Protein AF-A0A1H5YWU6-F1 (afdb_monomer)

Solvent-accessible surface area (backbone atoms only — not comparable to full-atom values): 25089 Å² total; per-residue (Å²): 139,81,82,81,73,78,71,76,69,64,62,72,72,48,76,49,66,53,71,49,59,35,68,68,54,47,50,51,52,52,50,52,42,48,52,49,33,52,51,13,48,46,37,37,48,43,24,56,52,40,28,71,73,67,70,41,72,70,26,55,60,40,45,66,41,27,59,61,11,52,49,41,38,52,49,37,53,54,51,51,50,50,52,54,46,57,55,68,58,55,37,36,41,37,37,38,84,58,31,39,37,41,37,42,65,57,98,87,45,78,51,73,52,72,45,47,49,87,41,28,61,37,35,35,39,30,48,36,82,38,68,56,47,57,44,48,44,98,73,61,100,84,58,89,70,60,58,64,39,83,30,48,27,38,38,38,34,29,54,56,94,92,38,80,49,73,49,78,46,81,35,94,47,70,71,61,50,49,54,52,53,50,54,48,49,72,69,70,58,41,52,45,30,35,32,61,57,74,48,80,90,48,53,73,67,56,39,53,55,58,71,68,43,70,86,60,43,44,81,56,80,76,84,57,88,56,56,65,66,50,51,54,50,52,36,51,51,44,50,51,55,48,55,52,49,54,50,53,52,51,49,55,62,68,70,62,84,76,89,78,95,70,82,90,71,89,73,86,74,80,74,84,85,76,83,91,82,83,83,89,84,88,87,80,90,86,83,89,79,92,71,100,66,98,70,88,73,76,72,79,80,62,64,59,63,52,49,51,51,50,52,52,50,55,45,55,52,49,51,49,35,34,72,70,64,77,38,70,51,82,49,39,64,60,49,42,50,52,50,45,53,51,49,32,54,52,55,71,71,38,95,72,88,49,75,65,55,56,56,50,49,52,53,50,50,50,51,50,51,54,52,48,60,71,68,47,68,90,81,49,86,49,66,64,47,52,30,50,53,34,42,52,54,35,54,71,44,38,89,70,56,54,54,56,38,50,52,51,52,52,50,51,36,60,74,69,60,74,69,74,89,70,83,73,85,129

Nearest PDB structures (foldseek):
  8c5z-assembly1_A  TM=3.283E-01  e=9.544E+00  Pyrococcus abyssi

Mean predicted aligned error: 13.82 Å

pLDDT: mean 82.2, std 18.33, range [30.17, 97.81]

Radius of gyration: 31.25 Å; Cα contacts (8 Å, |Δi|>4): 426; chains: 1; bounding box: 91×66×80 Å

Secondary structure (DSSP, 8-state):
-------------EEEEPPPPPHHHHHHHHHHHHHHHHHHHHHHHHHHHHHHHH-SHHHHHHGGGHHHHHHHHHHHHHHHHHHHHHHHS--EEEE-SSEEEEEEEETTEEEE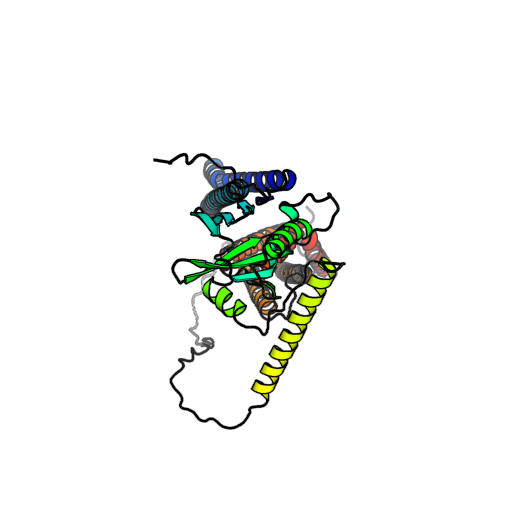EEEETTSEEEEEEEEEEEETGGGGS---TT----SEEEEEEEEEEEEETTEEEEEEEE-S-HHHHHHHHHHHHHTS--EEEEE----TTS-HHHHHHHHH-GGGEEE--SSSS-HHHHHHHHHHHHHHHHHHHHHHHHHHHHS--S--------------PPP--------------------------THHHHHHHHHHHHHHHHHHHHHTTSS-TT-HHHHHHHHHHHHHHHHHH-SS--HHHHHHHHHHHHHHHHHHHHHS-TT-TTHHHHHHHHHHHHHHTHHHHTHHHHHHHHHHHHHTTTTTT-----

Sequence (426 aa):
MRTEEHLTNPSLIHERSGRRMEPFYWILTFEALTLLLLLALALATGPVYLAVTFRHFWAYLSLLLIAPGLWLIRFSILTLKAYVWKNRHLDRYSLYKDEIRYLHYEYGEKEEGSVRLDEADRVYIAYYVAQYHYAYKKTRWFESQSVFHLLPMLYVRYRRDARERILKVPFYELPDMKKWLKHLKQRGAVEIWVTDLLLERKTEAEQLSALREPLDTAPFDIERKGFKKRLDNLLYELGRKRGERERAGQEAAAVSPGGSEAPRSASTRLQPQRPFYRGGAAVRENGSGQGPGRESSRKPRMSTVVIFALLFAALYVLTGFVVDGRVSQDNMWICIGCFLAAAASYFVMADRLTFWHAGRFMITAFIGWVLIGAVMPLTDTGAGGEFYSTAIGATILLPLTIWLPFGMVWWLRRQFGLNEEEEAPL

Foldseek 3Di:
DDPPPDDPPQPFQDKDKAFAFDPVVVVVLVVVLVVLLVVLVCLQCVLVVQCVPVVDPVSVVSNVSNVVSVVSNVVSVVVVVVSVCDNVQMKMWIDGLFKIWIWDDDPNDTDTDIAGLLQFAAKEKEWAWDAPCVRRDDDDPPDDDDRIDTWIKIWTWGADPNDIFTDIGTDRDPVSVLSVVVSSVVVVNYFYKYFHDNCPPDDRVVSVVVVVDCLRMDGDDSPDPDNPVVNVVVSVVSVVSVVVVVVVVVVVVVPPPDDDPDDDDDDPPPDDDDDDDDDDDDDDDDDDDDDPDDDPPPDPPPLLVVLLVLLVVLVVVVLVCQVVVVDPLLCLVSLLVSLLVSLLVSQLPDLDQDPVSLVVSLVSNLVSLVVCVVVPPPPDPPSNVSSSVSNVVSSVCSVPSSVVSSVVSVVVCVVVVSHVPDPPDD

Structure (mmCIF, N/CA/C/O backbone):
data_AF-A0A1H5YWU6-F1
#
_entry.id   AF-A0A1H5YWU6-F1
#
loop_
_atom_site.group_PDB
_atom_site.id
_atom_site.type_symbol
_atom_site.label_atom_id
_atom_site.label_alt_id
_atom_site.label_comp_id
_atom_site.label_asym_id
_atom_site.label_entity_id
_atom_site.label_seq_id
_atom_site.pdbx_PDB_ins_code
_atom_site.Cartn_x
_atom_site.Cartn_y
_atom_site.Cartn_z
_atom_site.occupancy
_atom_site.B_iso_or_equiv
_atom_site.auth_seq_id
_atom_site.auth_comp_id
_atom_site.auth_asym_id
_atom_site.auth_atom_id
_atom_site.pdbx_PDB_model_num
ATOM 1 N N . MET A 1 1 ? -33.044 13.674 -12.224 1.00 37.44 1 MET A N 1
ATOM 2 C CA . MET A 1 1 ? -33.982 14.077 -11.159 1.00 37.44 1 MET A CA 1
ATOM 3 C C . MET A 1 1 ? -33.302 13.836 -9.821 1.00 37.44 1 MET A C 1
ATOM 5 O O . MET A 1 1 ? -33.240 12.701 -9.376 1.00 37.44 1 MET A O 1
ATOM 9 N N . ARG A 1 2 ? -32.671 14.874 -9.259 1.00 39.12 2 ARG A N 1
ATOM 10 C CA . ARG A 1 2 ? -32.180 14.887 -7.876 1.00 39.12 2 ARG A CA 1
ATOM 11 C C . ARG A 1 2 ? -33.245 15.615 -7.077 1.00 39.12 2 ARG A C 1
ATOM 13 O O . ARG A 1 2 ? -33.426 16.809 -7.282 1.00 39.12 2 ARG A O 1
ATOM 20 N N . THR A 1 3 ? -33.979 14.888 -6.254 1.00 47.41 3 THR A N 1
ATOM 21 C CA . THR A 1 3 ? -34.850 15.485 -5.252 1.00 47.41 3 THR A CA 1
ATOM 22 C C . THR A 1 3 ? -33.928 16.138 -4.231 1.00 47.41 3 THR A C 1
ATOM 24 O O . THR A 1 3 ? -33.225 15.457 -3.487 1.00 47.41 3 THR A O 1
ATOM 27 N N . GLU A 1 4 ? -33.853 17.465 -4.278 1.00 46.38 4 GLU A N 1
ATOM 28 C CA . GLU A 1 4 ? -33.336 18.286 -3.192 1.00 46.38 4 GLU A CA 1
ATOM 29 C C . GLU A 1 4 ? -34.297 18.142 -2.007 1.00 46.38 4 GLU A C 1
ATOM 31 O O . GLU A 1 4 ? -35.149 18.990 -1.757 1.00 46.38 4 GLU A O 1
ATOM 36 N N . GLU A 1 5 ? -34.205 17.024 -1.286 1.00 44.69 5 GLU A N 1
ATOM 37 C CA . GLU A 1 5 ? -34.742 16.972 0.065 1.00 44.69 5 GLU A CA 1
ATOM 38 C C . GLU A 1 5 ? -33.868 17.873 0.927 1.00 44.69 5 GLU A C 1
ATOM 40 O O . GLU A 1 5 ? -32.729 17.559 1.289 1.00 44.69 5 GLU A O 1
ATOM 45 N N . HIS A 1 6 ? -34.425 19.050 1.190 1.00 44.22 6 HIS A N 1
ATOM 46 C CA . HIS A 1 6 ? -33.999 19.974 2.213 1.00 44.22 6 HIS A CA 1
ATOM 47 C C . HIS A 1 6 ? -33.637 19.228 3.499 1.00 44.22 6 HIS A C 1
ATOM 49 O O . HIS A 1 6 ? -34.480 18.797 4.278 1.00 44.22 6 HIS A O 1
ATOM 55 N N . LEU A 1 7 ? -32.326 19.145 3.693 1.00 45.66 7 LEU A N 1
ATOM 56 C CA . LEU A 1 7 ? -31.590 19.070 4.941 1.00 45.66 7 LEU A CA 1
ATOM 57 C C . LEU A 1 7 ? -32.337 19.758 6.102 1.00 45.66 7 LEU A C 1
ATOM 59 O O . LEU A 1 7 ? -32.019 20.888 6.476 1.00 45.66 7 LEU A O 1
ATOM 63 N N . THR A 1 8 ? -33.206 19.035 6.809 1.00 49.16 8 THR A N 1
ATOM 64 C CA . THR A 1 8 ? -33.097 19.056 8.270 1.00 49.16 8 THR A CA 1
ATOM 65 C C . THR A 1 8 ? -31.703 18.540 8.549 1.00 49.16 8 THR A C 1
ATOM 67 O O . THR A 1 8 ? -31.502 17.333 8.533 1.00 49.16 8 THR A O 1
ATOM 70 N N . ASN A 1 9 ? -30.735 19.456 8.647 1.00 54.84 9 ASN A N 1
ATOM 71 C CA . ASN A 1 9 ? -29.330 19.168 8.897 1.00 54.84 9 ASN A CA 1
ATOM 72 C C . ASN A 1 9 ? -29.293 18.243 10.124 1.00 54.84 9 ASN A C 1
ATOM 74 O O . ASN A 1 9 ? -29.447 18.739 11.248 1.00 54.84 9 ASN A O 1
ATOM 78 N N . PRO A 1 10 ? -29.171 16.908 9.954 1.00 66.19 10 PRO A N 1
ATOM 79 C CA . PRO A 1 10 ? -29.017 16.049 11.108 1.00 66.19 10 PRO A CA 1
ATOM 80 C C . PRO A 1 10 ? -27.715 16.553 11.712 1.00 66.19 10 PRO A C 1
ATOM 82 O O . PRO A 1 10 ? -26.749 16.761 10.980 1.00 66.19 10 PRO A O 1
ATOM 85 N N . SER A 1 11 ? -27.708 16.921 12.990 1.00 87.88 11 SER A N 1
ATOM 86 C CA . SER A 1 11 ? -26.567 17.652 13.546 1.00 87.88 11 SER A CA 1
ATOM 87 C C . SER A 1 11 ? -25.302 16.808 13.375 1.00 87.88 11 SER A C 1
ATOM 89 O O . SER A 1 11 ? -25.144 15.803 14.071 1.00 87.88 11 SER A O 1
ATOM 91 N N . LEU A 1 12 ? -24.464 17.183 12.406 1.00 93.19 12 LEU A N 1
ATOM 92 C CA . LEU A 1 12 ? -23.224 16.504 12.063 1.00 93.19 12 LEU A CA 1
ATOM 93 C C . LEU A 1 12 ? -22.318 16.553 13.287 1.00 93.19 12 LEU A C 1
ATOM 95 O O . LEU A 1 12 ? -22.030 17.628 13.810 1.00 93.19 12 LEU A O 1
ATOM 99 N N . ILE A 1 13 ? -21.891 15.387 13.754 1.00 93.56 13 ILE A N 1
ATOM 100 C CA . ILE A 1 13 ? -21.114 15.271 14.990 1.00 93.56 13 ILE A CA 1
ATOM 101 C C . ILE A 1 13 ? -19.636 15.280 14.658 1.00 93.56 13 ILE A C 1
ATOM 103 O O . ILE A 1 13 ? -18.846 15.999 15.271 1.00 93.56 13 ILE A O 1
ATOM 107 N N . HIS A 1 14 ? -19.257 14.460 13.684 1.00 95.50 14 HIS A N 1
ATOM 108 C CA . HIS A 1 14 ? -17.891 14.392 13.216 1.00 95.50 14 HIS A CA 1
ATOM 109 C C . HIS A 1 14 ? -17.845 13.959 11.764 1.00 95.50 14 HIS A C 1
ATOM 111 O O . HIS A 1 14 ? -18.600 13.094 11.330 1.00 95.50 14 HIS A O 1
ATOM 117 N N . GLU A 1 15 ? -16.892 14.515 11.040 1.00 95.38 15 GLU A N 1
ATOM 118 C CA . GLU A 1 15 ? -16.615 14.147 9.669 1.00 95.38 15 GLU A CA 1
ATOM 119 C C . GLU A 1 15 ? -15.160 13.713 9.554 1.00 95.38 15 GLU A C 1
ATOM 121 O O . GLU A 1 15 ? -14.250 14.407 10.005 1.00 95.38 15 GLU A O 1
ATOM 126 N N . ARG A 1 16 ? -14.953 12.560 8.927 1.00 95.00 16 ARG A N 1
ATOM 127 C CA . ARG A 1 16 ? -13.648 12.039 8.556 1.00 95.00 16 ARG A CA 1
ATOM 128 C C . ARG A 1 16 ? -13.557 12.018 7.038 1.00 95.00 16 ARG A C 1
ATOM 130 O O . ARG A 1 16 ? -14.290 11.289 6.380 1.00 95.00 16 ARG A O 1
ATOM 137 N N . SER A 1 17 ? -12.611 12.767 6.491 1.00 95.19 17 SER A N 1
ATOM 138 C CA . SER A 1 17 ? -12.227 12.687 5.080 1.00 95.19 17 SER A CA 1
ATOM 139 C C . SER A 1 17 ? -10.874 11.992 4.949 1.00 95.19 17 SER A C 1
ATOM 141 O O . SER A 1 17 ? -10.004 12.125 5.817 1.00 95.19 17 SER A O 1
ATOM 143 N N . GLY A 1 18 ? -10.674 11.276 3.845 1.00 94.12 18 GLY A N 1
ATOM 144 C CA . GLY A 1 18 ? -9.359 10.866 3.377 1.00 94.12 18 GLY A CA 1
ATOM 145 C C . GLY A 1 18 ? -8.437 12.081 3.261 1.00 94.12 18 GLY A C 1
ATOM 146 O O . GLY A 1 18 ? -8.892 13.202 3.005 1.00 94.12 18 GLY A O 1
ATOM 147 N N . ARG A 1 19 ? -7.141 11.873 3.493 1.00 94.56 19 ARG A N 1
ATOM 148 C CA . ARG A 1 19 ? -6.134 12.932 3.366 1.00 94.56 19 ARG A CA 1
ATOM 149 C C . ARG A 1 19 ? -5.639 13.007 1.930 1.00 94.56 19 ARG A C 1
ATOM 151 O O . ARG A 1 19 ? -5.425 11.981 1.290 1.00 94.56 19 ARG A O 1
ATOM 158 N N . ARG A 1 20 ? -5.418 14.229 1.449 1.00 95.62 20 ARG A N 1
ATOM 159 C CA . ARG A 1 20 ? -4.641 14.447 0.227 1.00 95.62 20 ARG A CA 1
ATOM 160 C C . ARG A 1 20 ? -3.181 14.133 0.499 1.00 95.62 20 ARG A C 1
ATOM 162 O O . ARG A 1 20 ? -2.719 14.250 1.634 1.00 95.62 20 ARG A O 1
ATOM 169 N N . MET A 1 21 ? -2.474 13.747 -0.552 1.00 95.06 21 MET A N 1
ATOM 170 C CA . MET A 1 21 ? -1.023 13.672 -0.500 1.00 95.06 21 MET A CA 1
ATOM 171 C C . MET A 1 21 ? -0.473 15.060 -0.150 1.00 95.06 21 MET A C 1
ATOM 173 O O . MET A 1 21 ? -0.962 16.071 -0.663 1.00 95.06 21 MET A O 1
ATOM 177 N N . GLU A 1 22 ? 0.517 15.112 0.735 1.00 95.12 22 GLU A N 1
ATOM 178 C CA . GLU A 1 22 ? 1.177 16.365 1.089 1.00 95.12 22 GLU A CA 1
ATOM 179 C C . GLU A 1 22 ? 1.790 17.004 -0.170 1.00 95.12 22 GLU A C 1
ATOM 181 O O . GLU A 1 22 ? 2.323 16.283 -1.024 1.00 95.12 22 GLU A O 1
ATOM 186 N N . PRO A 1 23 ? 1.761 18.345 -0.298 1.00 95.06 23 PRO A N 1
ATOM 187 C CA . PRO A 1 23 ? 2.214 19.032 -1.506 1.00 95.06 23 PRO A CA 1
ATOM 188 C C . PRO A 1 23 ? 3.628 18.643 -1.939 1.00 95.06 23 PRO A C 1
ATOM 190 O O . PRO A 1 23 ? 3.873 18.479 -3.127 1.00 95.06 23 PRO A O 1
ATOM 193 N N . PHE A 1 24 ? 4.538 18.434 -0.983 1.00 92.44 24 PHE A N 1
ATOM 194 C CA . PHE A 1 24 ? 5.909 18.013 -1.264 1.00 92.44 24 PHE A CA 1
ATOM 195 C C . PHE A 1 24 ? 5.969 16.669 -2.003 1.00 92.44 24 PHE A C 1
ATOM 197 O O . PHE A 1 24 ? 6.541 16.590 -3.087 1.00 92.44 24 PHE A O 1
ATOM 204 N N . TYR A 1 25 ? 5.336 15.624 -1.460 1.00 91.44 25 TYR A N 1
ATOM 205 C CA . TYR A 1 25 ? 5.327 14.303 -2.096 1.00 91.44 25 TYR A CA 1
ATOM 206 C C . TYR A 1 25 ? 4.538 14.306 -3.404 1.00 91.44 25 TYR A C 1
ATOM 208 O O . TYR A 1 25 ? 4.897 13.585 -4.334 1.00 91.44 25 TYR A O 1
ATOM 216 N N . TRP A 1 26 ? 3.497 15.135 -3.502 1.00 94.81 26 TRP A N 1
ATOM 217 C CA . TRP A 1 26 ? 2.745 15.308 -4.739 1.00 94.81 26 TRP A CA 1
ATOM 218 C C . TRP A 1 26 ? 3.606 15.917 -5.852 1.00 94.81 26 TRP A C 1
ATOM 220 O O . TRP A 1 26 ? 3.639 15.378 -6.958 1.00 94.81 26 TRP A O 1
ATOM 230 N N . ILE A 1 27 ? 4.344 16.993 -5.550 1.00 92.75 27 ILE A 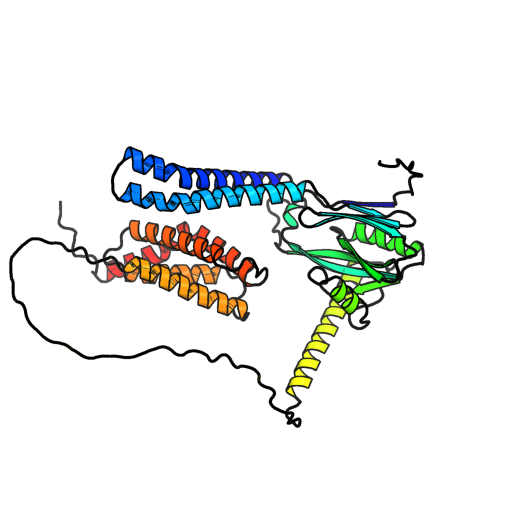N 1
ATOM 231 C CA . ILE A 1 27 ? 5.284 17.631 -6.481 1.00 92.75 27 ILE A CA 1
ATOM 232 C C . ILE A 1 27 ? 6.384 16.645 -6.872 1.00 92.75 27 ILE A C 1
ATOM 234 O O . ILE A 1 27 ? 6.611 16.451 -8.060 1.00 92.75 27 ILE A O 1
ATOM 238 N N . LEU A 1 28 ? 6.994 15.960 -5.901 1.00 89.00 28 LEU A N 1
ATOM 239 C CA . LEU A 1 28 ? 8.051 14.979 -6.156 1.00 89.00 28 LEU A CA 1
ATOM 240 C C . LEU A 1 28 ? 7.568 13.826 -7.049 1.00 89.00 28 LEU A C 1
ATOM 242 O O . LEU A 1 28 ? 8.260 13.430 -7.982 1.00 89.00 28 LEU A O 1
ATOM 246 N N . THR A 1 29 ? 6.365 13.300 -6.796 1.00 89.38 29 THR A N 1
ATOM 247 C CA . THR A 1 29 ? 5.761 12.243 -7.625 1.00 89.38 29 THR A CA 1
ATOM 248 C C . THR A 1 29 ? 5.530 12.740 -9.052 1.00 89.38 29 THR A C 1
ATOM 250 O O . THR A 1 29 ? 5.825 12.031 -10.014 1.00 89.38 29 THR A O 1
ATOM 253 N N . PHE A 1 30 ? 5.024 13.966 -9.202 1.00 93.38 30 PHE A N 1
ATOM 254 C CA . PHE A 1 30 ? 4.785 14.577 -10.507 1.00 93.38 30 PHE A CA 1
ATOM 255 C C . PHE A 1 30 ? 6.091 14.830 -11.272 1.00 93.38 30 PHE A C 1
ATOM 257 O O . PHE A 1 30 ? 6.177 14.528 -12.462 1.00 93.38 30 PHE A O 1
ATOM 264 N N . GLU A 1 31 ? 7.119 15.336 -10.593 1.00 90.88 31 GLU A N 1
ATOM 265 C CA . GLU A 1 31 ? 8.450 15.571 -11.151 1.00 90.88 31 GLU A CA 1
ATOM 266 C C . GLU A 1 31 ? 9.102 14.259 -11.599 1.00 90.88 31 GLU A C 1
ATOM 268 O O . GLU A 1 31 ? 9.515 14.143 -12.752 1.00 90.88 31 GLU A O 1
ATOM 273 N N . ALA A 1 32 ? 9.096 13.229 -10.746 1.00 90.75 32 ALA A N 1
ATOM 274 C CA . ALA A 1 32 ? 9.635 11.913 -11.078 1.00 90.75 32 ALA A CA 1
ATOM 275 C C . ALA A 1 32 ? 8.934 11.285 -12.296 1.00 90.75 32 ALA A C 1
ATOM 277 O O . ALA A 1 32 ? 9.600 10.780 -13.201 1.00 90.75 32 ALA A O 1
ATOM 278 N N . LEU A 1 33 ? 7.598 11.357 -12.367 1.00 89.56 33 LEU A N 1
ATOM 279 C CA . LEU A 1 33 ? 6.838 10.860 -13.521 1.00 89.56 33 LEU A CA 1
ATOM 280 C C . LEU A 1 33 ? 7.074 11.697 -14.784 1.00 89.56 33 LEU A C 1
ATOM 282 O O . LEU A 1 33 ? 7.080 11.145 -15.882 1.00 89.56 33 LEU A O 1
ATOM 286 N N . THR A 1 34 ? 7.309 13.004 -14.648 1.00 90.88 34 THR A N 1
ATOM 287 C CA . THR A 1 34 ? 7.653 13.884 -15.776 1.00 90.88 34 THR A CA 1
ATOM 288 C C . THR A 1 34 ? 9.034 13.541 -16.330 1.00 90.88 34 THR A C 1
ATOM 290 O O . THR A 1 34 ? 9.178 13.368 -17.538 1.00 90.88 34 THR A O 1
ATOM 293 N N . LEU A 1 35 ? 10.037 13.363 -15.467 1.00 88.38 35 LEU A N 1
ATOM 294 C CA . LEU A 1 35 ? 11.375 12.924 -15.871 1.00 88.38 35 LEU A CA 1
ATOM 295 C C . LEU A 1 35 ? 11.337 11.538 -16.528 1.00 88.38 35 LEU A C 1
ATOM 297 O O . LEU A 1 35 ? 11.955 11.337 -17.574 1.00 88.38 35 LEU A O 1
ATOM 301 N N . LEU A 1 36 ? 10.562 10.603 -15.967 1.00 90.75 36 LEU A N 1
ATOM 302 C CA . LEU A 1 36 ? 10.358 9.281 -16.559 1.00 90.75 36 LEU A CA 1
ATOM 303 C C . LEU A 1 36 ? 9.699 9.374 -17.941 1.00 90.75 36 LEU A C 1
ATOM 305 O O . LEU A 1 36 ? 10.105 8.669 -18.862 1.00 90.75 36 LEU A O 1
ATOM 309 N N . LEU A 1 37 ? 8.713 10.257 -18.110 1.00 94.12 37 LEU A N 1
ATOM 310 C CA . LEU A 1 37 ? 8.052 10.490 -19.392 1.00 94.12 37 LEU A CA 1
ATOM 311 C C . LEU A 1 37 ? 9.006 11.101 -20.429 1.00 94.12 37 LEU A C 1
ATOM 313 O O . LEU A 1 37 ? 8.994 10.670 -21.580 1.00 94.12 37 LEU A O 1
ATOM 317 N N . LEU A 1 38 ? 9.856 12.055 -20.035 1.00 93.00 38 LEU A N 1
ATOM 318 C CA . LEU A 1 38 ? 10.886 12.629 -20.910 1.00 93.00 38 LEU A CA 1
ATOM 319 C C . LEU A 1 38 ? 11.908 11.572 -21.342 1.00 93.00 38 LEU A C 1
ATOM 321 O O . LEU A 1 38 ? 12.229 11.479 -22.527 1.00 93.00 38 LEU A O 1
ATOM 325 N N . LEU A 1 39 ? 12.369 10.735 -20.408 1.00 90.88 39 LEU A N 1
ATOM 326 C CA . LEU A 1 39 ? 13.250 9.607 -20.706 1.00 90.88 39 LEU A CA 1
ATOM 327 C C . LEU A 1 39 ? 12.585 8.624 -21.677 1.00 90.88 39 LEU A C 1
ATOM 329 O O . LEU A 1 39 ? 13.203 8.198 -22.650 1.00 90.88 39 LEU A O 1
ATOM 333 N N . ALA A 1 40 ? 11.315 8.293 -21.445 1.00 93.88 40 ALA A N 1
ATOM 334 C CA . ALA A 1 40 ? 10.542 7.408 -22.305 1.00 93.88 40 ALA A CA 1
ATOM 335 C C . ALA A 1 40 ? 10.379 7.981 -23.722 1.00 93.88 40 ALA A C 1
ATOM 337 O O . ALA A 1 40 ? 10.527 7.259 -24.710 1.00 93.88 40 ALA A O 1
ATOM 338 N N . LEU A 1 41 ? 10.142 9.292 -23.832 1.00 97.31 41 LEU A N 1
ATOM 339 C CA . LEU A 1 41 ? 10.039 9.994 -25.108 1.00 97.31 41 LEU A CA 1
ATOM 340 C C . LEU A 1 41 ? 11.378 10.031 -25.850 1.00 97.31 41 LEU A C 1
ATOM 342 O O . LEU A 1 41 ? 11.410 9.807 -27.060 1.00 97.31 41 LEU A O 1
ATOM 346 N N . ALA A 1 42 ? 12.484 10.252 -25.139 1.00 94.56 42 ALA A N 1
ATOM 347 C CA . ALA A 1 42 ? 13.826 10.173 -25.707 1.00 94.56 42 ALA A CA 1
ATOM 348 C C . ALA A 1 42 ? 14.154 8.748 -26.183 1.00 94.56 42 ALA A C 1
ATOM 350 O O . ALA A 1 42 ? 14.728 8.577 -27.254 1.00 94.56 42 ALA A O 1
ATOM 351 N N . LEU A 1 43 ? 13.731 7.720 -25.443 1.00 91.38 43 LEU A N 1
ATOM 352 C CA . LEU A 1 43 ? 13.916 6.319 -25.823 1.00 91.38 43 LEU A CA 1
ATOM 353 C C . LEU A 1 43 ? 13.065 5.927 -27.044 1.00 91.38 43 LEU A C 1
ATOM 355 O O . LEU A 1 43 ? 13.487 5.101 -27.847 1.00 91.38 43 LEU A O 1
ATOM 359 N N . ALA A 1 44 ? 11.892 6.542 -27.208 1.00 96.31 44 ALA A N 1
ATOM 360 C CA . ALA A 1 44 ? 11.012 6.311 -28.351 1.00 96.31 44 ALA A CA 1
ATOM 361 C C . ALA A 1 44 ? 11.443 7.082 -29.612 1.00 96.31 44 ALA A C 1
ATOM 363 O O . ALA A 1 44 ? 11.378 6.549 -30.715 1.00 96.31 44 ALA A O 1
ATOM 364 N N . THR A 1 45 ? 11.880 8.335 -29.471 1.00 97.62 45 THR A N 1
ATOM 365 C CA . THR A 1 45 ? 12.189 9.215 -30.616 1.00 97.62 45 THR A CA 1
ATOM 366 C C . THR A 1 45 ? 13.677 9.241 -30.974 1.00 97.62 45 THR A C 1
ATOM 368 O O . THR A 1 45 ? 14.029 9.342 -32.150 1.00 97.62 45 THR A O 1
ATOM 371 N N . GLY A 1 46 ? 14.563 9.075 -29.990 1.00 94.62 46 GLY A N 1
ATOM 372 C CA . GLY A 1 46 ? 16.017 9.084 -30.154 1.00 94.62 46 GLY A CA 1
ATOM 373 C C . GLY A 1 46 ? 16.531 8.060 -31.169 1.00 94.62 46 GLY A C 1
ATOM 374 O O . GLY A 1 46 ? 17.273 8.450 -32.069 1.00 94.62 46 GLY A O 1
ATOM 375 N N . PRO A 1 47 ? 16.112 6.781 -31.117 1.00 96.12 47 PRO A N 1
ATOM 376 C CA . PRO A 1 47 ? 16.510 5.790 -32.114 1.00 96.12 47 PRO A CA 1
ATOM 377 C C . PRO A 1 47 ? 16.158 6.165 -33.555 1.00 96.12 47 PRO A C 1
ATOM 379 O O . PRO A 1 47 ? 16.950 5.928 -34.465 1.00 96.12 47 PRO A O 1
ATOM 382 N N . VAL A 1 48 ? 14.993 6.786 -33.767 1.00 97.81 48 VAL A N 1
ATOM 383 C CA . VAL A 1 48 ? 14.559 7.249 -35.094 1.00 97.81 48 VAL A CA 1
ATOM 384 C C . VAL A 1 48 ? 15.489 8.354 -35.587 1.00 97.81 48 VAL A C 1
ATOM 386 O O . VAL A 1 48 ? 15.988 8.285 -36.710 1.00 97.81 48 VAL A O 1
ATOM 389 N N . TYR A 1 49 ? 15.787 9.331 -34.727 1.00 97.31 49 TYR A N 1
ATOM 390 C CA . TYR A 1 49 ? 16.739 10.397 -35.034 1.00 97.31 49 TYR A CA 1
ATOM 391 C C . TYR A 1 49 ? 18.138 9.847 -35.365 1.00 97.31 49 TYR A C 1
ATOM 393 O O . TYR A 1 49 ? 18.738 10.240 -36.370 1.00 97.31 49 TYR A O 1
ATOM 401 N N . LEU A 1 50 ? 18.641 8.894 -34.569 1.00 93.75 50 LEU A N 1
ATOM 402 C CA . LEU A 1 50 ? 19.943 8.258 -34.793 1.00 93.75 50 LEU A CA 1
ATOM 403 C C . LEU A 1 50 ? 19.983 7.494 -36.122 1.00 93.75 50 LEU A C 1
ATOM 405 O O . LEU A 1 50 ? 20.960 7.612 -36.863 1.00 93.75 50 LEU A O 1
ATOM 409 N N . ALA A 1 51 ? 18.932 6.733 -36.441 1.00 96.19 51 ALA A N 1
ATOM 410 C CA . ALA A 1 51 ? 18.842 5.957 -37.677 1.00 96.19 51 ALA A CA 1
ATOM 411 C C . ALA A 1 51 ? 18.844 6.856 -38.923 1.00 96.19 51 ALA A C 1
ATOM 413 O O . ALA A 1 51 ? 19.543 6.557 -39.893 1.00 96.19 51 ALA A O 1
ATOM 414 N N . VAL A 1 52 ? 18.120 7.979 -38.880 1.00 97.50 52 VAL A N 1
ATOM 415 C CA . VAL A 1 52 ? 18.068 8.953 -39.983 1.00 97.50 52 VAL A CA 1
ATOM 416 C C . VAL A 1 52 ? 19.407 9.672 -40.168 1.00 97.50 52 VAL A C 1
ATOM 418 O O . VAL A 1 52 ? 19.847 9.847 -41.308 1.00 97.50 52 VAL A O 1
ATOM 421 N N . THR A 1 53 ? 20.059 10.055 -39.065 1.00 94.88 53 THR A N 1
ATOM 422 C CA . THR A 1 53 ? 21.276 10.884 -39.077 1.00 94.88 53 THR A CA 1
ATOM 423 C C . THR A 1 53 ? 22.525 10.083 -39.441 1.00 94.88 53 THR A C 1
ATOM 425 O O . THR A 1 53 ? 23.279 10.486 -40.321 1.00 94.88 53 THR A O 1
ATOM 428 N N . PHE A 1 54 ? 22.754 8.941 -38.786 1.00 90.56 54 PHE A N 1
ATOM 429 C CA . PHE A 1 54 ? 24.034 8.231 -38.883 1.00 90.56 54 PHE A CA 1
ATOM 430 C C . PHE A 1 54 ? 24.029 7.050 -39.862 1.00 90.56 54 PHE A C 1
ATOM 432 O O . PHE A 1 54 ? 25.098 6.617 -40.285 1.00 90.56 54 PHE A O 1
ATOM 439 N N . ARG A 1 55 ? 22.850 6.519 -40.232 1.00 91.88 55 ARG A N 1
ATOM 440 C CA . ARG A 1 55 ? 22.641 5.468 -41.257 1.00 91.88 55 ARG A CA 1
ATOM 441 C C . ARG A 1 55 ? 23.540 4.219 -41.163 1.00 91.88 55 ARG A C 1
ATOM 443 O O . ARG A 1 55 ? 23.686 3.490 -42.139 1.00 91.88 55 ARG A O 1
ATOM 450 N N . HIS A 1 56 ? 24.129 3.928 -40.005 1.00 87.50 56 HIS A N 1
ATOM 451 C CA . HIS A 1 56 ? 24.931 2.722 -39.785 1.00 87.50 56 HIS A CA 1
ATOM 452 C C . HIS A 1 56 ? 24.150 1.659 -39.002 1.00 87.50 56 HIS A C 1
ATOM 454 O O . HIS A 1 56 ? 23.214 1.969 -38.264 1.00 87.50 56 HIS A O 1
ATOM 460 N N . PHE A 1 57 ? 24.586 0.399 -39.088 1.00 86.19 57 PHE A N 1
ATOM 461 C CA . PHE A 1 57 ? 23.910 -0.763 -38.488 1.00 86.19 57 PHE A CA 1
ATOM 462 C C . PHE A 1 57 ? 23.490 -0.563 -37.019 1.00 86.19 57 PHE A C 1
ATOM 464 O O . PHE A 1 57 ? 22.349 -0.841 -36.659 1.00 86.19 57 PHE A O 1
ATOM 471 N N . TRP A 1 58 ? 24.366 0.001 -36.177 1.00 82.00 58 TRP A N 1
ATOM 472 C CA . TRP A 1 58 ? 24.058 0.247 -34.759 1.00 82.00 58 TRP A CA 1
ATOM 473 C C . TRP A 1 58 ? 22.898 1.221 -34.526 1.00 82.00 58 TRP A C 1
ATOM 475 O O . TRP A 1 58 ? 22.177 1.087 -33.541 1.00 82.00 58 TRP A O 1
ATOM 485 N N . ALA A 1 59 ? 22.693 2.178 -35.433 1.00 87.19 59 ALA A N 1
ATOM 486 C CA . ALA A 1 59 ? 21.600 3.131 -35.330 1.00 87.19 59 ALA A CA 1
ATOM 487 C C . ALA A 1 59 ? 20.264 2.436 -35.631 1.00 87.19 59 ALA A C 1
ATOM 489 O O . ALA A 1 59 ? 19.299 2.618 -34.895 1.00 87.19 59 ALA A O 1
ATOM 490 N N . TYR A 1 60 ? 20.232 1.540 -36.623 1.00 89.75 60 TYR A N 1
ATOM 491 C CA . TYR A 1 60 ? 19.062 0.695 -36.884 1.00 89.75 60 TYR A CA 1
ATOM 492 C C . TYR A 1 60 ? 18.792 -0.299 -35.752 1.00 89.75 60 TYR A C 1
ATOM 494 O O . TYR A 1 60 ? 17.639 -0.495 -35.384 1.00 89.75 60 TYR A O 1
ATOM 502 N N . LEU A 1 61 ? 19.832 -0.875 -35.139 1.00 81.88 61 LEU A N 1
ATOM 503 C CA . LEU A 1 61 ? 19.661 -1.762 -33.984 1.00 81.88 61 LEU A CA 1
ATOM 504 C C . LEU A 1 61 ? 19.016 -1.036 -32.792 1.00 81.88 61 LEU A C 1
ATOM 506 O O . LEU A 1 61 ? 18.217 -1.627 -32.067 1.00 81.88 61 LEU A O 1
ATOM 510 N N . SER A 1 62 ? 19.309 0.257 -32.614 1.00 86.69 62 SER A N 1
ATOM 511 C CA . SER A 1 62 ? 18.690 1.063 -31.558 1.00 86.69 62 SER A CA 1
ATOM 512 C C . SER A 1 62 ? 17.172 1.217 -31.719 1.00 86.69 62 SER A C 1
ATOM 514 O O . SER A 1 62 ? 16.497 1.461 -30.722 1.00 86.69 62 SER A O 1
ATOM 516 N N . LEU A 1 63 ? 16.604 1.005 -32.919 1.00 93.19 63 LEU A N 1
ATOM 517 C CA . LEU A 1 63 ? 15.151 1.069 -33.156 1.00 93.19 63 LEU A CA 1
ATOM 518 C C . LEU A 1 63 ? 14.370 0.053 -32.307 1.00 93.19 63 LEU A C 1
ATOM 520 O O . LEU A 1 63 ? 13.196 0.273 -32.020 1.00 93.19 63 LEU A O 1
ATOM 524 N N . LEU A 1 64 ? 15.017 -1.017 -31.831 1.00 84.44 64 LEU A N 1
ATOM 525 C CA . LEU A 1 64 ? 14.413 -1.954 -30.877 1.00 84.44 64 LEU A CA 1
ATOM 526 C C . LEU A 1 64 ? 14.026 -1.285 -29.546 1.00 84.44 64 LEU A C 1
ATOM 528 O O . LEU A 1 64 ? 13.128 -1.769 -28.861 1.00 84.44 64 LEU A O 1
ATOM 532 N N . LEU A 1 65 ? 14.653 -0.156 -29.193 1.00 86.19 65 LEU A N 1
ATOM 533 C CA . LEU A 1 65 ? 14.340 0.617 -27.988 1.00 86.19 65 LEU A CA 1
ATOM 534 C C . LEU A 1 65 ? 13.038 1.427 -28.105 1.00 86.19 65 LEU A C 1
ATOM 536 O O . LEU A 1 65 ? 12.512 1.887 -27.092 1.00 86.19 65 LEU A O 1
ATOM 540 N N . ILE A 1 66 ? 12.458 1.542 -29.303 1.00 94.44 66 ILE A N 1
ATOM 541 C CA . ILE A 1 66 ? 11.181 2.240 -29.491 1.00 94.44 66 ILE A CA 1
ATOM 542 C C . ILE A 1 66 ? 10.065 1.543 -28.708 1.00 94.44 66 ILE A C 1
ATOM 544 O O . ILE A 1 66 ? 9.284 2.207 -28.031 1.00 94.44 66 ILE A O 1
ATOM 548 N N . ALA A 1 67 ? 10.009 0.208 -28.748 1.00 88.88 67 ALA A N 1
ATOM 549 C CA . ALA A 1 67 ? 8.992 -0.568 -28.040 1.00 88.88 67 ALA A CA 1
ATOM 550 C C . ALA A 1 67 ? 8.991 -0.319 -26.512 1.00 88.88 67 ALA A C 1
ATOM 552 O O . ALA A 1 67 ? 7.939 0.059 -25.987 1.00 88.88 67 ALA A O 1
ATOM 553 N N . PRO A 1 68 ? 10.122 -0.447 -25.782 1.00 83.75 68 PRO A N 1
ATOM 554 C CA . PRO A 1 68 ? 10.162 -0.103 -24.362 1.00 83.75 68 PRO A CA 1
ATOM 555 C C . PRO A 1 68 ? 9.932 1.393 -24.105 1.00 83.75 68 PRO A C 1
ATOM 557 O O . PRO A 1 68 ? 9.315 1.730 -23.097 1.00 83.75 68 PRO A O 1
ATOM 560 N N . GLY A 1 69 ? 10.340 2.290 -25.013 1.00 93.69 69 GLY A N 1
ATOM 561 C CA . GLY A 1 69 ? 10.030 3.722 -24.917 1.00 93.69 69 GLY A CA 1
ATOM 562 C C . GLY A 1 69 ? 8.525 4.002 -24.939 1.00 93.69 69 GLY A C 1
ATOM 563 O O . GLY A 1 69 ? 7.996 4.647 -24.036 1.00 93.69 69 GLY A O 1
ATOM 564 N N . LEU A 1 70 ? 7.802 3.447 -25.916 1.00 95.12 70 LEU A N 1
ATOM 565 C CA . LEU A 1 70 ? 6.342 3.574 -26.015 1.00 95.12 70 LEU A CA 1
ATOM 566 C C . LEU A 1 70 ? 5.620 2.932 -24.823 1.00 95.12 70 LEU A C 1
ATOM 568 O O . LEU A 1 70 ? 4.643 3.489 -24.314 1.00 95.12 70 LEU A O 1
ATOM 572 N N . TRP A 1 71 ? 6.108 1.783 -24.350 1.00 94.94 71 TRP A N 1
ATOM 573 C CA . TRP A 1 71 ? 5.577 1.138 -23.151 1.00 94.94 71 TRP A CA 1
ATOM 574 C C . TRP A 1 71 ? 5.744 2.023 -21.908 1.00 94.94 71 TRP A C 1
ATOM 576 O O . TRP A 1 71 ? 4.770 2.231 -21.182 1.00 94.94 71 TRP A O 1
ATOM 586 N N . LEU A 1 72 ? 6.926 2.618 -21.706 1.00 89.62 72 LEU A N 1
ATOM 587 C CA . LEU A 1 72 ? 7.185 3.540 -20.597 1.00 89.62 72 LEU A CA 1
ATOM 588 C C . LEU A 1 72 ? 6.312 4.800 -20.669 1.00 89.62 72 LEU A C 1
ATOM 590 O O . LEU A 1 72 ? 5.823 5.251 -19.635 1.00 89.62 72 LEU A O 1
ATOM 594 N N . ILE A 1 73 ? 6.056 5.350 -21.864 1.00 96.88 73 ILE A N 1
ATOM 595 C CA . ILE A 1 73 ? 5.124 6.479 -22.037 1.00 96.88 73 ILE A CA 1
ATOM 596 C C . ILE A 1 73 ? 3.732 6.089 -21.529 1.00 96.88 73 ILE A C 1
ATOM 598 O O . ILE A 1 73 ? 3.146 6.789 -20.699 1.00 96.88 73 ILE A O 1
ATOM 602 N N . ARG A 1 74 ? 3.209 4.947 -21.995 1.00 95.69 74 ARG A N 1
ATOM 603 C CA . ARG A 1 74 ? 1.895 4.442 -21.573 1.00 95.69 74 ARG A CA 1
ATOM 604 C C . ARG A 1 74 ? 1.849 4.210 -20.063 1.00 95.69 74 ARG A C 1
ATOM 606 O O . ARG A 1 74 ? 0.886 4.628 -19.423 1.00 95.69 74 ARG A O 1
ATOM 613 N N . PHE A 1 75 ? 2.873 3.570 -19.504 1.00 92.56 75 PHE A N 1
ATOM 614 C CA . PHE A 1 75 ? 2.991 3.316 -18.070 1.00 92.56 75 PHE A CA 1
ATOM 615 C C . PHE A 1 75 ? 2.950 4.621 -17.265 1.00 92.56 75 PHE A C 1
ATOM 617 O O . PHE A 1 75 ? 2.111 4.759 -16.377 1.00 92.56 75 PHE A O 1
ATOM 624 N N . SER A 1 76 ? 3.777 5.607 -17.617 1.00 92.06 76 SER A N 1
ATOM 625 C CA . SER A 1 76 ? 3.838 6.899 -16.924 1.00 92.06 76 SER A CA 1
ATOM 626 C C . SER A 1 76 ? 2.494 7.628 -16.934 1.00 92.06 76 SER A C 1
ATOM 628 O O . SER A 1 76 ? 2.063 8.135 -15.900 1.00 92.06 76 SER A O 1
ATOM 630 N N . ILE A 1 77 ? 1.787 7.632 -18.071 1.00 95.06 77 ILE A N 1
ATOM 631 C CA . ILE A 1 77 ? 0.473 8.282 -18.198 1.00 95.06 77 ILE A CA 1
ATOM 632 C C . ILE A 1 77 ? -0.586 7.578 -17.340 1.00 95.06 77 ILE A C 1
ATOM 634 O O . ILE A 1 77 ? -1.342 8.243 -16.628 1.00 95.06 77 ILE A O 1
ATOM 638 N N . LEU A 1 78 ? -0.657 6.243 -17.392 1.00 92.81 78 LEU A N 1
ATOM 639 C CA . LEU A 1 78 ? -1.632 5.474 -16.611 1.00 92.81 78 LEU A CA 1
ATOM 640 C C . LEU A 1 78 ? -1.387 5.627 -15.107 1.00 92.81 78 LEU A C 1
ATOM 642 O O . LEU A 1 78 ? -2.328 5.876 -14.352 1.00 92.81 78 LEU A O 1
ATOM 646 N N . THR A 1 79 ? -0.124 5.563 -14.695 1.00 91.19 79 THR A N 1
ATOM 647 C CA . THR A 1 79 ? 0.300 5.757 -13.308 1.00 91.19 79 THR A CA 1
ATOM 648 C C . THR A 1 79 ? -0.030 7.170 -12.823 1.00 91.19 79 THR A C 1
ATOM 650 O O . THR A 1 79 ? -0.654 7.330 -11.774 1.00 91.19 79 THR A O 1
ATOM 653 N N . LEU A 1 80 ? 0.280 8.205 -13.612 1.00 93.06 80 LEU A N 1
ATOM 654 C CA . LEU A 1 80 ? -0.071 9.588 -13.280 1.00 93.06 80 LEU A CA 1
ATOM 655 C C . LEU A 1 80 ? -1.589 9.769 -13.139 1.00 93.06 80 LEU A C 1
ATOM 657 O O . LEU A 1 80 ? -2.049 10.382 -12.175 1.00 93.06 80 LEU A O 1
ATOM 661 N N . LYS A 1 81 ? -2.381 9.200 -14.057 1.00 93.75 81 LYS A N 1
ATOM 662 C CA . LYS A 1 81 ? -3.849 9.243 -13.989 1.00 93.75 81 LYS A CA 1
ATOM 663 C C . LYS A 1 81 ? -4.368 8.590 -12.706 1.00 93.75 81 LYS A C 1
ATOM 665 O O . LYS A 1 81 ? -5.249 9.162 -12.065 1.00 93.75 81 LYS A O 1
ATOM 670 N N . ALA A 1 82 ? -3.814 7.443 -12.313 1.00 91.12 82 ALA A N 1
ATOM 671 C CA . ALA A 1 82 ? -4.180 6.759 -11.075 1.00 91.12 82 ALA A CA 1
ATOM 672 C C . ALA A 1 82 ? -3.859 7.608 -9.831 1.00 91.12 82 ALA A C 1
ATOM 674 O O . ALA A 1 82 ? -4.721 7.782 -8.968 1.00 91.12 82 ALA A O 1
ATOM 675 N N . TYR A 1 83 ? -2.669 8.216 -9.766 1.00 92.56 83 TYR A N 1
ATOM 676 C CA . TYR A 1 83 ? -2.291 9.111 -8.666 1.00 92.56 83 TYR A CA 1
ATOM 677 C C . TYR A 1 83 ? -3.175 10.363 -8.592 1.00 92.56 83 TYR A C 1
ATOM 679 O O . TYR A 1 83 ? -3.630 10.732 -7.507 1.00 92.56 83 TYR A O 1
ATOM 687 N N . VAL A 1 84 ? -3.479 10.994 -9.733 1.00 94.81 84 VAL A N 1
ATOM 688 C CA . VAL A 1 84 ? -4.404 12.140 -9.801 1.00 94.81 84 VAL A CA 1
ATOM 689 C C . VAL A 1 84 ? -5.798 11.737 -9.334 1.00 94.81 84 VAL A C 1
ATOM 691 O O . VAL A 1 84 ? -6.422 12.475 -8.570 1.00 94.81 84 VAL A O 1
ATOM 694 N N . TRP A 1 85 ? -6.289 10.576 -9.770 1.00 94.06 85 TRP A N 1
ATOM 695 C CA . TRP A 1 85 ? -7.596 10.075 -9.365 1.00 94.06 85 TRP A CA 1
ATOM 696 C C . TRP A 1 85 ? -7.653 9.845 -7.851 1.00 94.06 85 TRP A C 1
ATOM 698 O O . TRP A 1 85 ? -8.536 10.414 -7.209 1.00 94.06 85 TRP A O 1
ATOM 708 N N . LYS A 1 86 ? -6.670 9.136 -7.278 1.00 91.31 86 LYS A N 1
ATOM 709 C CA . LYS A 1 86 ? -6.576 8.843 -5.836 1.00 91.31 86 LYS A CA 1
ATOM 710 C C . LYS A 1 86 ? -6.477 10.109 -4.980 1.00 91.31 86 LYS A C 1
ATOM 712 O O . LYS A 1 86 ? -7.035 10.164 -3.893 1.00 91.31 86 LYS A O 1
ATOM 717 N N . ASN A 1 87 ? -5.793 11.146 -5.466 1.00 94.62 87 ASN A N 1
ATOM 718 C CA . ASN A 1 87 ? -5.653 12.407 -4.731 1.00 94.62 87 ASN A CA 1
ATOM 719 C C . ASN A 1 87 ? -6.906 13.308 -4.818 1.00 94.62 87 ASN A C 1
ATOM 721 O O . ASN A 1 87 ? -7.100 14.191 -3.980 1.00 94.62 87 ASN A O 1
ATOM 725 N N . ARG A 1 88 ? -7.754 13.116 -5.840 1.00 94.62 88 ARG A N 1
ATOM 726 C CA . ARG A 1 88 ? -9.005 13.873 -6.035 1.00 94.62 88 ARG A CA 1
ATOM 727 C C . ARG A 1 88 ? -10.220 13.203 -5.396 1.00 94.62 88 ARG A C 1
ATOM 729 O O . ARG A 1 88 ? -11.064 13.911 -4.852 1.00 94.62 88 ARG A O 1
ATOM 736 N N . HIS A 1 89 ? -10.307 11.879 -5.464 1.00 95.44 89 HIS A N 1
ATOM 737 C CA . HIS A 1 89 ? -11.445 11.097 -4.985 1.00 95.44 89 HIS A CA 1
ATOM 738 C C . HIS A 1 89 ? -11.116 10.525 -3.611 1.00 95.44 89 HIS A C 1
ATOM 740 O O . HIS A 1 89 ? -10.573 9.433 -3.481 1.00 95.44 89 HIS A O 1
ATOM 746 N N . LEU A 1 90 ? -11.382 11.330 -2.586 1.00 95.38 90 LEU A N 1
ATOM 747 C CA . LEU A 1 90 ? -11.114 10.973 -1.200 1.00 95.38 90 LEU A CA 1
ATOM 748 C C . LEU A 1 90 ? -12.371 10.380 -0.581 1.00 95.38 90 LEU A C 1
ATOM 750 O O . LEU A 1 90 ? -13.455 10.952 -0.719 1.00 95.38 90 LEU A O 1
ATOM 754 N N . ASP A 1 91 ? -12.203 9.284 0.149 1.00 96.50 91 ASP A N 1
ATOM 755 C CA . ASP A 1 91 ? -13.299 8.726 0.928 1.00 96.50 91 ASP A CA 1
ATOM 756 C C . ASP A 1 91 ? -13.774 9.719 1.989 1.00 96.50 91 ASP A C 1
ATOM 758 O O . ASP A 1 91 ? -12.971 10.426 2.606 1.00 96.50 91 ASP A O 1
ATOM 762 N N . ARG A 1 92 ? -15.073 9.731 2.263 1.00 97.56 92 ARG A N 1
ATOM 763 C CA . ARG A 1 92 ? -15.685 10.598 3.267 1.00 97.56 92 ARG A CA 1
ATOM 764 C C . ARG A 1 92 ? -16.650 9.793 4.120 1.00 97.56 92 ARG A C 1
ATOM 766 O O . ARG A 1 92 ? -17.496 9.078 3.603 1.00 97.56 92 ARG A O 1
ATOM 773 N N . TYR A 1 93 ? -16.521 9.930 5.430 1.00 97.75 93 TYR A N 1
ATOM 774 C CA . TYR A 1 93 ? -17.341 9.257 6.425 1.00 97.75 93 TYR A CA 1
ATOM 775 C C . TYR A 1 93 ? -17.847 10.305 7.406 1.00 97.75 93 TYR A C 1
ATOM 777 O O . TYR A 1 93 ? -17.060 10.968 8.081 1.00 97.75 93 TYR A O 1
ATOM 785 N N . SER A 1 94 ? -19.158 10.454 7.489 1.00 97.06 94 SER A N 1
ATOM 786 C CA . SER A 1 94 ? -19.814 11.460 8.315 1.00 97.06 94 SER A CA 1
ATOM 787 C C . SER A 1 94 ? -20.678 10.770 9.358 1.00 97.06 94 SER A C 1
ATOM 789 O O . SER A 1 94 ? -21.586 10.013 9.019 1.00 97.06 94 SER A O 1
ATOM 791 N N . LEU A 1 95 ? -20.397 11.039 10.629 1.00 96.44 95 LEU A N 1
ATOM 792 C CA . LEU A 1 95 ? -21.185 10.568 11.757 1.00 96.44 95 LEU A CA 1
ATOM 793 C C . LEU A 1 95 ? -22.235 11.618 12.116 1.00 96.44 95 LEU A C 1
ATOM 795 O O . LEU A 1 95 ? -21.908 12.728 12.554 1.00 96.44 95 LEU A O 1
ATOM 799 N N . TYR A 1 96 ? -23.493 11.236 11.957 1.00 95.56 96 TYR A N 1
ATOM 800 C CA . TYR A 1 96 ? -24.661 11.976 12.410 1.00 95.56 96 TYR A CA 1
ATOM 801 C C . TYR A 1 96 ? -25.205 11.354 13.700 1.00 95.56 96 TYR A C 1
ATOM 803 O O . TYR A 1 96 ? -24.710 10.331 14.168 1.00 95.56 96 TYR A O 1
ATOM 811 N N . LYS A 1 97 ? -26.238 11.977 14.279 1.00 93.38 97 LYS A N 1
ATOM 812 C CA . LYS A 1 97 ? -26.904 11.479 15.495 1.00 93.38 97 LYS A CA 1
ATOM 813 C C . LYS A 1 97 ? -27.466 10.065 15.359 1.00 93.38 97 LYS A C 1
ATOM 815 O O . LYS A 1 97 ? -27.412 9.297 16.315 1.00 93.38 97 LYS A O 1
ATOM 820 N N . ASP A 1 98 ? -28.017 9.747 14.190 1.00 93.88 98 ASP A N 1
ATOM 821 C CA . ASP A 1 98 ? -28.798 8.523 13.986 1.00 93.88 98 ASP A CA 1
ATOM 822 C C . ASP A 1 98 ? -28.256 7.635 12.868 1.00 93.88 98 ASP A C 1
ATOM 824 O O . ASP A 1 98 ? -28.714 6.508 12.713 1.00 93.88 98 ASP A O 1
ATOM 828 N N . GLU A 1 99 ? -27.263 8.100 12.110 1.00 95.06 99 GLU A N 1
ATOM 829 C CA . GLU A 1 99 ? -26.682 7.343 11.005 1.00 95.06 99 GLU A CA 1
ATOM 830 C C . GLU A 1 99 ? -25.214 7.701 10.750 1.00 95.06 99 GLU A C 1
ATOM 832 O O . GLU A 1 99 ? -24.732 8.786 11.085 1.00 95.06 99 GLU A O 1
ATOM 837 N N . ILE A 1 100 ? -24.506 6.782 10.106 1.00 96.31 100 ILE A N 1
ATOM 838 C CA . ILE A 1 100 ? -23.199 7.007 9.498 1.00 96.31 100 ILE A CA 1
ATOM 839 C C . ILE A 1 100 ? -23.417 7.090 7.994 1.00 96.31 100 ILE A C 1
ATOM 841 O O . ILE A 1 100 ? -23.825 6.108 7.382 1.00 96.31 100 ILE A O 1
ATOM 845 N N . ARG A 1 101 ? -23.123 8.237 7.384 1.00 97.38 101 ARG A N 1
ATOM 846 C CA . ARG A 1 101 ? -23.073 8.359 5.922 1.00 97.38 101 ARG A CA 1
ATOM 847 C C . ARG A 1 101 ? -21.658 8.105 5.445 1.00 97.38 101 ARG A C 1
ATOM 849 O O . ARG A 1 101 ? -20.704 8.584 6.059 1.00 97.38 101 ARG A O 1
ATOM 856 N N . TYR A 1 102 ? -21.526 7.382 4.349 1.00 97.38 102 TYR A N 1
ATOM 857 C CA . TYR A 1 102 ? -20.241 7.103 3.739 1.00 97.38 102 TYR A CA 1
ATOM 858 C C . TYR A 1 102 ? -20.290 7.349 2.237 1.00 97.38 102 TYR A C 1
ATOM 860 O O . TYR A 1 102 ? -21.300 7.152 1.563 1.00 97.38 102 TYR A O 1
ATOM 868 N N . LEU A 1 103 ? -19.151 7.801 1.742 1.00 97.19 103 LEU A N 1
ATOM 869 C CA . LEU A 1 103 ? -18.827 7.964 0.346 1.00 97.19 103 LEU A CA 1
ATOM 870 C C . LEU A 1 103 ? -17.456 7.325 0.157 1.00 97.19 103 LEU A C 1
ATOM 872 O O . LEU A 1 103 ? -16.454 7.863 0.632 1.00 97.19 103 LEU A O 1
ATOM 876 N N . HIS A 1 104 ? -17.433 6.173 -0.494 1.00 95.19 104 HIS A N 1
ATOM 877 C CA . HIS A 1 104 ? -16.242 5.378 -0.728 1.00 95.19 104 HIS A CA 1
ATOM 878 C C . HIS A 1 104 ? -15.939 5.304 -2.224 1.00 95.19 104 HIS A C 1
ATOM 880 O O . HIS A 1 104 ? -16.847 5.206 -3.051 1.00 95.19 104 HIS A O 1
ATOM 886 N N . TYR A 1 105 ? -14.658 5.384 -2.571 1.00 93.88 105 TYR A N 1
ATOM 887 C CA . TYR A 1 105 ? -14.192 5.243 -3.942 1.00 93.88 105 TYR A CA 1
ATOM 888 C C . TYR A 1 105 ? -13.300 4.009 -4.075 1.00 93.88 105 TYR A C 1
ATOM 890 O O . TYR A 1 105 ? -12.181 3.991 -3.562 1.00 93.88 105 TYR A O 1
ATOM 898 N N . GLU A 1 106 ? -13.755 3.016 -4.835 1.00 87.88 106 GLU A N 1
ATOM 899 C CA . GLU A 1 106 ? -13.006 1.790 -5.116 1.00 87.88 106 GLU A CA 1
ATOM 900 C C . GLU A 1 106 ? -12.789 1.654 -6.631 1.00 87.88 106 GLU A C 1
ATOM 902 O O . GLU A 1 106 ? -13.732 1.581 -7.405 1.00 87.88 106 GLU A O 1
ATOM 907 N N . TYR A 1 107 ? -11.530 1.700 -7.082 1.00 80.50 107 TYR A N 1
ATOM 908 C CA . TYR A 1 107 ? -11.119 1.497 -8.487 1.00 80.50 107 TYR A CA 1
ATOM 909 C C . TYR A 1 107 ? -11.928 2.246 -9.572 1.00 80.50 107 TYR A C 1
ATOM 911 O O . TYR A 1 107 ? -12.063 1.773 -10.699 1.00 80.50 107 TYR A O 1
ATOM 919 N N . GLY A 1 108 ? -12.403 3.458 -9.280 1.00 82.19 108 GLY A N 1
ATOM 920 C CA . GLY A 1 108 ? -13.202 4.264 -10.216 1.00 82.19 108 GLY A CA 1
ATOM 921 C C . GLY A 1 108 ? -14.711 4.131 -10.023 1.00 82.19 108 GLY A C 1
ATOM 922 O O . GLY A 1 108 ? -15.457 4.943 -10.571 1.00 82.19 108 GLY A O 1
ATOM 923 N N . GLU A 1 109 ? -15.151 3.184 -9.203 1.00 88.88 109 GLU A N 1
ATOM 924 C CA . GLU A 1 109 ? -16.520 3.077 -8.728 1.00 88.88 109 GLU A CA 1
ATOM 925 C C . GLU A 1 109 ? -16.720 3.964 -7.499 1.00 88.88 109 GLU A C 1
ATOM 927 O O . GLU A 1 109 ? -15.817 4.182 -6.685 1.00 88.88 109 GLU A O 1
ATOM 932 N N . LYS A 1 110 ? -17.918 4.538 -7.410 1.00 94.44 110 LYS A N 1
ATOM 933 C CA . LYS A 1 110 ? -18.348 5.380 -6.300 1.00 94.44 110 LYS A CA 1
ATOM 934 C C . LYS A 1 110 ? -19.446 4.627 -5.565 1.00 94.44 110 LYS A C 1
ATOM 936 O O . LYS A 1 110 ? -20.550 4.505 -6.092 1.00 94.44 110 LYS A O 1
ATOM 941 N N . GLU A 1 111 ? -19.157 4.184 -4.352 1.00 94.06 111 GLU A N 1
ATOM 942 C CA . GLU A 1 111 ? -20.152 3.628 -3.444 1.00 94.06 111 GLU A CA 1
ATOM 943 C C . GLU A 1 111 ? -20.585 4.722 -2.463 1.00 94.06 111 GLU A C 1
ATOM 945 O O . GLU A 1 111 ? -19.771 5.353 -1.789 1.00 94.06 111 GLU A O 1
ATOM 950 N N . GLU A 1 112 ? -21.882 4.997 -2.408 1.00 96.56 112 GLU A N 1
ATOM 951 C CA . GLU A 1 112 ? -22.457 5.969 -1.485 1.00 96.56 112 GLU A CA 1
ATOM 952 C C . GLU A 1 112 ? -23.609 5.311 -0.742 1.00 96.56 112 GLU A C 1
ATOM 954 O O . GLU A 1 112 ? -24.450 4.640 -1.341 1.00 96.56 112 GLU A O 1
ATOM 959 N N . GLY A 1 113 ? -23.657 5.520 0.568 1.00 95.62 113 GLY A N 1
ATOM 960 C CA . GLY A 1 113 ? -24.721 4.975 1.386 1.00 95.62 113 GLY A CA 1
ATOM 961 C C . GLY A 1 113 ? -24.765 5.587 2.773 1.00 95.62 113 GLY A C 1
ATOM 962 O O . GLY A 1 113 ? -23.929 6.399 3.172 1.00 95.62 113 GLY A O 1
ATOM 963 N N . SER A 1 114 ? -25.768 5.173 3.533 1.00 96.56 114 SER A N 1
ATOM 964 C CA . SER A 1 114 ? -25.829 5.419 4.966 1.00 96.56 114 SER A CA 1
ATOM 965 C C . SER A 1 114 ? -26.063 4.118 5.713 1.00 96.56 114 SER A C 1
ATOM 967 O O . SER A 1 114 ? -26.537 3.145 5.128 1.00 96.56 114 SER A O 1
ATOM 969 N N . VAL A 1 115 ? -25.688 4.080 6.984 1.00 95.62 115 VAL A N 1
ATOM 970 C CA . VAL A 1 115 ? -25.950 2.992 7.927 1.00 95.62 115 VAL A CA 1
ATOM 971 C C . VAL A 1 115 ? -26.618 3.623 9.126 1.00 95.62 115 VAL A C 1
ATOM 973 O O . VAL A 1 115 ? -26.000 4.444 9.808 1.00 95.62 115 VAL A O 1
ATOM 976 N N . ARG A 1 116 ? -27.877 3.275 9.380 1.00 94.69 116 ARG A N 1
ATOM 977 C CA . ARG A 1 116 ? -28.549 3.789 10.565 1.00 94.69 116 ARG A CA 1
ATOM 978 C C . ARG A 1 116 ? -27.968 3.110 11.802 1.00 94.69 116 ARG A C 1
ATOM 980 O O . ARG A 1 116 ? -27.653 1.925 11.793 1.00 94.69 116 ARG A O 1
ATOM 987 N N . LEU A 1 117 ? -27.792 3.867 12.876 1.00 93.50 117 LEU A N 1
ATOM 988 C CA . LEU A 1 117 ? -27.150 3.375 14.095 1.00 93.50 117 LEU A CA 1
ATOM 989 C C . LEU A 1 117 ? -28.023 2.374 14.869 1.00 93.50 117 LEU A C 1
ATOM 991 O O . LEU A 1 117 ? -27.519 1.721 15.772 1.00 93.50 117 LEU A O 1
ATOM 995 N N . ASP A 1 118 ? -29.319 2.284 14.567 1.00 93.50 118 ASP A N 1
ATOM 996 C CA . ASP A 1 118 ? -30.231 1.250 15.076 1.00 93.50 118 ASP A CA 1
ATOM 997 C C . ASP A 1 118 ? -30.130 -0.075 14.302 1.00 93.50 118 ASP A C 1
ATOM 999 O O . ASP A 1 118 ? -30.486 -1.116 14.840 1.00 93.50 118 ASP A O 1
ATOM 1003 N N . GLU A 1 119 ? -29.604 -0.053 13.073 1.00 94.56 119 GLU A N 1
ATOM 1004 C CA . GLU A 1 119 ? -29.280 -1.255 12.285 1.00 94.56 119 GLU A CA 1
ATOM 1005 C C . GLU A 1 119 ? -27.919 -1.859 12.672 1.00 94.56 119 GLU A C 1
ATOM 1007 O O . GLU A 1 119 ? -27.572 -2.948 12.211 1.00 94.56 119 GLU A O 1
ATOM 1012 N N . ALA A 1 120 ? -27.113 -1.133 13.453 1.00 94.88 120 ALA A N 1
ATOM 1013 C CA . ALA A 1 120 ? -25.767 -1.533 13.836 1.00 94.88 120 ALA A CA 1
ATOM 1014 C C . ALA A 1 120 ? -25.790 -2.421 15.087 1.00 94.88 120 ALA A C 1
ATOM 1016 O O . ALA A 1 120 ? -26.133 -1.964 16.173 1.00 94.88 120 ALA A O 1
ATOM 1017 N N . ASP A 1 121 ? -25.346 -3.671 14.951 1.00 92.69 121 ASP A N 1
ATOM 1018 C CA . ASP A 1 121 ? -25.315 -4.619 16.068 1.00 92.69 121 ASP A CA 1
ATOM 1019 C C . ASP A 1 121 ? -24.088 -4.391 16.959 1.00 92.69 121 ASP A C 1
ATOM 1021 O O . ASP A 1 121 ? -24.154 -4.404 18.189 1.00 92.69 121 ASP A O 1
ATOM 1025 N N . ARG A 1 122 ? -22.917 -4.263 16.319 1.00 94.94 122 ARG A N 1
ATOM 1026 C CA . ARG A 1 122 ? -21.606 -4.255 16.981 1.00 94.94 122 ARG A CA 1
ATOM 1027 C C . ARG A 1 122 ? -20.604 -3.401 16.228 1.00 94.94 122 ARG A C 1
ATOM 1029 O O . ARG A 1 122 ? -20.588 -3.367 14.998 1.00 94.94 122 ARG A O 1
ATOM 1036 N N . VAL A 1 123 ? -19.708 -2.775 16.983 1.00 96.75 123 VAL A N 1
ATOM 1037 C CA . VAL A 1 123 ? -18.560 -2.035 16.455 1.00 96.75 123 VAL A CA 1
ATOM 1038 C C . VAL A 1 123 ? -17.283 -2.702 16.934 1.00 96.75 123 VAL A C 1
ATOM 1040 O O . VAL A 1 123 ? -17.082 -2.885 18.132 1.00 96.75 123 VAL A O 1
ATOM 1043 N N . TYR A 1 124 ? -16.398 -3.018 15.998 1.00 97.19 124 TYR A N 1
ATOM 1044 C CA . TYR A 1 124 ? -15.095 -3.602 16.275 1.00 97.19 124 TYR A CA 1
ATOM 1045 C C . TYR A 1 124 ? -13.994 -2.592 15.973 1.00 97.19 124 TYR A C 1
ATOM 1047 O O . TYR A 1 124 ? -13.985 -1.956 14.920 1.00 97.19 124 TYR A O 1
ATOM 1055 N N . ILE A 1 125 ? -13.053 -2.457 16.897 1.00 97.44 125 ILE A N 1
ATOM 1056 C CA . ILE A 1 125 ? -11.826 -1.688 16.730 1.00 97.44 125 ILE A CA 1
ATOM 1057 C C . ILE A 1 125 ? -10.736 -2.661 16.287 1.00 97.44 125 ILE A C 1
ATOM 1059 O O . ILE A 1 125 ? -10.476 -3.642 16.981 1.00 97.44 125 ILE A O 1
ATOM 1063 N N . ALA A 1 126 ? -10.076 -2.373 15.172 1.00 96.38 126 ALA A N 1
ATOM 1064 C CA . ALA A 1 126 ? -8.893 -3.109 14.740 1.00 96.38 126 ALA A CA 1
ATOM 1065 C C . ALA A 1 126 ? -7.822 -2.154 14.199 1.00 96.38 126 ALA A C 1
ATOM 1067 O O . ALA A 1 126 ? -8.001 -0.932 14.177 1.00 96.38 126 ALA A O 1
ATOM 1068 N N . TYR A 1 127 ? -6.717 -2.726 13.731 1.00 95.75 127 TYR A N 1
ATOM 1069 C CA . TYR A 1 127 ? -5.711 -2.017 12.951 1.00 95.75 127 TYR A CA 1
ATOM 1070 C C . TYR A 1 127 ? -5.705 -2.506 11.499 1.00 95.75 127 TYR A C 1
ATOM 1072 O O . TYR A 1 127 ? -6.090 -3.635 11.197 1.00 95.75 127 TYR A O 1
ATOM 1080 N N . TYR A 1 128 ? -5.259 -1.638 10.599 1.00 95.50 128 TYR A N 1
ATOM 1081 C CA . TYR A 1 128 ? -4.966 -1.969 9.209 1.00 95.50 128 TYR A CA 1
ATOM 1082 C C . TYR A 1 128 ? -3.563 -1.483 8.838 1.00 95.50 128 TYR A C 1
ATOM 1084 O O . TYR A 1 128 ? -2.992 -0.622 9.520 1.00 95.50 128 TYR A O 1
ATOM 1092 N N . VAL A 1 129 ? -2.992 -2.061 7.781 1.00 93.94 129 VAL A N 1
ATOM 1093 C CA . VAL A 1 129 ? -1.622 -1.762 7.348 1.00 93.94 129 VAL A CA 1
ATOM 1094 C C . VAL A 1 129 ? -1.675 -0.701 6.258 1.00 93.94 129 VAL A C 1
ATOM 1096 O O . VAL A 1 129 ? -1.882 -0.993 5.083 1.00 93.94 129 VAL A O 1
ATOM 1099 N N . ALA A 1 130 ? -1.437 0.548 6.642 1.00 93.44 130 ALA A N 1
ATOM 1100 C CA . ALA A 1 130 ? -1.369 1.653 5.704 1.00 93.44 130 ALA A CA 1
ATOM 1101 C C . ALA A 1 130 ? 0.034 1.759 5.093 1.00 93.44 130 ALA A C 1
ATOM 1103 O O . ALA A 1 130 ? 0.999 2.148 5.761 1.00 93.44 130 ALA A O 1
ATOM 1104 N N . GLN A 1 131 ? 0.137 1.437 3.805 1.00 90.19 131 GLN A N 1
ATOM 1105 C CA . GLN A 1 131 ? 1.359 1.614 3.022 1.00 90.19 131 GLN A CA 1
ATOM 1106 C C . GLN A 1 131 ? 1.527 3.075 2.597 1.00 90.19 131 GLN A C 1
ATOM 1108 O O . GLN A 1 131 ? 0.561 3.735 2.205 1.00 90.19 131 GLN A O 1
ATOM 1113 N N . TYR A 1 132 ? 2.759 3.583 2.661 1.00 88.38 132 TYR A N 1
ATOM 1114 C CA . TYR A 1 132 ? 3.121 4.944 2.243 1.00 88.38 132 TYR A CA 1
ATOM 1115 C C . TYR A 1 132 ? 2.325 6.050 2.953 1.00 88.38 132 TYR A C 1
ATOM 1117 O O . TYR A 1 132 ? 2.158 7.150 2.424 1.00 88.38 132 TYR A O 1
ATOM 1125 N N . HIS A 1 133 ? 1.837 5.786 4.170 1.00 91.44 133 HIS A N 1
ATOM 1126 C CA . HIS A 1 133 ? 1.068 6.760 4.949 1.00 91.44 133 HIS A CA 1
ATOM 1127 C C . HIS A 1 133 ? 1.847 8.060 5.208 1.00 91.44 133 HIS A C 1
ATOM 1129 O O . HIS A 1 133 ? 1.246 9.129 5.311 1.00 91.44 133 HIS A O 1
ATOM 1135 N N . TYR A 1 134 ? 3.182 7.993 5.240 1.00 90.44 134 TYR A N 1
ATOM 1136 C CA . TYR A 1 134 ? 4.046 9.165 5.374 1.00 90.44 134 TYR A CA 1
ATOM 1137 C C . TYR A 1 134 ? 3.804 10.223 4.285 1.00 90.44 134 TYR A C 1
ATOM 1139 O O . TYR A 1 134 ? 3.979 11.406 4.547 1.00 90.44 134 TYR A O 1
ATOM 1147 N N . ALA A 1 135 ? 3.336 9.832 3.093 1.00 91.31 135 ALA A N 1
ATOM 1148 C CA . ALA A 1 135 ? 3.027 10.772 2.017 1.00 91.31 135 ALA A CA 1
ATOM 1149 C C . ALA A 1 135 ? 1.757 11.605 2.281 1.00 91.31 135 ALA A C 1
ATOM 1151 O O . ALA A 1 135 ? 1.502 12.583 1.582 1.00 91.31 135 ALA A O 1
ATOM 1152 N N . TYR A 1 136 ? 0.958 11.224 3.283 1.00 91.94 136 TYR A N 1
ATOM 1153 C CA . TYR A 1 136 ? -0.345 11.808 3.624 1.00 91.94 136 TYR A CA 1
ATOM 1154 C C . TYR A 1 136 ? -0.365 12.429 5.029 1.00 91.94 136 TYR A C 1
ATOM 1156 O O . TYR A 1 136 ? -1.423 12.793 5.550 1.00 91.94 136 TYR A O 1
ATOM 1164 N N . LYS A 1 137 ? 0.797 12.518 5.679 1.00 92.00 137 LYS A N 1
ATOM 1165 C CA . LYS A 1 137 ? 0.983 13.149 6.984 1.00 92.00 137 LYS A CA 1
ATOM 1166 C C . LYS A 1 137 ? 2.073 14.203 6.840 1.00 92.00 137 LYS A C 1
ATOM 1168 O O . LYS A 1 137 ? 3.061 13.971 6.159 1.00 92.00 137 LYS A O 1
ATOM 1173 N N . LYS A 1 138 ? 1.937 15.325 7.546 1.00 89.94 138 LYS A N 1
ATOM 1174 C CA . LYS A 1 138 ? 3.021 16.304 7.680 1.00 89.94 138 LYS A CA 1
ATOM 1175 C C . LYS A 1 138 ? 4.254 15.630 8.282 1.00 89.94 138 LYS A C 1
ATOM 1177 O O . LYS A 1 138 ? 4.230 15.248 9.454 1.00 89.94 138 LYS A O 1
ATOM 1182 N N . THR A 1 139 ? 5.304 15.495 7.484 1.00 86.44 139 THR A N 1
ATOM 1183 C CA . THR A 1 139 ? 6.608 14.968 7.892 1.00 86.44 139 THR A CA 1
ATOM 1184 C C . THR A 1 139 ? 7.621 16.103 7.985 1.00 86.44 139 THR A C 1
ATOM 1186 O O . THR A 1 139 ? 7.534 17.106 7.272 1.00 86.44 139 THR A O 1
ATOM 1189 N N . ARG A 1 140 ? 8.586 15.979 8.901 1.00 87.00 140 ARG A N 1
ATOM 1190 C CA . ARG A 1 140 ? 9.758 16.867 8.928 1.00 87.00 140 ARG A CA 1
ATOM 1191 C C . ARG A 1 140 ? 10.844 16.289 8.018 1.00 87.00 140 ARG A C 1
ATOM 1193 O O . ARG A 1 140 ? 10.978 15.075 7.931 1.00 87.00 140 ARG A O 1
ATOM 1200 N N . TRP A 1 141 ? 11.653 17.149 7.395 1.00 75.50 141 TRP A N 1
ATOM 1201 C CA . TRP A 1 141 ? 12.683 16.760 6.411 1.00 75.50 141 TRP A CA 1
ATOM 1202 C C . TRP A 1 141 ? 13.681 15.684 6.880 1.00 75.50 141 TRP A C 1
ATOM 1204 O O . TRP A 1 141 ? 14.216 14.961 6.050 1.00 75.50 141 TRP A O 1
ATOM 1214 N N . PHE A 1 142 ? 13.914 15.552 8.189 1.00 81.12 142 PHE A N 1
ATOM 1215 C CA . PHE A 1 142 ? 14.877 14.603 8.769 1.00 81.12 142 PHE A CA 1
ATOM 1216 C C . PHE A 1 142 ? 14.227 13.516 9.632 1.00 81.12 142 PHE A C 1
ATOM 1218 O O . PHE A 1 142 ? 14.903 12.832 10.397 1.00 81.12 142 PHE A O 1
ATOM 1225 N N . GLU A 1 143 ? 12.905 13.377 9.572 1.00 83.31 143 GLU A N 1
ATOM 1226 C CA . GLU A 1 143 ? 12.201 12.362 10.347 1.00 83.31 143 GLU A CA 1
ATOM 1227 C C . GLU A 1 143 ? 12.180 11.050 9.563 1.00 83.31 143 GLU A C 1
ATOM 1229 O O . GLU A 1 143 ? 11.597 10.988 8.481 1.00 83.31 143 GLU A O 1
ATOM 1234 N N . SER A 1 144 ? 12.804 10.003 10.111 1.00 79.75 144 SER A N 1
ATOM 1235 C CA . SER A 1 144 ? 12.716 8.655 9.546 1.00 79.75 144 SER A CA 1
ATOM 1236 C C . SER A 1 144 ? 11.254 8.212 9.501 1.00 79.75 144 SER A C 1
ATOM 1238 O O . SER A 1 144 ? 10.566 8.216 10.524 1.00 79.75 144 SER A O 1
ATOM 1240 N N . GLN A 1 145 ? 10.772 7.864 8.310 1.00 82.50 145 GLN A N 1
ATOM 1241 C CA . GLN A 1 145 ? 9.397 7.433 8.091 1.00 82.50 145 GLN A CA 1
ATOM 1242 C C . GLN A 1 145 ? 9.375 5.938 7.809 1.00 82.50 145 GLN A C 1
ATOM 1244 O O . GLN A 1 145 ? 10.060 5.466 6.903 1.00 82.50 145 GLN A O 1
ATOM 1249 N N . SER A 1 146 ? 8.552 5.191 8.542 1.00 83.31 146 SER A N 1
ATOM 1250 C CA . SER A 1 146 ? 8.301 3.797 8.194 1.00 83.31 146 SER A CA 1
ATOM 1251 C C . SER A 1 146 ? 7.449 3.715 6.925 1.00 83.31 146 SER A C 1
ATOM 1253 O O . SER A 1 146 ? 6.497 4.476 6.727 1.00 83.31 146 SER A O 1
ATOM 1255 N N . VAL A 1 147 ? 7.768 2.761 6.052 1.00 84.25 147 VAL A N 1
ATOM 1256 C CA . VAL A 1 147 ? 6.964 2.491 4.848 1.00 84.25 147 VAL A CA 1
ATOM 1257 C C . VAL A 1 147 ? 5.565 2.008 5.240 1.00 84.25 147 VAL A C 1
ATOM 1259 O O . VAL A 1 147 ? 4.569 2.408 4.632 1.00 84.25 147 VAL A O 1
ATOM 1262 N N . PHE A 1 148 ? 5.488 1.228 6.318 1.00 88.75 148 PHE A N 1
ATOM 1263 C CA . PHE A 1 148 ? 4.257 0.677 6.866 1.00 88.75 148 PHE A CA 1
ATOM 1264 C C . PHE A 1 148 ? 3.880 1.366 8.170 1.00 88.75 148 PHE A C 1
ATOM 1266 O O . PHE A 1 148 ? 4.718 1.587 9.047 1.00 88.75 148 PHE A O 1
ATOM 1273 N N . HIS A 1 149 ? 2.601 1.695 8.303 1.00 91.06 149 HIS A N 1
ATOM 1274 C CA . HIS A 1 149 ? 2.023 2.204 9.536 1.00 91.06 149 HIS A CA 1
ATOM 1275 C C . HIS A 1 149 ? 0.798 1.372 9.902 1.00 91.06 149 HIS A C 1
ATOM 1277 O O . HIS A 1 149 ? -0.060 1.126 9.057 1.00 91.06 149 HIS A O 1
ATOM 1283 N N . LEU A 1 150 ? 0.693 0.979 11.171 1.00 93.31 150 LEU A N 1
ATOM 1284 C CA . LEU A 1 150 ? -0.540 0.416 11.710 1.00 93.31 150 LEU A CA 1
ATOM 1285 C C . LEU A 1 150 ? -1.464 1.563 12.101 1.00 93.31 150 LEU A C 1
ATOM 1287 O O . LEU A 1 150 ? -1.140 2.361 12.985 1.00 93.31 150 LEU A O 1
ATOM 1291 N N . LEU A 1 151 ? -2.594 1.667 11.408 1.00 95.88 151 LEU A N 1
ATOM 1292 C CA . LEU A 1 151 ? -3.574 2.727 11.613 1.00 95.88 151 LEU A CA 1
ATOM 1293 C C . LEU A 1 151 ? -4.909 2.149 12.079 1.00 95.88 151 LEU A C 1
ATOM 1295 O O . LEU A 1 151 ? -5.262 1.039 11.686 1.00 95.88 151 LEU A O 1
ATOM 1299 N N . PRO A 1 152 ? -5.636 2.848 12.964 1.00 97.00 152 PRO A N 1
ATOM 1300 C CA . PRO A 1 152 ? -6.889 2.344 13.507 1.00 97.00 152 PRO A CA 1
ATOM 1301 C C . PRO A 1 152 ? -7.981 2.252 12.437 1.00 97.00 152 PRO A C 1
ATOM 1303 O O . PRO A 1 152 ? -8.108 3.128 11.584 1.00 97.00 152 PRO A O 1
ATOM 1306 N N . MET A 1 153 ? -8.817 1.224 12.517 1.00 97.38 153 MET A N 1
ATOM 1307 C CA . MET A 1 153 ? -10.010 1.056 11.691 1.00 97.38 153 MET A CA 1
ATOM 1308 C C . MET A 1 153 ? -11.183 0.631 12.569 1.00 97.38 153 MET A C 1
ATOM 1310 O O . MET A 1 153 ? -11.025 -0.189 13.474 1.00 97.38 153 MET A O 1
ATOM 1314 N N . LEU A 1 154 ? -12.360 1.191 12.297 1.00 97.56 154 LEU A N 1
ATOM 1315 C CA . LEU A 1 154 ? -13.614 0.704 12.857 1.00 97.56 154 LEU A CA 1
ATOM 1316 C C . LEU A 1 154 ? -14.329 -0.165 11.831 1.00 97.56 154 LEU A C 1
ATOM 1318 O O . LEU A 1 154 ? -14.489 0.238 10.682 1.00 97.56 154 LEU A O 1
ATOM 1322 N N . TYR A 1 155 ? -14.801 -1.320 12.273 1.00 97.56 155 TYR A N 1
ATOM 1323 C CA . TYR A 1 155 ? -15.722 -2.161 11.526 1.00 97.56 155 TYR A CA 1
ATOM 1324 C C . TYR A 1 155 ? -17.083 -2.080 12.204 1.00 97.56 155 TYR A C 1
ATOM 1326 O O . TYR A 1 155 ? -17.235 -2.494 13.353 1.00 97.56 155 TYR A O 1
ATOM 1334 N N . VAL A 1 156 ? -18.068 -1.521 11.513 1.00 96.75 156 VAL A N 1
ATOM 1335 C CA . VAL A 1 156 ? -19.451 -1.456 11.989 1.00 96.75 156 VAL A CA 1
ATOM 1336 C C . VAL A 1 156 ? -20.204 -2.599 11.334 1.00 96.75 156 VAL A C 1
ATOM 1338 O O . VAL A 1 156 ? -20.403 -2.586 10.120 1.00 96.75 156 VAL A O 1
ATOM 1341 N N . ARG A 1 157 ? -20.594 -3.602 12.123 1.00 96.38 157 ARG A N 1
ATOM 1342 C CA . ARG A 1 157 ? -21.451 -4.689 11.652 1.00 96.38 157 ARG A CA 1
ATOM 1343 C C . ARG A 1 157 ? -22.899 -4.235 11.752 1.00 96.38 157 ARG A C 1
ATOM 1345 O O . ARG A 1 157 ? -23.334 -3.825 12.828 1.00 96.38 157 ARG A O 1
ATOM 1352 N N . TYR A 1 158 ? -23.623 -4.311 10.647 1.00 95.75 158 TYR A N 1
ATOM 1353 C CA . TYR A 1 158 ? -25.014 -3.879 10.572 1.00 95.75 158 TYR A CA 1
ATOM 1354 C C . TYR A 1 158 ? -25.845 -4.839 9.727 1.00 95.75 158 TYR A C 1
ATOM 1356 O O . TYR A 1 158 ? -25.304 -5.620 8.937 1.00 95.75 158 TYR A O 1
ATOM 1364 N N . ARG A 1 159 ? -27.167 -4.778 9.889 1.00 94.75 159 ARG A N 1
ATOM 1365 C CA . ARG A 1 159 ? -28.106 -5.605 9.133 1.00 94.75 159 ARG A CA 1
ATOM 1366 C C . ARG A 1 159 ? -28.985 -4.749 8.230 1.00 94.75 159 ARG A C 1
ATOM 1368 O O . ARG A 1 159 ? -29.694 -3.870 8.703 1.00 94.75 159 ARG A O 1
ATOM 1375 N N . ARG A 1 160 ? -28.981 -5.054 6.932 1.00 92.94 160 ARG A N 1
ATOM 1376 C CA . ARG A 1 160 ? -29.834 -4.414 5.920 1.00 92.94 160 ARG A CA 1
ATOM 1377 C C . ARG A 1 160 ? -30.451 -5.478 5.023 1.00 92.94 160 ARG A C 1
ATOM 1379 O O . ARG A 1 160 ? -29.753 -6.384 4.581 1.00 92.94 160 ARG A O 1
ATOM 1386 N N . ASP A 1 161 ? -31.759 -5.395 4.786 1.00 91.81 161 ASP A N 1
ATOM 1387 C CA . ASP A 1 161 ? -32.500 -6.338 3.931 1.00 91.81 161 ASP A CA 1
ATOM 1388 C C . ASP A 1 161 ? -32.268 -7.811 4.316 1.00 91.81 161 ASP A C 1
ATOM 1390 O O . ASP A 1 161 ? -32.003 -8.677 3.484 1.00 91.81 161 ASP A O 1
ATOM 1394 N N . ALA A 1 162 ? -32.296 -8.079 5.626 1.00 91.00 162 ALA A N 1
ATOM 1395 C CA . ALA A 1 162 ? -31.983 -9.364 6.255 1.00 91.00 162 ALA A CA 1
ATOM 1396 C C . ALA A 1 162 ? -30.541 -9.885 6.073 1.00 91.00 162 ALA A C 1
ATOM 1398 O O . ALA A 1 162 ? -30.208 -10.895 6.702 1.00 91.00 162 ALA A O 1
ATOM 1399 N N . ARG A 1 163 ? -29.678 -9.195 5.318 1.00 94.88 163 ARG A N 1
ATOM 1400 C CA . ARG A 1 163 ? -28.261 -9.531 5.129 1.00 94.88 163 ARG A CA 1
ATOM 1401 C C . ARG A 1 163 ? -27.384 -8.785 6.131 1.00 94.88 163 ARG A C 1
ATOM 1403 O O . ARG A 1 163 ? -27.582 -7.601 6.394 1.00 94.88 163 ARG A O 1
ATOM 1410 N N . GLU A 1 164 ? -26.409 -9.492 6.687 1.00 95.38 164 GLU A N 1
ATOM 1411 C CA . GLU A 1 164 ? -25.344 -8.872 7.475 1.00 95.38 164 GLU A CA 1
ATOM 1412 C C . GLU A 1 164 ? -24.321 -8.241 6.537 1.00 95.38 164 GLU A C 1
ATOM 1414 O O . GLU A 1 164 ? -23.940 -8.847 5.534 1.00 95.38 164 GLU A O 1
ATOM 1419 N N . ARG A 1 165 ? -23.888 -7.031 6.878 1.00 96.06 165 ARG A N 1
ATOM 1420 C CA . ARG A 1 165 ? -22.868 -6.281 6.151 1.00 96.06 165 ARG A CA 1
ATOM 1421 C C . ARG A 1 165 ? -21.880 -5.643 7.115 1.00 96.06 165 ARG A C 1
ATOM 1423 O O . ARG A 1 165 ? -22.151 -5.511 8.314 1.00 96.06 165 ARG A O 1
ATOM 1430 N N . ILE A 1 166 ? -20.730 -5.234 6.589 1.00 96.38 166 ILE A N 1
ATOM 1431 C CA . ILE A 1 166 ? -19.703 -4.530 7.362 1.00 96.38 166 ILE A CA 1
ATOM 1432 C C . ILE A 1 166 ? -19.354 -3.209 6.690 1.00 96.38 166 ILE A C 1
ATOM 1434 O O . ILE A 1 166 ? -18.934 -3.172 5.539 1.00 96.38 166 ILE A O 1
ATOM 1438 N N . LEU A 1 167 ? -19.455 -2.118 7.447 1.00 96.75 167 LEU A N 1
ATOM 1439 C CA . LEU A 1 167 ? -18.911 -0.825 7.052 1.00 96.75 167 LEU A CA 1
ATOM 1440 C C . LEU A 1 167 ? -17.515 -0.655 7.658 1.00 96.75 167 LEU A C 1
ATOM 1442 O O . LEU A 1 167 ? -17.350 -0.703 8.878 1.00 96.75 167 LEU A O 1
ATOM 1446 N N . LYS A 1 168 ? -16.520 -0.417 6.802 1.00 96.94 168 LYS A N 1
ATOM 1447 C CA . LYS A 1 168 ? -15.133 -0.144 7.197 1.00 96.94 168 LYS A CA 1
ATOM 1448 C C . LYS A 1 168 ? -14.924 1.362 7.283 1.00 96.94 168 LYS A C 1
ATOM 1450 O O . LYS A 1 168 ? -15.164 2.075 6.317 1.00 96.94 168 LYS A O 1
ATOM 1455 N N . VAL A 1 169 ? -14.442 1.855 8.418 1.00 97.38 169 VAL A N 1
ATOM 1456 C CA . VAL A 1 169 ? -14.140 3.277 8.620 1.00 97.38 169 VAL A CA 1
ATOM 1457 C C . VAL A 1 169 ? -12.679 3.409 9.054 1.00 97.38 169 VAL A C 1
ATOM 1459 O O . VAL A 1 169 ? -12.365 3.190 10.227 1.00 97.38 169 VAL A O 1
ATOM 1462 N N . PRO A 1 170 ? -11.755 3.740 8.134 1.00 97.00 170 PRO A N 1
ATOM 1463 C CA . PRO A 1 170 ? -10.356 3.948 8.484 1.00 97.00 170 PRO A CA 1
ATOM 1464 C C . PRO A 1 170 ? -10.168 5.263 9.247 1.00 97.00 170 PRO A C 1
ATOM 1466 O O . PRO A 1 170 ? -10.781 6.279 8.922 1.00 97.00 170 PRO A O 1
ATOM 1469 N N . PHE A 1 171 ? -9.254 5.282 10.212 1.00 96.81 171 PHE A N 1
ATOM 1470 C CA . PHE A 1 171 ? -8.860 6.472 10.962 1.00 96.81 171 PHE A CA 1
ATOM 1471 C C . PHE A 1 171 ? -7.348 6.682 10.868 1.00 96.81 171 PHE A C 1
ATOM 1473 O O . PHE A 1 171 ? -6.567 5.737 10.884 1.00 96.81 171 PHE A O 1
ATOM 1480 N N . TYR A 1 172 ? -6.921 7.943 10.785 1.00 94.44 172 TYR A N 1
ATOM 1481 C CA . TYR A 1 172 ? -5.497 8.304 10.818 1.00 94.44 172 TYR A CA 1
ATOM 1482 C C . TYR A 1 172 ? -5.003 8.557 12.245 1.00 94.44 172 TYR A C 1
ATOM 1484 O O . TYR A 1 172 ? -3.814 8.447 12.530 1.00 94.44 172 TYR A O 1
ATOM 1492 N N . GLU A 1 173 ? -5.923 8.910 13.147 1.00 93.94 173 GLU A N 1
ATOM 1493 C CA . GLU A 1 173 ? -5.616 9.339 14.505 1.00 93.94 173 GLU A CA 1
ATOM 1494 C C . GLU A 1 173 ? -6.607 8.722 15.503 1.00 93.94 173 GLU A C 1
ATOM 1496 O O . GLU A 1 173 ? -7.827 8.797 15.342 1.00 93.94 173 GLU A O 1
ATOM 1501 N N . LEU A 1 174 ? -6.077 8.126 16.576 1.00 94.69 174 LEU A N 1
ATOM 1502 C CA . LEU A 1 174 ? -6.883 7.531 17.650 1.00 94.69 174 LEU A CA 1
ATOM 1503 C C . LEU A 1 174 ? -7.846 8.525 18.335 1.00 94.69 174 LEU A C 1
ATOM 1505 O O . LEU A 1 174 ? -8.947 8.103 18.694 1.00 94.69 174 LEU A O 1
ATOM 1509 N N . PRO A 1 175 ? -7.499 9.814 18.549 1.00 95.06 175 PRO A N 1
ATOM 1510 C CA . PRO A 1 175 ? -8.433 10.791 19.106 1.00 95.06 175 PRO A CA 1
ATOM 1511 C C . PRO A 1 175 ? -9.735 10.947 18.315 1.00 95.06 175 PRO A C 1
ATOM 1513 O O . PRO A 1 175 ? -10.789 11.073 18.937 1.00 95.06 175 PRO A O 1
ATOM 1516 N N . ASP A 1 176 ? -9.692 10.903 16.983 1.00 95.31 176 ASP A N 1
ATOM 1517 C CA . ASP A 1 176 ? -10.894 11.049 16.153 1.00 95.31 176 ASP A CA 1
ATOM 1518 C C . ASP A 1 176 ? -11.766 9.796 16.214 1.00 95.31 176 ASP A C 1
ATOM 1520 O O . ASP A 1 176 ? -12.972 9.893 16.451 1.00 95.31 176 ASP A O 1
ATOM 1524 N N . MET A 1 177 ? -11.145 8.614 16.166 1.00 96.56 177 MET A N 1
ATOM 1525 C CA . MET A 1 177 ? -11.840 7.349 16.423 1.00 96.56 177 MET A CA 1
ATOM 1526 C C . MET A 1 177 ? -12.496 7.343 17.810 1.00 96.56 177 MET A C 1
ATOM 1528 O O . MET A 1 177 ? -13.643 6.931 17.969 1.00 96.56 177 MET A O 1
ATOM 1532 N N . LYS A 1 178 ? -11.806 7.860 18.835 1.00 95.88 178 LYS A N 1
ATOM 1533 C CA . LYS A 1 178 ? -12.346 7.960 20.196 1.00 95.88 178 LYS A CA 1
ATOM 1534 C C . LYS A 1 178 ? -13.582 8.864 20.265 1.00 95.88 178 LYS A C 1
ATOM 1536 O O . LYS A 1 178 ? -14.479 8.569 21.053 1.00 95.88 178 LYS A O 1
ATOM 1541 N N . LYS A 1 179 ? -13.648 9.951 19.484 1.00 94.81 179 LYS A N 1
ATOM 1542 C CA . LYS A 1 179 ? -14.848 10.811 19.407 1.00 94.81 179 LYS A CA 1
ATOM 1543 C C . LYS A 1 179 ? -16.039 10.033 18.841 1.00 94.81 179 LYS A C 1
ATOM 1545 O O . LYS A 1 179 ? -17.107 10.075 19.444 1.00 94.81 179 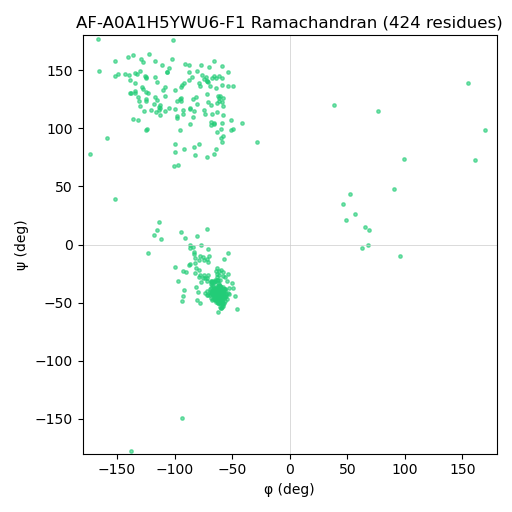LYS A O 1
ATOM 1550 N N . TRP A 1 180 ? -15.828 9.275 17.762 1.00 95.94 180 TRP A N 1
ATOM 1551 C CA . TRP A 1 180 ? -16.852 8.403 17.172 1.00 95.94 180 TRP A CA 1
ATOM 1552 C C . TRP A 1 180 ? -17.356 7.369 18.171 1.00 95.94 180 TRP A C 1
ATOM 1554 O O . TRP A 1 180 ? -18.544 7.305 18.466 1.00 95.94 180 TRP A O 1
ATOM 1564 N N . LEU A 1 181 ? -16.430 6.615 18.760 1.00 95.75 181 LEU A N 1
ATOM 1565 C CA . LEU A 1 181 ? -16.732 5.568 19.727 1.00 95.75 181 LEU A CA 1
ATOM 1566 C C . LEU A 1 181 ? -17.510 6.100 20.941 1.00 95.75 181 LEU A C 1
ATOM 1568 O O . LEU A 1 181 ? -18.457 5.461 21.391 1.00 95.75 181 LEU A O 1
ATOM 1572 N N . LYS A 1 182 ? -17.153 7.286 21.459 1.00 94.94 182 LYS A N 1
ATOM 1573 C CA . LYS A 1 182 ? -17.900 7.928 22.554 1.00 94.94 182 LYS A CA 1
ATOM 1574 C C . LYS A 1 182 ? -19.350 8.199 22.174 1.00 94.94 182 LYS A C 1
ATOM 1576 O O . LYS A 1 182 ? -20.231 7.945 22.987 1.00 94.94 182 LYS A O 1
ATOM 1581 N N . HIS A 1 183 ? -19.585 8.711 20.969 1.00 93.44 183 HIS A N 1
ATOM 1582 C CA . HIS A 1 183 ? -20.937 9.001 20.516 1.00 93.44 183 HIS A CA 1
ATOM 1583 C C . HIS A 1 183 ? -21.761 7.718 20.333 1.00 93.44 183 HIS A C 1
ATOM 1585 O O . HIS A 1 183 ? -22.882 7.634 20.827 1.00 93.44 183 HIS A O 1
ATOM 1591 N N . LEU A 1 184 ? -21.168 6.686 19.726 1.00 93.62 184 LEU A N 1
ATOM 1592 C CA . LEU A 1 184 ? -21.806 5.375 19.568 1.00 93.62 184 LEU A CA 1
ATOM 1593 C C . LEU A 1 184 ? -22.182 4.755 20.925 1.00 93.62 184 LEU A C 1
ATOM 1595 O O . LEU A 1 184 ? -23.296 4.261 21.085 1.00 93.62 184 LEU A O 1
ATOM 1599 N N . LYS A 1 185 ? -21.300 4.860 21.933 1.00 92.19 185 LYS A N 1
ATOM 1600 C CA . LYS A 1 185 ? -21.574 4.380 23.299 1.00 92.19 185 LYS A CA 1
ATOM 1601 C C . LYS A 1 185 ? -22.677 5.182 23.999 1.00 92.19 185 LYS A C 1
ATOM 1603 O O . LYS A 1 185 ? -23.505 4.591 24.679 1.00 92.19 185 LYS A O 1
ATOM 1608 N N . GLN A 1 186 ? -22.713 6.508 23.834 1.00 91.06 186 GLN A N 1
ATOM 1609 C CA . GLN A 1 186 ? -23.729 7.377 24.454 1.00 91.06 186 GLN A CA 1
ATOM 1610 C C . GLN A 1 186 ? -25.156 7.042 24.017 1.00 91.06 186 GLN A C 1
ATOM 1612 O O . GLN A 1 186 ? -26.085 7.220 24.798 1.00 91.06 186 GLN A O 1
ATOM 1617 N N . ARG A 1 187 ? -25.332 6.536 22.793 1.00 85.75 187 ARG A N 1
ATOM 1618 C CA . ARG A 1 187 ? -26.636 6.084 22.296 1.00 85.75 187 ARG A CA 1
ATOM 1619 C C . ARG A 1 187 ? -27.071 4.745 22.909 1.00 85.75 187 ARG A C 1
ATOM 1621 O O . ARG A 1 187 ? -28.222 4.363 22.753 1.00 85.75 187 ARG A O 1
ATOM 1628 N N . GLY A 1 188 ? -26.161 4.019 23.565 1.00 78.25 188 GLY A N 1
ATOM 1629 C CA . GLY A 1 188 ? -26.428 2.748 24.248 1.00 78.25 188 GLY A CA 1
ATOM 1630 C C . GLY A 1 188 ? -26.776 1.569 23.333 1.00 78.25 188 GLY A C 1
ATOM 1631 O O . GLY A 1 188 ? -26.994 0.473 23.833 1.00 78.25 188 GLY A O 1
ATOM 1632 N N . ALA A 1 189 ? -26.821 1.778 22.015 1.00 68.06 189 ALA A N 1
ATOM 1633 C CA . ALA A 1 189 ? -27.334 0.798 21.061 1.00 68.06 189 ALA A CA 1
ATOM 1634 C C . ALA A 1 189 ? -26.283 -0.209 20.570 1.00 68.06 189 ALA A C 1
ATOM 1636 O O . ALA A 1 189 ? -26.657 -1.243 20.033 1.00 68.06 189 ALA A O 1
ATOM 1637 N N . VAL A 1 190 ? -24.984 0.078 20.731 1.00 87.06 190 VAL A N 1
ATOM 1638 C CA . VAL A 1 190 ? -23.934 -0.692 20.050 1.00 87.06 190 VAL A CA 1
ATOM 1639 C C . VAL A 1 190 ? -22.840 -1.132 21.014 1.00 87.06 190 VAL A C 1
ATOM 1641 O O . VAL A 1 190 ? -22.196 -0.309 21.671 1.00 87.06 190 VAL A O 1
ATOM 1644 N N . GLU A 1 191 ? -22.597 -2.442 21.073 1.00 92.44 191 GLU A N 1
ATOM 1645 C CA . GLU A 1 191 ? -21.474 -3.000 21.824 1.00 92.44 191 GLU A CA 1
ATOM 1646 C C . GLU A 1 191 ? -20.152 -2.708 21.112 1.00 92.44 191 GLU A C 1
ATOM 1648 O O . GLU A 1 191 ? -20.042 -2.815 19.887 1.00 92.44 191 GLU A O 1
ATOM 1653 N N . ILE A 1 192 ? -19.121 -2.390 21.894 1.00 95.44 192 ILE A N 1
ATOM 1654 C CA . ILE A 1 192 ? -17.806 -2.020 21.373 1.00 95.44 192 ILE A CA 1
ATOM 1655 C C . ILE A 1 192 ? -16.808 -3.101 21.744 1.00 95.44 192 ILE A C 1
ATOM 1657 O O . ILE A 1 192 ? -16.573 -3.388 22.919 1.00 95.44 192 ILE A O 1
ATOM 1661 N N . TRP A 1 193 ? -16.225 -3.686 20.712 1.00 96.69 193 TRP A N 1
ATOM 1662 C CA . TRP A 1 193 ? -15.295 -4.796 20.781 1.00 96.69 193 TRP A CA 1
ATOM 1663 C C . TRP A 1 193 ? -13.977 -4.409 20.114 1.00 96.69 193 TRP A C 1
ATOM 1665 O O . TRP A 1 193 ? -13.889 -3.431 19.374 1.00 96.69 193 TRP A O 1
ATOM 1675 N N . VAL A 1 194 ? -12.929 -5.172 20.385 1.00 96.81 194 VAL A N 1
ATOM 1676 C CA . VAL A 1 194 ? -11.608 -5.035 19.772 1.00 96.81 194 VAL A CA 1
ATOM 1677 C C . VAL A 1 194 ? -11.207 -6.378 19.187 1.00 96.81 194 VAL A C 1
ATOM 1679 O O . VAL A 1 194 ? -11.534 -7.415 19.763 1.00 96.81 194 VAL A O 1
ATOM 1682 N N . THR A 1 195 ? -10.497 -6.349 18.065 1.00 95.94 195 THR A N 1
ATOM 1683 C CA . THR A 1 195 ? -9.924 -7.523 17.409 1.00 95.94 195 THR A CA 1
ATOM 1684 C C . THR A 1 195 ? -8.516 -7.211 16.903 1.00 95.94 195 THR A C 1
ATOM 1686 O O . THR A 1 195 ? -8.256 -6.104 16.429 1.00 95.94 195 THR A O 1
ATOM 1689 N N . ASP A 1 196 ? -7.598 -8.168 17.017 1.00 93.69 196 ASP A N 1
ATOM 1690 C CA . ASP A 1 196 ? -6.223 -8.082 16.505 1.00 93.69 196 ASP A CA 1
ATOM 1691 C C . ASP A 1 196 ? -6.098 -8.527 15.039 1.00 93.69 196 ASP A C 1
ATOM 1693 O O . ASP A 1 196 ? -5.020 -8.471 14.446 1.00 93.69 196 ASP A O 1
ATOM 1697 N N . LEU A 1 197 ? -7.213 -8.931 14.429 1.00 93.25 197 LEU A N 1
ATOM 1698 C CA . LEU A 1 197 ? -7.249 -9.431 13.066 1.00 93.25 197 LEU A CA 1
ATOM 1699 C C . LEU A 1 197 ? -7.030 -8.322 12.033 1.00 93.25 197 LEU A C 1
ATOM 1701 O O . LEU A 1 197 ? -7.741 -7.315 11.995 1.00 93.25 197 LEU A O 1
ATOM 1705 N N . LEU A 1 198 ? -6.104 -8.566 11.104 1.00 92.69 198 LEU A N 1
ATOM 1706 C CA . LEU A 1 198 ? -5.926 -7.750 9.903 1.00 92.69 198 LEU A CA 1
ATOM 1707 C C . LEU A 1 198 ? -6.984 -8.131 8.862 1.00 92.69 198 LEU A C 1
ATOM 1709 O O . LEU A 1 198 ? -6.784 -9.002 8.014 1.00 92.69 198 LEU A O 1
ATOM 1713 N N . LEU A 1 199 ? -8.147 -7.493 8.964 1.00 92.56 199 LEU A N 1
ATOM 1714 C CA . LEU A 1 199 ? -9.323 -7.818 8.157 1.00 92.56 199 LEU A CA 1
ATOM 1715 C C . LEU A 1 199 ? -9.368 -7.105 6.800 1.00 92.56 199 LEU A C 1
ATOM 1717 O O . LEU A 1 199 ? -10.099 -7.553 5.925 1.00 92.56 199 LEU A O 1
ATOM 1721 N N . GLU A 1 200 ? -8.589 -6.042 6.589 1.00 91.75 200 GLU A N 1
ATOM 1722 C CA . GLU A 1 200 ? -8.683 -5.164 5.408 1.00 91.75 200 GLU A CA 1
ATOM 1723 C C . GLU A 1 200 ? -8.611 -5.922 4.072 1.00 91.75 200 GLU A C 1
ATOM 1725 O O . GLU A 1 200 ? -9.401 -5.646 3.172 1.00 91.75 200 GLU A O 1
ATOM 1730 N N . ARG A 1 201 ? -7.716 -6.915 3.975 1.00 87.38 201 ARG A N 1
ATOM 1731 C CA . ARG A 1 201 ? -7.459 -7.694 2.749 1.00 87.38 201 ARG A CA 1
ATOM 1732 C C . ARG A 1 201 ? -8.438 -8.850 2.513 1.00 87.38 201 ARG A C 1
ATOM 1734 O O . ARG A 1 201 ? -8.352 -9.505 1.482 1.00 87.38 201 ARG A O 1
ATOM 1741 N N . LYS A 1 202 ? -9.325 -9.131 3.470 1.00 92.12 202 LYS A N 1
ATOM 1742 C CA . LYS A 1 202 ? -10.288 -10.238 3.400 1.00 92.12 202 LYS A CA 1
ATOM 1743 C C . LYS A 1 202 ? -11.574 -9.822 2.692 1.00 92.12 202 LYS A C 1
ATOM 1745 O O . LYS A 1 202 ? -11.956 -8.647 2.725 1.00 92.12 202 LYS A O 1
ATOM 1750 N N . THR A 1 203 ? -12.280 -10.785 2.107 1.00 93.56 203 THR A N 1
ATOM 1751 C CA . THR A 1 203 ? -13.617 -10.538 1.535 1.00 93.56 203 THR A CA 1
ATOM 1752 C C . THR A 1 203 ? -14.628 -10.186 2.634 1.00 93.56 203 THR A C 1
ATOM 1754 O O . THR A 1 203 ? -14.423 -10.526 3.798 1.00 93.56 203 THR A O 1
ATOM 1757 N N . GLU A 1 204 ? -15.736 -9.508 2.306 1.00 93.25 204 GLU A N 1
ATOM 1758 C CA . GLU A 1 204 ? -16.764 -9.146 3.307 1.00 93.25 204 GLU A CA 1
ATOM 1759 C C . GLU A 1 204 ? -17.295 -10.387 4.057 1.00 93.25 204 GLU A C 1
ATOM 1761 O O . GLU A 1 204 ? -17.461 -10.359 5.276 1.00 93.25 204 GLU A O 1
ATOM 1766 N N . ALA A 1 205 ? -17.467 -11.515 3.357 1.00 93.62 205 ALA A N 1
ATOM 1767 C CA . ALA A 1 205 ? -17.897 -12.781 3.951 1.00 93.62 205 ALA A CA 1
ATOM 1768 C C . ALA A 1 205 ? -16.868 -13.354 4.942 1.00 93.62 205 ALA A C 1
ATOM 1770 O O . ALA A 1 205 ? -17.229 -13.778 6.041 1.00 93.62 205 ALA A O 1
ATOM 1771 N N . GLU A 1 206 ? -15.580 -13.330 4.591 1.00 94.44 206 GLU A N 1
ATOM 1772 C CA . GLU A 1 206 ? -14.495 -13.754 5.484 1.00 94.44 206 GLU A CA 1
ATOM 1773 C C . GLU A 1 206 ? -14.364 -12.838 6.705 1.00 94.44 206 GLU A C 1
ATOM 1775 O O . GLU A 1 206 ? -14.089 -13.312 7.807 1.00 94.44 206 GLU A O 1
ATOM 1780 N N . GLN A 1 207 ? -14.572 -11.531 6.525 1.00 94.69 207 GLN A N 1
ATOM 1781 C CA . GLN A 1 207 ? -14.576 -10.557 7.617 1.00 94.69 207 GLN A CA 1
ATOM 1782 C C . GLN A 1 207 ? -15.731 -10.826 8.582 1.00 94.69 207 GLN A C 1
ATOM 1784 O O . GLN A 1 207 ? -15.513 -10.885 9.790 1.00 94.69 207 GLN A O 1
ATOM 1789 N N . LEU A 1 208 ? -16.942 -11.046 8.062 1.00 94.81 208 LEU A N 1
ATOM 1790 C CA . LEU A 1 208 ? -18.112 -11.410 8.864 1.00 94.81 208 LEU A CA 1
ATOM 1791 C C . LEU A 1 208 ? -17.888 -12.719 9.622 1.00 94.81 208 LEU A C 1
ATOM 1793 O O . LEU A 1 208 ? -18.168 -12.777 10.817 1.00 94.81 208 LEU A O 1
ATOM 1797 N N . SER A 1 209 ? -17.350 -13.745 8.956 1.00 93.88 209 SER A N 1
ATOM 1798 C CA . SER A 1 209 ? -17.026 -15.024 9.595 1.00 93.88 209 SER A CA 1
ATOM 1799 C C . SER A 1 209 ? -16.027 -14.835 10.736 1.00 93.88 209 SER A C 1
ATOM 1801 O O . SER A 1 209 ? -16.279 -15.281 11.850 1.00 93.88 209 SER A O 1
ATOM 1803 N N . ALA A 1 210 ? -14.941 -14.099 10.491 1.00 93.00 210 ALA A N 1
ATOM 1804 C CA . ALA A 1 210 ? -13.910 -13.842 11.491 1.00 93.00 210 ALA A CA 1
ATOM 1805 C C . ALA A 1 210 ? -14.432 -13.039 12.698 1.00 93.00 210 ALA A C 1
ATOM 1807 O O . ALA A 1 210 ? -14.058 -13.313 13.831 1.00 93.00 210 ALA A O 1
ATOM 1808 N N . LEU A 1 211 ? -15.329 -12.071 12.479 1.00 92.56 211 LEU A N 1
ATOM 1809 C CA . LEU A 1 211 ? -15.907 -11.247 13.550 1.00 92.56 211 LEU A CA 1
ATOM 1810 C C . LEU A 1 211 ? -17.026 -11.941 14.344 1.00 92.56 211 LEU A C 1
ATOM 1812 O O . LEU A 1 211 ? -17.433 -11.443 15.401 1.00 92.56 211 LEU A O 1
ATOM 1816 N N . ARG A 1 212 ? -17.556 -13.064 13.846 1.00 90.25 212 ARG A N 1
ATOM 1817 C CA . ARG A 1 212 ? -18.510 -13.909 14.583 1.00 90.25 212 ARG A CA 1
ATOM 1818 C C . ARG A 1 212 ? -17.816 -14.779 15.623 1.00 90.25 212 ARG A C 1
ATOM 1820 O O . ARG A 1 212 ? -18.449 -15.131 16.616 1.00 90.25 212 ARG A O 1
ATOM 1827 N N . GLU A 1 213 ? -16.544 -15.102 15.420 1.00 84.50 213 GLU A N 1
ATOM 1828 C CA . GLU A 1 213 ? -15.784 -15.934 16.342 1.00 84.50 213 GLU A CA 1
ATOM 1829 C C . GLU A 1 213 ? -15.410 -15.138 17.608 1.00 84.50 213 GLU A C 1
ATOM 1831 O O . GLU A 1 213 ? -14.644 -14.173 17.553 1.00 84.50 213 GLU A O 1
ATOM 1836 N N . PRO A 1 214 ? -15.915 -15.527 18.794 1.00 79.56 214 PRO A N 1
ATOM 1837 C CA . PRO A 1 214 ? -15.655 -14.796 20.037 1.00 79.56 214 PRO A CA 1
ATOM 1838 C C . PRO A 1 214 ? -14.202 -14.939 20.517 1.00 79.56 214 PRO A C 1
ATOM 1840 O O . PRO A 1 214 ? -13.789 -14.273 21.458 1.00 79.56 214 PRO A O 1
ATOM 1843 N N . LEU A 1 215 ? -13.428 -15.834 19.901 1.00 80.25 215 LEU A N 1
ATOM 1844 C CA . LEU A 1 215 ? -12.097 -16.225 20.351 1.00 80.25 215 LEU A CA 1
ATOM 1845 C C . LEU A 1 215 ? -11.019 -15.164 20.092 1.00 80.25 215 LEU A C 1
ATOM 1847 O O . LEU A 1 215 ? -10.065 -15.105 20.874 1.00 80.25 215 LEU A O 1
ATOM 1851 N N . ASP A 1 216 ? -11.199 -14.347 19.052 1.00 87.31 216 ASP A N 1
ATOM 1852 C CA . ASP A 1 216 ? -10.253 -13.317 18.587 1.00 87.31 216 ASP A CA 1
ATOM 1853 C C . ASP A 1 216 ? -10.826 -11.897 18.774 1.00 87.31 216 ASP A C 1
ATOM 1855 O O . ASP A 1 216 ? -10.419 -10.921 18.133 1.00 87.31 216 ASP A O 1
ATOM 1859 N N . THR A 1 217 ? -11.826 -11.777 19.649 1.00 92.69 217 THR A N 1
ATOM 1860 C CA . THR A 1 217 ? -12.486 -10.512 19.959 1.00 92.69 217 THR A CA 1
ATOM 1861 C C . THR A 1 217 ? -12.646 -10.348 21.468 1.00 92.69 217 THR A C 1
ATOM 1863 O O . THR A 1 217 ? -12.796 -11.319 22.208 1.00 92.69 217 THR A O 1
ATOM 1866 N N . ALA A 1 218 ? -12.594 -9.110 21.959 1.00 94.56 218 ALA A N 1
ATOM 1867 C CA . ALA A 1 218 ? -12.857 -8.820 23.367 1.00 94.56 218 ALA A CA 1
ATOM 1868 C C . ALA A 1 218 ? -13.601 -7.487 23.550 1.00 94.56 218 ALA A C 1
ATOM 1870 O O . ALA A 1 218 ? -13.366 -6.549 22.783 1.00 94.56 218 ALA A O 1
ATOM 1871 N N . PRO A 1 219 ? -14.484 -7.372 24.559 1.00 94.44 219 PRO A N 1
ATOM 1872 C CA . PRO A 1 219 ? -15.210 -6.138 24.836 1.00 94.44 219 PRO A CA 1
ATOM 1873 C C . PRO A 1 219 ? -14.252 -5.028 25.285 1.00 94.44 219 PRO A C 1
ATOM 1875 O O . PRO A 1 219 ? -13.277 -5.273 26.000 1.00 94.44 219 PRO A O 1
ATOM 1878 N N . PHE A 1 220 ? -14.544 -3.787 24.897 1.00 94.44 220 PHE A N 1
ATOM 1879 C CA . PHE A 1 220 ? -13.670 -2.649 25.157 1.00 94.44 220 PHE A CA 1
ATOM 1880 C C . PHE A 1 220 ? -14.408 -1.447 25.747 1.00 94.44 220 PHE A C 1
ATOM 1882 O O . PHE A 1 220 ? -15.361 -0.919 25.179 1.00 94.44 220 PHE A O 1
ATOM 1889 N N . ASP A 1 221 ? -13.898 -0.953 26.877 1.00 92.81 221 ASP A N 1
ATOM 1890 C CA . ASP A 1 221 ? -14.444 0.216 27.561 1.00 92.81 221 ASP A CA 1
ATOM 1891 C C . ASP A 1 221 ? -13.648 1.501 27.260 1.00 92.81 221 ASP A C 1
ATOM 1893 O O . ASP A 1 221 ? -12.469 1.662 27.618 1.00 92.81 221 ASP A O 1
ATOM 1897 N N . ILE A 1 222 ? -14.329 2.458 26.627 1.00 90.38 222 ILE A N 1
ATOM 1898 C CA . ILE A 1 222 ? -13.769 3.744 26.191 1.00 90.38 222 ILE A CA 1
ATOM 1899 C C . ILE A 1 222 ? -13.487 4.692 27.366 1.00 90.38 222 ILE A C 1
ATOM 1901 O O . ILE A 1 222 ? -12.565 5.511 27.280 1.00 90.38 222 ILE A O 1
ATOM 1905 N N . GLU A 1 223 ? -14.276 4.628 28.443 1.00 86.56 223 GLU A N 1
ATOM 1906 C CA . GLU A 1 223 ? -14.337 5.695 29.458 1.00 86.56 223 GLU A CA 1
ATOM 1907 C C . GLU A 1 223 ? -13.172 5.686 30.442 1.00 86.56 223 GLU A C 1
ATOM 1909 O O . GLU A 1 223 ? -12.754 6.740 30.927 1.00 86.56 223 GLU A O 1
ATOM 1914 N N . ARG A 1 224 ? -12.573 4.521 30.690 1.00 83.88 224 ARG A N 1
ATOM 1915 C CA . ARG A 1 224 ? -11.417 4.409 31.586 1.00 83.88 224 ARG A CA 1
ATOM 1916 C C . ARG A 1 224 ? -10.238 5.287 31.096 1.00 83.88 224 ARG A C 1
ATOM 1918 O O . ARG A 1 224 ? -10.021 5.481 29.892 1.00 83.88 224 ARG A O 1
ATOM 1925 N N . LYS A 1 225 ? -9.354 5.742 31.991 1.00 88.31 225 LYS A N 1
ATOM 1926 C CA . LYS A 1 225 ? -8.154 6.550 31.644 1.00 88.31 225 LYS A CA 1
ATOM 1927 C C . LYS A 1 225 ? -7.080 5.749 30.888 1.00 88.31 225 LYS A C 1
ATOM 1929 O O . LYS A 1 225 ? -6.782 4.625 31.267 1.00 88.31 225 LYS A O 1
ATOM 1934 N N . GLY A 1 226 ? -6.484 6.318 29.833 1.00 89.12 226 GLY A N 1
ATOM 1935 C CA . GLY A 1 226 ? -5.421 5.656 29.050 1.00 89.12 226 GLY A CA 1
ATOM 1936 C C . GLY A 1 226 ? -5.907 4.819 27.856 1.00 89.12 226 GLY A C 1
ATOM 1937 O O . GLY A 1 226 ? -5.464 3.690 27.683 1.00 89.12 226 GLY A O 1
ATOM 1938 N N . PHE A 1 227 ? -6.807 5.376 27.033 1.00 91.31 227 PHE A N 1
ATOM 1939 C CA . PHE A 1 227 ? -7.422 4.715 25.865 1.00 91.31 227 PHE A CA 1
ATOM 1940 C C . PHE A 1 227 ? -6.418 3.967 24.971 1.00 91.31 227 PHE A C 1
ATOM 1942 O O . PHE A 1 227 ? -6.577 2.769 24.774 1.00 91.31 227 PHE A O 1
ATOM 1949 N N . LYS A 1 228 ? -5.368 4.654 24.491 1.00 93.12 228 LYS A N 1
ATOM 1950 C CA . LYS A 1 228 ? -4.352 4.069 23.600 1.00 93.12 228 LYS A CA 1
ATOM 1951 C C . LYS A 1 228 ? -3.639 2.886 24.256 1.00 93.12 228 LYS A C 1
ATOM 1953 O O . LYS A 1 228 ? -3.685 1.787 23.733 1.00 93.12 228 LYS A O 1
ATOM 1958 N N . LYS A 1 229 ? -3.065 3.098 25.446 1.00 93.56 229 LYS A N 1
ATOM 1959 C CA . LYS A 1 229 ? -2.323 2.059 26.177 1.00 93.56 229 LYS A CA 1
ATOM 1960 C C . LYS A 1 229 ? -3.174 0.808 26.417 1.00 93.56 229 LYS A C 1
ATOM 1962 O O . LYS A 1 229 ? -2.671 -0.297 26.300 1.00 93.56 229 LYS A O 1
ATOM 1967 N N . ARG A 1 230 ? -4.463 0.969 26.738 1.00 92.44 230 ARG A N 1
ATOM 1968 C CA . ARG A 1 230 ? -5.366 -0.179 26.903 1.00 92.44 230 ARG A CA 1
ATOM 1969 C C . ARG A 1 2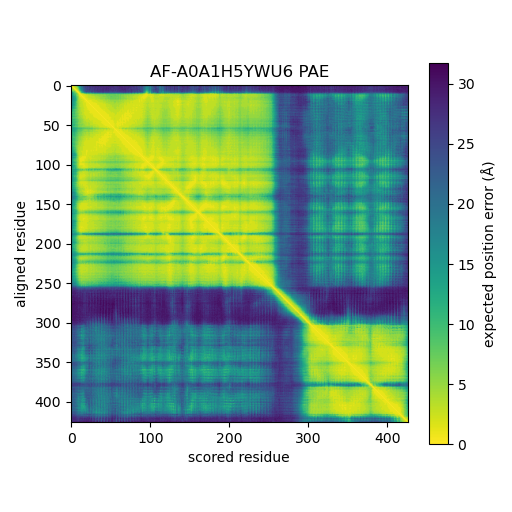30 ? -5.675 -0.890 25.596 1.00 92.44 230 ARG A C 1
ATOM 1971 O O . ARG A 1 230 ? -5.709 -2.111 25.601 1.00 92.44 230 ARG A O 1
ATOM 1978 N N . LEU A 1 231 ? -5.940 -0.136 24.531 1.00 93.06 231 LEU A N 1
ATOM 1979 C CA . LEU A 1 231 ? -6.187 -0.711 23.214 1.00 93.06 231 LEU A CA 1
ATOM 1980 C C . LEU A 1 231 ? -4.976 -1.541 22.776 1.00 93.06 231 LEU A C 1
ATOM 1982 O O . LEU A 1 231 ? -5.131 -2.709 22.449 1.00 93.06 231 LEU A O 1
ATOM 1986 N N . ASP A 1 232 ? -3.777 -0.967 22.885 1.00 92.94 232 ASP A N 1
ATOM 1987 C CA . ASP A 1 232 ? -2.523 -1.632 22.528 1.00 92.94 232 ASP A CA 1
ATOM 1988 C C . ASP A 1 232 ? -2.270 -2.876 23.403 1.00 92.94 232 ASP A C 1
ATOM 1990 O O . ASP A 1 232 ? -1.936 -3.934 22.878 1.00 92.94 232 ASP A O 1
ATOM 1994 N N . ASN A 1 233 ? -2.496 -2.792 24.722 1.00 94.06 233 ASN A N 1
ATOM 1995 C CA . ASN A 1 233 ? -2.363 -3.941 25.625 1.00 94.06 233 ASN A CA 1
ATOM 1996 C C . ASN A 1 233 ? -3.336 -5.075 25.276 1.00 94.06 233 ASN A C 1
ATOM 1998 O O . ASN A 1 233 ? -2.944 -6.237 25.254 1.00 94.06 233 ASN A O 1
ATOM 2002 N N . LEU A 1 234 ? -4.602 -4.748 25.013 1.00 93.06 234 LEU A N 1
ATOM 2003 C CA . LEU A 1 234 ? -5.623 -5.750 24.723 1.00 93.06 234 LEU A CA 1
ATOM 2004 C C . LEU A 1 234 ? -5.368 -6.418 23.366 1.00 93.06 234 LEU A C 1
ATOM 2006 O O . LEU A 1 234 ? -5.504 -7.631 23.248 1.00 93.06 234 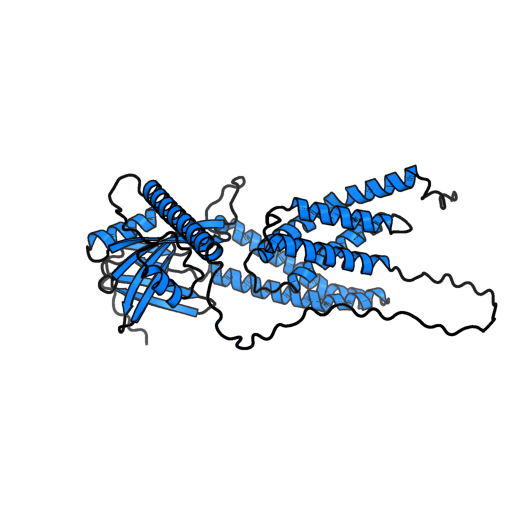LEU A O 1
ATOM 2010 N N . LEU A 1 235 ? -4.927 -5.655 22.366 1.00 92.69 235 LEU A N 1
ATOM 2011 C CA . LEU A 1 235 ? -4.510 -6.200 21.074 1.00 92.69 235 LEU A CA 1
ATOM 2012 C C . LEU A 1 235 ? -3.279 -7.100 21.199 1.00 92.69 235 LEU A C 1
ATOM 2014 O O . LEU A 1 235 ? -3.236 -8.164 20.590 1.00 92.69 235 LEU A O 1
ATOM 2018 N N . TYR A 1 236 ? -2.310 -6.717 22.033 1.00 92.44 236 TYR A N 1
ATOM 2019 C CA . TYR A 1 236 ? -1.159 -7.561 22.344 1.00 92.44 236 TYR A CA 1
ATOM 2020 C C . TYR A 1 236 ? -1.577 -8.878 23.018 1.00 92.44 236 TYR A C 1
ATOM 2022 O O . TYR A 1 236 ? -1.081 -9.945 22.661 1.00 92.44 236 TYR A O 1
ATOM 2030 N N . GLU A 1 237 ? -2.513 -8.830 23.970 1.00 92.81 237 GLU A N 1
ATOM 2031 C CA . GLU A 1 237 ? -3.037 -10.028 24.633 1.00 92.81 237 GLU A CA 1
ATOM 2032 C C . GLU A 1 237 ? -3.789 -10.959 23.676 1.00 92.81 237 GLU A C 1
ATOM 2034 O O . GLU A 1 237 ? -3.609 -12.176 23.764 1.00 92.81 237 GLU A O 1
ATOM 2039 N N . LEU A 1 238 ? -4.609 -10.407 22.774 1.00 92.06 238 LEU A N 1
ATOM 2040 C CA . LEU A 1 238 ? -5.306 -11.178 21.739 1.00 92.06 238 LEU A CA 1
ATOM 2041 C C . LEU A 1 238 ? -4.301 -11.865 20.804 1.00 92.06 238 LEU A C 1
ATOM 2043 O O . LEU A 1 238 ? -4.344 -13.090 20.672 1.00 92.06 238 LEU A O 1
ATOM 2047 N N . GLY A 1 239 ? -3.319 -11.117 20.292 1.00 90.88 239 GLY A N 1
ATOM 2048 C CA . GLY A 1 239 ? -2.274 -11.661 19.421 1.00 90.88 239 GLY A CA 1
ATOM 2049 C C . GLY A 1 239 ? -1.428 -12.737 20.096 1.00 90.88 239 GLY A C 1
ATOM 2050 O O . GLY A 1 239 ? -1.117 -13.763 19.490 1.00 90.88 239 GLY A O 1
ATOM 2051 N N . ARG A 1 240 ? -1.109 -12.566 21.387 1.00 93.62 240 ARG A N 1
ATOM 2052 C CA . ARG A 1 240 ? -0.395 -13.587 22.166 1.00 93.62 240 ARG A CA 1
ATOM 2053 C C . ARG A 1 240 ? -1.218 -14.870 22.306 1.00 93.62 240 ARG A C 1
ATOM 2055 O O . ARG A 1 240 ? -0.699 -15.947 22.028 1.00 93.62 240 ARG A O 1
ATOM 2062 N N . LYS A 1 241 ? -2.493 -14.764 22.704 1.00 92.06 241 LYS A N 1
ATOM 2063 C CA . LYS A 1 241 ? -3.393 -15.926 22.859 1.00 92.06 241 LYS A CA 1
ATOM 2064 C C . LYS A 1 241 ? -3.587 -16.670 21.542 1.00 92.06 241 LYS A C 1
ATOM 2066 O O . LYS A 1 241 ? -3.631 -17.897 21.530 1.00 92.06 241 LYS A O 1
ATOM 2071 N N . ARG A 1 242 ? -3.692 -15.936 20.437 1.00 90.75 242 ARG A N 1
ATOM 2072 C CA . ARG A 1 242 ? -3.779 -16.498 19.092 1.00 90.75 242 ARG A CA 1
ATOM 2073 C C . ARG A 1 242 ? -2.523 -17.287 18.727 1.00 90.75 242 ARG A C 1
ATOM 2075 O O . ARG A 1 242 ? -2.635 -18.456 18.375 1.00 90.75 242 ARG A O 1
ATOM 2082 N N . GLY A 1 243 ? -1.339 -16.700 18.915 1.00 89.62 243 GLY A N 1
ATOM 2083 C CA . GLY A 1 243 ? -0.069 -17.387 18.665 1.00 89.62 243 GLY A CA 1
ATOM 2084 C C . GLY A 1 243 ? 0.128 -18.641 19.528 1.00 89.62 243 GLY A C 1
ATOM 2085 O O . GLY A 1 243 ? 0.659 -19.640 19.052 1.00 89.62 243 GLY A O 1
ATOM 2086 N N . GLU A 1 244 ? -0.336 -18.629 20.782 1.00 92.12 244 GLU A N 1
ATOM 2087 C CA . GLU A 1 244 ? -0.333 -19.815 21.654 1.00 92.12 244 GLU A CA 1
ATOM 2088 C C . GLU A 1 244 ? -1.242 -20.928 21.117 1.00 92.12 244 GLU A C 1
ATOM 2090 O O . GLU A 1 244 ? -0.828 -22.085 21.081 1.00 92.12 244 GLU A O 1
ATOM 2095 N N . ARG A 1 245 ? -2.447 -20.592 20.640 1.00 90.12 245 ARG A N 1
ATOM 2096 C CA . ARG A 1 245 ? -3.379 -21.562 20.040 1.00 90.12 245 ARG A CA 1
ATOM 2097 C C . ARG A 1 245 ? -2.859 -22.141 18.731 1.00 90.12 245 ARG A C 1
ATOM 2099 O O . ARG A 1 245 ? -2.991 -23.340 18.518 1.00 90.12 245 ARG A O 1
ATOM 2106 N N . GLU A 1 246 ? -2.275 -21.313 17.869 1.00 88.62 246 GLU A N 1
ATOM 2107 C CA . GLU A 1 246 ? -1.693 -21.766 16.601 1.00 88.62 246 GLU A CA 1
ATOM 2108 C C . GLU A 1 246 ? -0.552 -22.761 16.845 1.00 88.62 246 GLU A C 1
ATOM 2110 O O . GLU A 1 246 ? -0.502 -23.806 16.197 1.00 88.62 246 GLU A O 1
ATOM 2115 N N . ARG A 1 247 ? 0.308 -22.496 17.839 1.00 90.50 247 ARG A N 1
ATOM 2116 C CA . ARG A 1 247 ? 1.365 -23.431 18.258 1.00 90.50 247 ARG A CA 1
ATOM 2117 C C . ARG A 1 247 ? 0.795 -24.720 18.843 1.00 90.50 247 ARG A C 1
ATOM 2119 O O . ARG A 1 247 ? 1.186 -25.793 18.401 1.00 90.50 247 ARG A O 1
ATOM 2126 N N . ALA A 1 248 ? -0.172 -24.631 19.757 1.00 90.62 248 ALA A N 1
ATOM 2127 C CA . ALA A 1 248 ? -0.827 -25.815 20.319 1.00 90.62 248 ALA A CA 1
ATOM 2128 C C . ALA A 1 248 ? -1.532 -26.658 19.238 1.00 90.62 248 ALA A C 1
ATOM 2130 O O . ALA A 1 248 ? -1.491 -27.884 19.286 1.00 90.62 248 ALA A O 1
ATOM 2131 N N . GLY A 1 249 ? -2.147 -26.018 18.239 1.00 88.88 249 GLY A N 1
ATOM 2132 C CA . GLY A 1 249 ? -2.758 -26.698 17.097 1.00 88.88 249 GLY A CA 1
ATOM 2133 C C . GLY A 1 249 ? -1.731 -27.409 16.210 1.00 88.88 249 GLY A C 1
ATOM 2134 O O . GLY A 1 249 ? -1.969 -28.538 15.784 1.00 88.88 249 GLY A O 1
ATOM 2135 N N . GLN A 1 250 ? -0.571 -26.788 15.973 1.00 87.12 250 GLN A N 1
ATOM 2136 C CA . GLN A 1 250 ? 0.538 -27.406 15.238 1.00 87.12 250 GLN A CA 1
ATOM 2137 C C . GLN A 1 250 ? 1.156 -28.582 16.006 1.00 87.12 250 GLN A C 1
ATOM 2139 O O . GLN A 1 250 ? 1.422 -29.625 15.412 1.00 87.12 250 GLN A O 1
ATOM 2144 N N . GLU A 1 251 ? 1.331 -28.452 17.322 1.00 87.00 251 GLU A N 1
ATOM 2145 C CA . GLU A 1 251 ? 1.818 -29.531 18.187 1.00 87.00 251 GLU A CA 1
ATOM 2146 C C . GLU A 1 251 ? 0.826 -30.701 18.238 1.00 87.00 251 GLU A C 1
ATOM 2148 O O . GLU A 1 251 ? 1.224 -31.849 18.056 1.00 87.00 251 GLU A O 1
ATOM 2153 N N . ALA A 1 252 ? -0.475 -30.434 18.384 1.00 83.06 252 ALA A N 1
ATOM 2154 C CA . ALA A 1 252 ? -1.507 -31.472 18.357 1.00 83.06 252 ALA A CA 1
ATOM 2155 C C . ALA A 1 252 ? -1.566 -32.208 17.005 1.00 83.06 252 ALA A C 1
ATOM 2157 O O . ALA A 1 252 ? -1.744 -33.427 16.970 1.00 83.06 252 ALA A O 1
ATOM 2158 N N . ALA A 1 253 ? -1.367 -31.488 15.894 1.00 81.44 253 ALA A N 1
ATOM 2159 C CA . ALA A 1 253 ? -1.274 -32.083 14.563 1.00 81.44 253 ALA A CA 1
ATOM 2160 C C . ALA A 1 253 ? 0.006 -32.922 14.381 1.00 81.44 253 ALA A C 1
ATOM 2162 O O . ALA A 1 253 ? -0.030 -33.955 13.715 1.00 81.44 253 ALA A O 1
ATOM 2163 N N . ALA A 1 254 ? 1.123 -32.522 14.997 1.00 78.12 254 ALA A N 1
ATOM 2164 C CA . ALA A 1 254 ? 2.383 -33.266 14.962 1.00 78.12 254 ALA A CA 1
ATOM 2165 C C . ALA A 1 254 ? 2.374 -34.519 15.862 1.00 78.12 254 ALA A C 1
ATOM 2167 O O . ALA A 1 254 ? 3.048 -35.501 15.555 1.00 78.12 254 ALA A O 1
ATOM 2168 N N . VAL A 1 255 ? 1.597 -34.507 16.952 1.00 75.19 255 VAL A N 1
ATOM 2169 C CA . VAL A 1 255 ? 1.504 -35.592 17.950 1.00 75.19 255 VAL A CA 1
ATOM 2170 C C . VAL A 1 255 ? 0.395 -36.612 17.629 1.00 75.19 255 VAL A C 1
ATOM 2172 O O . VAL A 1 255 ? 0.227 -37.583 18.359 1.00 75.19 255 VAL A O 1
ATOM 2175 N N . SER A 1 256 ? -0.282 -36.506 16.479 1.00 55.94 256 SER A N 1
ATOM 2176 C CA . SER A 1 256 ? -1.103 -37.604 15.929 1.00 55.94 256 SER A CA 1
ATOM 2177 C C . SER A 1 256 ? -0.373 -38.454 14.865 1.00 55.94 256 SER A C 1
ATOM 2179 O O . SER A 1 256 ? -0.773 -38.436 13.700 1.00 55.94 256 SER A O 1
ATOM 2181 N N . PRO A 1 257 ? 0.661 -39.259 15.201 1.00 57.59 257 PRO A N 1
ATOM 2182 C CA . PRO A 1 257 ? 1.105 -40.361 14.364 1.00 57.59 257 PRO A CA 1
ATOM 2183 C C . PRO A 1 257 ? 0.368 -41.635 14.798 1.00 57.59 257 PRO A C 1
ATOM 2185 O O . PRO A 1 257 ? 0.888 -42.439 15.566 1.00 57.59 257 PRO A O 1
ATOM 2188 N N . GLY A 1 258 ? -0.866 -41.840 14.337 1.00 58.19 258 GLY A N 1
ATOM 2189 C CA . GLY A 1 258 ? -1.542 -43.106 14.622 1.00 58.19 258 GLY A CA 1
ATOM 2190 C C . GLY A 1 258 ? -3.016 -43.147 14.265 1.00 58.19 258 GLY A C 1
ATOM 2191 O O . GLY A 1 258 ? -3.855 -42.755 15.064 1.00 58.19 258 GLY A O 1
ATOM 2192 N N . GLY A 1 259 ? -3.322 -43.722 13.100 1.00 52.81 259 GLY A N 1
ATOM 2193 C CA . GLY A 1 259 ? -4.611 -44.374 12.870 1.00 52.81 259 GLY A CA 1
ATOM 2194 C C . GLY A 1 259 ? -5.656 -43.559 12.113 1.00 52.81 259 GLY A C 1
ATOM 2195 O O . GLY A 1 259 ? -6.666 -43.167 12.681 1.00 52.81 259 GLY A O 1
ATOM 2196 N N . SER A 1 260 ? -5.469 -43.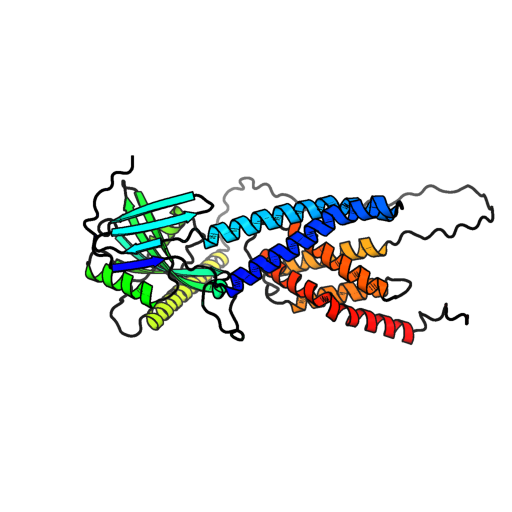400 10.803 1.00 47.50 260 SER A N 1
ATOM 2197 C CA . SER A 1 260 ? -6.591 -43.483 9.860 1.00 47.50 260 SER A CA 1
ATOM 2198 C C . SER A 1 260 ? -6.054 -43.789 8.464 1.00 47.50 260 SER A C 1
ATOM 2200 O O . SER A 1 260 ? -5.663 -42.903 7.704 1.00 47.50 260 SER A O 1
ATOM 2202 N N . GLU A 1 261 ? -5.991 -45.081 8.144 1.00 55.88 261 GLU A N 1
ATOM 2203 C CA . GLU A 1 261 ? -6.068 -45.530 6.759 1.00 55.88 261 GLU A CA 1
ATOM 2204 C C . GLU A 1 261 ? -7.473 -45.191 6.244 1.00 55.88 261 GLU A C 1
ATOM 2206 O O . GLU A 1 261 ? -8.451 -45.859 6.570 1.00 55.88 261 GLU A O 1
ATOM 2211 N N . ALA A 1 262 ? -7.579 -44.136 5.441 1.00 42.12 262 ALA A N 1
ATOM 2212 C CA . ALA A 1 262 ? -8.756 -43.844 4.633 1.00 42.12 262 ALA A CA 1
ATOM 2213 C C . ALA A 1 262 ? -8.316 -43.570 3.183 1.00 42.12 262 ALA A C 1
ATOM 2215 O O . ALA A 1 262 ? -7.177 -43.157 2.938 1.00 42.12 262 ALA A O 1
ATOM 2216 N N . PRO A 1 263 ? -9.168 -43.900 2.200 1.00 48.66 263 PRO A N 1
ATOM 2217 C CA . PRO A 1 263 ? -8.736 -44.413 0.912 1.00 48.66 263 PRO A CA 1
ATOM 2218 C C . PRO A 1 263 ? -8.137 -43.335 0.012 1.00 48.66 263 PRO A C 1
ATOM 2220 O O . PRO A 1 263 ? -8.615 -42.207 -0.074 1.00 48.66 263 PRO A O 1
ATOM 2223 N N . ARG A 1 264 ? -7.093 -43.744 -0.714 1.00 45.41 264 ARG A N 1
ATOM 2224 C CA . ARG A 1 264 ? -6.415 -42.988 -1.770 1.00 45.41 264 ARG A CA 1
ATOM 2225 C C . ARG A 1 264 ? -7.393 -42.619 -2.894 1.00 45.41 264 ARG A C 1
ATOM 2227 O O . ARG A 1 264 ? -7.498 -43.335 -3.885 1.00 45.41 264 ARG A O 1
ATOM 2234 N N . SER A 1 265 ? -8.064 -41.478 -2.775 1.00 39.41 265 SER A N 1
ATOM 2235 C CA . SER A 1 265 ? -8.624 -40.761 -3.920 1.00 39.41 265 SER A CA 1
ATOM 2236 C C . SER A 1 265 ? -7.517 -39.944 -4.585 1.00 39.41 265 SER A C 1
ATOM 2238 O O . SER A 1 265 ? -6.788 -39.201 -3.927 1.00 39.41 265 SER A O 1
ATOM 2240 N N . ALA A 1 266 ? -7.373 -40.149 -5.891 1.00 46.72 266 ALA A N 1
ATOM 2241 C CA . ALA A 1 266 ? -6.295 -39.674 -6.742 1.00 46.72 266 ALA A CA 1
ATOM 2242 C C . ALA A 1 266 ? -6.023 -38.166 -6.615 1.00 46.72 266 ALA A C 1
ATOM 2244 O O . ALA A 1 266 ? -6.758 -37.337 -7.146 1.00 46.72 266 ALA A O 1
ATOM 2245 N N . SER A 1 267 ? -4.907 -37.819 -5.974 1.00 39.47 267 SER A N 1
ATOM 2246 C CA . SER A 1 267 ? -4.232 -36.548 -6.200 1.00 39.47 267 SER A CA 1
ATOM 2247 C C . SER A 1 267 ? -3.166 -36.761 -7.271 1.00 39.47 267 SER A C 1
ATOM 2249 O O . SER A 1 267 ? -2.182 -37.484 -7.101 1.00 39.47 267 SER A O 1
ATOM 2251 N N . THR A 1 268 ? -3.410 -36.149 -8.424 1.00 39.06 268 THR A N 1
ATOM 2252 C CA . THR A 1 268 ? -2.480 -36.025 -9.541 1.00 39.06 268 THR A CA 1
ATOM 2253 C C . THR A 1 268 ? -1.209 -35.329 -9.055 1.00 39.06 268 THR A C 1
ATOM 2255 O O . THR A 1 268 ? -1.119 -34.105 -9.016 1.00 39.06 268 THR A O 1
ATOM 2258 N N . ARG A 1 269 ? -0.214 -36.126 -8.652 1.00 31.75 269 ARG A N 1
ATOM 2259 C CA . ARG A 1 269 ? 1.169 -35.682 -8.470 1.00 31.75 269 ARG A CA 1
ATOM 2260 C C . ARG A 1 269 ? 1.726 -35.299 -9.835 1.00 31.75 269 ARG A C 1
ATOM 2262 O O . ARG A 1 269 ? 2.084 -36.170 -10.626 1.00 31.75 269 ARG A O 1
ATOM 2269 N N . LEU A 1 270 ? 1.833 -34.001 -10.092 1.00 34.78 270 LEU A N 1
ATOM 2270 C CA . LEU A 1 270 ? 2.732 -33.495 -11.120 1.00 34.78 270 LEU A CA 1
ATOM 2271 C C . LEU A 1 270 ? 4.164 -33.844 -10.698 1.00 34.78 270 LEU A C 1
ATOM 2273 O O . LEU A 1 270 ? 4.653 -33.421 -9.651 1.00 34.78 270 LEU A O 1
ATOM 2277 N N . GLN A 1 271 ? 4.780 -34.714 -11.495 1.00 33.12 271 GLN A N 1
ATOM 2278 C CA . GLN A 1 271 ? 6.153 -35.173 -11.343 1.00 33.12 271 GLN A CA 1
ATOM 2279 C C . GLN A 1 271 ? 7.141 -34.009 -11.520 1.00 33.12 271 GLN A C 1
ATOM 2281 O O . GLN A 1 271 ? 6.952 -33.185 -12.417 1.00 33.12 271 GLN A O 1
ATOM 2286 N N . PRO A 1 272 ? 8.251 -33.976 -10.765 1.00 33.16 272 PRO A N 1
ATOM 2287 C CA . PRO A 1 272 ? 9.395 -33.151 -11.114 1.00 33.16 272 PRO A CA 1
ATOM 2288 C C . PRO A 1 272 ? 10.119 -33.782 -12.313 1.00 33.16 272 PRO A C 1
ATOM 2290 O O . PRO A 1 272 ? 10.711 -34.858 -12.202 1.00 33.16 272 PRO A O 1
ATOM 2293 N N . GLN A 1 273 ? 10.071 -33.118 -13.470 1.00 32.12 273 GLN A N 1
ATOM 2294 C CA . GLN A 1 273 ? 10.904 -33.473 -14.618 1.00 32.12 273 GLN A CA 1
ATOM 2295 C C . GLN A 1 273 ? 12.382 -33.288 -14.253 1.00 32.12 273 GLN A C 1
ATOM 2297 O O . GLN A 1 273 ? 12.823 -32.201 -13.880 1.00 32.12 273 GLN A O 1
ATOM 2302 N N . ARG A 1 274 ? 13.148 -34.375 -14.361 1.00 30.17 274 ARG A N 1
ATOM 2303 C CA . ARG A 1 274 ? 14.613 -34.371 -14.328 1.00 30.17 274 ARG A CA 1
ATOM 2304 C C . ARG A 1 274 ? 15.183 -34.220 -15.747 1.00 30.17 274 ARG A C 1
ATOM 2306 O O . ARG A 1 274 ? 14.503 -34.557 -16.715 1.00 30.17 274 ARG A O 1
ATOM 2313 N N . PRO A 1 275 ? 16.418 -33.702 -15.866 1.00 34.59 275 PRO A N 1
ATOM 2314 C CA . PRO A 1 275 ? 16.971 -33.197 -17.115 1.00 34.59 275 PRO A CA 1
ATOM 2315 C C . PRO A 1 275 ? 17.407 -34.307 -18.073 1.00 34.59 275 PRO A C 1
ATOM 2317 O O . PRO A 1 275 ? 17.933 -35.345 -17.672 1.00 34.59 275 PRO A O 1
ATOM 2320 N N . PHE A 1 276 ? 17.243 -34.024 -19.362 1.00 31.38 276 PHE A N 1
ATOM 2321 C CA . PHE A 1 276 ? 17.820 -34.780 -20.464 1.00 31.38 276 PHE A CA 1
ATOM 2322 C C . PHE A 1 276 ? 19.350 -34.621 -20.464 1.00 31.38 276 PHE A C 1
ATOM 2324 O O . PHE A 1 276 ? 19.871 -33.551 -20.767 1.00 31.38 276 PHE A O 1
ATOM 2331 N N . TYR A 1 277 ? 20.063 -35.708 -20.171 1.00 33.12 277 TYR A N 1
ATOM 2332 C CA . TYR A 1 277 ? 21.444 -35.930 -20.599 1.00 33.12 277 TYR A CA 1
ATOM 2333 C C . TYR A 1 277 ? 21.427 -37.087 -21.601 1.00 33.12 277 TYR A C 1
ATOM 2335 O O . TYR A 1 277 ? 21.072 -38.211 -21.250 1.00 33.12 277 TYR A O 1
ATOM 2343 N N . ARG A 1 278 ? 21.829 -36.827 -22.848 1.00 31.66 278 ARG A N 1
ATOM 2344 C CA . ARG A 1 278 ? 22.252 -37.867 -23.791 1.00 31.66 278 ARG A CA 1
ATOM 2345 C C . ARG A 1 278 ? 23.508 -37.376 -24.495 1.00 31.66 278 ARG A C 1
ATOM 2347 O O . ARG A 1 278 ? 23.461 -36.433 -25.277 1.00 31.66 278 ARG A O 1
ATOM 2354 N N . GLY A 1 279 ? 24.631 -37.991 -24.141 1.00 30.95 279 GLY A N 1
ATOM 2355 C CA . GLY A 1 279 ? 25.905 -37.800 -24.813 1.00 30.95 279 GLY A CA 1
ATOM 2356 C C . GLY A 1 279 ? 26.009 -38.634 -26.090 1.00 30.95 279 GLY A C 1
ATOM 2357 O O . GLY A 1 279 ? 25.450 -39.724 -26.168 1.00 30.95 279 GLY A O 1
ATOM 2358 N N . GLY A 1 280 ? 26.768 -38.082 -27.040 1.00 31.61 280 GLY A N 1
ATOM 2359 C CA . GLY A 1 280 ? 27.849 -38.754 -27.766 1.00 31.61 280 GLY A CA 1
ATOM 2360 C C . GLY A 1 280 ? 27.497 -39.747 -28.876 1.00 31.61 280 GLY A C 1
ATOM 2361 O O . GLY A 1 280 ? 27.063 -40.855 -28.596 1.00 31.61 280 GLY A O 1
ATOM 2362 N N . ALA A 1 281 ? 27.867 -39.403 -30.114 1.00 31.00 281 ALA A N 1
ATOM 2363 C CA . ALA A 1 281 ? 28.770 -40.219 -30.936 1.00 31.00 281 ALA A CA 1
ATOM 2364 C C . ALA A 1 281 ? 29.288 -39.420 -32.147 1.00 31.00 281 ALA A C 1
ATOM 2366 O O . ALA A 1 281 ? 28.629 -38.517 -32.654 1.00 31.00 281 ALA A O 1
ATOM 2367 N N . ALA A 1 282 ? 30.508 -39.766 -32.547 1.00 34.09 282 ALA A N 1
ATOM 2368 C CA . ALA A 1 282 ? 31.384 -39.106 -33.502 1.00 34.09 282 ALA A CA 1
ATOM 2369 C C . ALA A 1 282 ? 31.015 -39.333 -34.976 1.00 34.09 282 ALA A C 1
ATOM 2371 O O . ALA A 1 282 ? 30.528 -40.403 -35.323 1.00 34.09 282 ALA A O 1
ATOM 2372 N N . VAL A 1 283 ? 31.409 -38.392 -35.846 1.00 35.09 283 VAL A N 1
ATOM 2373 C CA . VAL A 1 283 ? 31.841 -38.671 -37.228 1.00 35.09 283 VAL A CA 1
ATOM 2374 C C . VAL A 1 283 ? 33.051 -37.784 -37.555 1.00 35.09 283 VAL A C 1
ATOM 2376 O O . VAL A 1 283 ? 33.210 -36.684 -37.032 1.00 35.09 283 VAL A O 1
ATOM 2379 N N . ARG A 1 284 ? 33.934 -38.369 -38.357 1.00 33.72 284 ARG A N 1
ATOM 2380 C CA . ARG A 1 284 ? 35.367 -38.160 -38.547 1.00 33.72 284 ARG A CA 1
ATOM 2381 C C . ARG A 1 284 ? 35.651 -37.401 -39.860 1.00 33.72 284 ARG A C 1
ATOM 2383 O O . ARG A 1 284 ? 34.885 -37.543 -40.802 1.00 33.72 284 ARG A O 1
ATOM 2390 N N . GLU A 1 285 ? 36.768 -36.665 -39.872 1.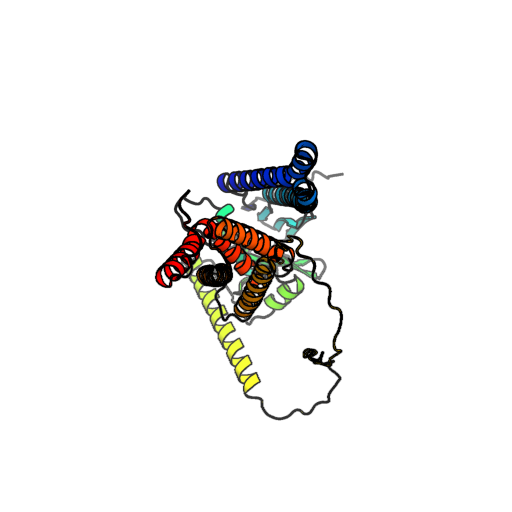00 32.66 285 GLU A N 1
ATOM 2391 C CA . GLU A 1 285 ? 37.719 -36.371 -40.976 1.00 32.66 285 GLU A CA 1
ATOM 2392 C C . GLU A 1 285 ? 37.231 -36.118 -42.420 1.00 32.66 285 GLU A C 1
ATOM 2394 O O . GLU A 1 285 ? 36.770 -37.029 -43.098 1.00 32.66 285 GLU A O 1
ATOM 2399 N N . ASN A 1 286 ? 37.525 -34.923 -42.958 1.00 32.47 286 ASN A N 1
ATOM 2400 C CA . ASN A 1 286 ? 38.623 -34.644 -43.918 1.00 32.47 286 ASN A CA 1
ATOM 2401 C C . ASN A 1 286 ? 38.317 -33.412 -44.787 1.00 32.47 286 ASN A C 1
ATOM 2403 O O . ASN A 1 286 ? 37.210 -33.259 -45.292 1.00 32.47 286 ASN A O 1
ATOM 2407 N N . GLY A 1 287 ? 39.324 -32.564 -45.025 1.00 32.03 287 GLY A N 1
ATOM 2408 C CA . GLY A 1 287 ? 39.218 -31.485 -46.011 1.00 32.03 287 GLY A CA 1
ATOM 2409 C C . GLY A 1 287 ? 40.240 -30.368 -45.845 1.00 32.03 287 GLY A C 1
ATOM 2410 O O . GLY A 1 287 ? 39.908 -29.272 -45.412 1.00 32.03 287 GLY A O 1
ATOM 2411 N N . SER A 1 288 ? 41.487 -30.668 -46.192 1.00 39.41 288 SER A N 1
ATOM 2412 C CA . SER A 1 288 ? 42.604 -29.739 -46.371 1.00 39.41 288 SER A CA 1
ATOM 2413 C C . SER A 1 288 ? 42.299 -28.585 -47.337 1.00 39.41 288 SER A C 1
ATOM 2415 O O . SER A 1 288 ? 41.832 -28.819 -48.449 1.00 39.41 288 SER A O 1
ATOM 2417 N N . GLY A 1 289 ? 42.691 -27.367 -46.960 1.00 37.12 289 GLY A N 1
ATOM 2418 C CA . GLY A 1 289 ? 42.722 -26.203 -47.848 1.00 37.12 289 GLY A CA 1
ATOM 2419 C C . GLY A 1 289 ? 43.363 -24.996 -47.169 1.00 37.12 289 GLY A C 1
ATOM 2420 O O . GLY A 1 289 ? 42.668 -24.114 -46.679 1.00 37.12 289 GLY A O 1
ATOM 2421 N N . GLN A 1 290 ? 44.698 -24.982 -47.098 1.00 40.53 290 GLN A N 1
ATOM 2422 C CA . GLN A 1 290 ? 45.484 -23.818 -46.682 1.00 40.53 290 GLN A CA 1
ATOM 2423 C C . GLN A 1 290 ? 45.437 -22.733 -47.766 1.00 40.53 290 GLN A C 1
ATOM 2425 O O . GLN A 1 290 ? 45.875 -22.954 -48.892 1.00 40.53 290 GLN A O 1
ATOM 2430 N N . GLY A 1 291 ? 44.983 -21.540 -47.387 1.00 38.38 291 GLY A N 1
ATOM 2431 C CA . GLY A 1 291 ? 45.267 -20.283 -48.074 1.00 38.38 291 GLY A CA 1
ATOM 2432 C C . GLY A 1 291 ? 45.565 -19.208 -47.020 1.00 38.38 291 GLY A C 1
ATOM 2433 O O . GLY A 1 291 ? 44.803 -19.100 -46.058 1.00 38.38 291 GLY A O 1
ATOM 2434 N N . PRO A 1 292 ? 46.659 -18.430 -47.126 1.00 50.19 292 PRO A N 1
ATOM 2435 C CA . PRO A 1 292 ? 46.990 -17.408 -46.143 1.00 50.19 292 PRO A CA 1
ATOM 2436 C C . PRO A 1 292 ? 46.201 -16.133 -46.463 1.00 50.19 292 PRO A C 1
ATOM 2438 O O . PRO A 1 292 ? 46.681 -15.230 -47.143 1.00 50.19 292 PRO A O 1
ATOM 2441 N N . GLY A 1 293 ? 44.958 -16.077 -45.991 1.00 39.78 293 GLY A N 1
ATOM 2442 C CA . GLY A 1 293 ? 44.107 -14.892 -46.044 1.00 39.78 293 GLY A CA 1
ATOM 2443 C C . GLY A 1 293 ? 43.847 -14.377 -44.636 1.00 39.78 293 GLY A C 1
ATOM 2444 O O . GLY A 1 293 ? 43.248 -15.071 -43.824 1.00 39.78 293 GLY A O 1
ATOM 2445 N N . ARG A 1 294 ? 44.325 -13.167 -44.335 1.00 51.75 294 ARG A N 1
ATOM 2446 C CA . ARG A 1 294 ? 44.051 -12.417 -43.101 1.00 51.75 294 ARG A CA 1
ATOM 2447 C C . ARG A 1 294 ? 42.545 -12.377 -42.790 1.00 51.75 294 ARG A C 1
ATOM 2449 O O . ARG A 1 294 ? 41.844 -11.506 -43.288 1.00 51.75 294 ARG A O 1
ATOM 2456 N N . GLU A 1 295 ? 42.082 -13.232 -41.888 1.00 42.47 295 GLU A N 1
ATOM 2457 C CA . GLU A 1 295 ? 40.792 -13.084 -41.212 1.00 42.47 295 GLU A CA 1
ATOM 2458 C C . GLU A 1 295 ? 41.015 -13.113 -39.702 1.00 42.47 295 GLU A C 1
ATOM 2460 O O . GLU A 1 295 ? 41.131 -14.160 -39.066 1.00 42.47 295 GLU A O 1
ATOM 2465 N N . SER A 1 296 ? 41.069 -11.927 -39.097 1.00 47.84 296 SER A N 1
ATOM 2466 C CA . SER A 1 296 ? 40.919 -11.766 -37.655 1.00 47.84 296 SER A CA 1
ATOM 2467 C C . SER A 1 296 ? 39.453 -12.007 -37.285 1.00 47.84 296 SER A C 1
ATOM 2469 O O . SER A 1 296 ? 38.684 -11.082 -37.017 1.00 47.84 296 SER A O 1
ATOM 2471 N N . SER A 1 297 ? 39.042 -13.279 -37.282 1.00 40.72 297 SER A N 1
ATOM 2472 C CA . SER A 1 297 ? 37.723 -13.684 -36.807 1.00 40.72 297 SER A CA 1
ATOM 2473 C C . SER A 1 297 ? 37.627 -13.349 -35.314 1.00 40.72 297 SER A C 1
ATOM 2475 O O . SER A 1 297 ? 38.105 -14.087 -34.446 1.00 40.72 297 SER A O 1
ATOM 2477 N N . ARG A 1 298 ? 37.038 -12.193 -34.995 1.00 48.16 298 ARG A N 1
ATOM 2478 C CA . ARG A 1 298 ? 36.632 -11.832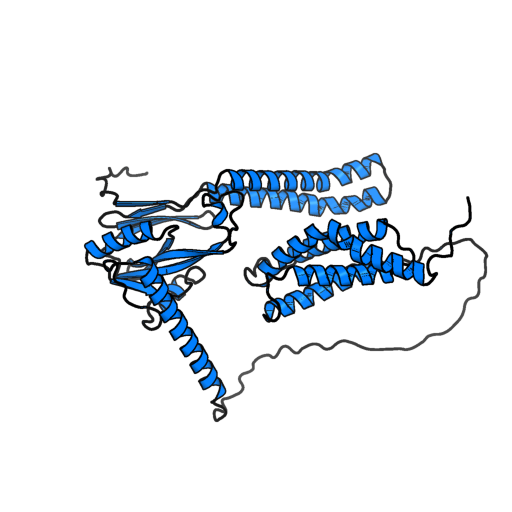 -33.635 1.00 48.16 298 ARG A CA 1
ATOM 2479 C C . ARG A 1 298 ? 35.627 -12.879 -33.163 1.00 48.16 298 ARG A C 1
ATOM 2481 O O . ARG A 1 298 ? 34.453 -12.817 -33.521 1.00 48.16 298 ARG A O 1
ATOM 2488 N N . LYS A 1 299 ? 36.104 -13.846 -32.373 1.00 40.66 299 LYS A N 1
ATOM 2489 C CA . LYS A 1 299 ? 35.268 -14.848 -31.706 1.00 40.66 299 LYS A CA 1
ATOM 2490 C C . LYS A 1 299 ? 34.106 -14.140 -30.988 1.00 40.66 299 LYS A C 1
ATOM 2492 O O . LYS A 1 299 ? 34.326 -13.096 -30.362 1.00 40.66 299 LYS A O 1
ATOM 2497 N N . PRO A 1 300 ? 32.870 -14.658 -31.088 1.00 41.56 300 PRO A N 1
ATOM 2498 C CA . PRO A 1 300 ? 31.711 -14.033 -30.472 1.00 41.56 300 PRO A CA 1
ATOM 2499 C C . PRO A 1 300 ? 31.922 -13.907 -28.960 1.00 41.56 300 PRO A C 1
ATOM 2501 O O . PRO A 1 300 ? 32.236 -14.871 -28.264 1.00 41.56 300 PRO A O 1
ATOM 2504 N N . ARG A 1 301 ? 31.757 -12.676 -28.464 1.00 56.38 301 ARG A N 1
ATOM 2505 C CA . ARG A 1 301 ? 31.843 -12.282 -27.053 1.00 56.38 301 ARG A CA 1
ATOM 2506 C C . ARG A 1 301 ? 30.725 -12.955 -26.242 1.00 56.38 301 ARG A C 1
ATOM 2508 O O . ARG A 1 301 ? 29.710 -12.328 -25.946 1.00 56.38 301 ARG A O 1
ATOM 2515 N N . MET A 1 302 ? 30.934 -14.211 -25.850 1.00 57.31 302 MET A N 1
ATOM 2516 C CA . MET A 1 302 ? 30.066 -14.998 -24.955 1.00 57.31 302 MET A CA 1
ATOM 2517 C C . MET A 1 302 ? 29.837 -14.340 -23.579 1.00 57.31 302 MET A C 1
ATOM 2519 O O . MET A 1 302 ? 28.936 -14.734 -22.845 1.00 57.31 302 MET A O 1
ATOM 2523 N N . SER A 1 303 ? 30.601 -13.301 -23.224 1.00 65.25 303 SER A N 1
ATOM 2524 C CA . SER A 1 303 ? 30.603 -12.735 -21.873 1.00 65.25 303 SER A CA 1
ATOM 2525 C C . SER A 1 303 ? 29.268 -12.128 -21.430 1.00 65.25 303 SER A C 1
ATOM 2527 O O . SER A 1 303 ? 28.949 -12.181 -20.253 1.00 65.25 303 SER A O 1
ATOM 2529 N N . THR A 1 304 ? 28.445 -11.577 -22.329 1.00 67.56 304 THR A N 1
ATOM 2530 C CA . THR A 1 304 ? 27.209 -10.869 -21.909 1.00 67.56 304 THR A CA 1
ATOM 2531 C C . THR A 1 304 ? 26.042 -11.789 -21.624 1.00 67.56 304 THR A C 1
ATOM 2533 O O . THR A 1 304 ? 25.294 -11.542 -20.685 1.00 67.56 304 THR A O 1
ATOM 2536 N N . VAL A 1 305 ? 25.903 -12.867 -22.392 1.00 75.75 305 VAL A N 1
ATOM 2537 C CA . VAL A 1 305 ? 24.874 -13.878 -22.123 1.00 75.75 305 VAL A CA 1
ATOM 2538 C C . VAL A 1 305 ? 25.157 -14.552 -20.783 1.00 75.75 305 VAL A C 1
ATOM 2540 O O . VAL A 1 305 ? 24.242 -14.751 -19.992 1.00 75.75 305 VAL A O 1
ATOM 2543 N N . VAL A 1 306 ? 26.434 -14.807 -20.486 1.00 72.50 306 VAL A N 1
ATOM 2544 C CA . VAL A 1 306 ? 26.869 -15.360 -19.199 1.00 72.50 306 VAL A CA 1
ATOM 2545 C C . VAL A 1 306 ? 26.548 -14.412 -18.038 1.00 72.50 306 VAL A C 1
ATOM 2547 O O . VAL A 1 306 ? 26.054 -14.878 -17.016 1.00 72.50 306 VAL A O 1
ATOM 2550 N N . ILE A 1 307 ? 26.731 -13.091 -18.196 1.00 69.00 307 ILE A N 1
ATOM 2551 C CA . ILE A 1 307 ? 26.312 -12.099 -17.182 1.00 69.00 307 ILE A CA 1
ATOM 2552 C C . ILE A 1 307 ? 24.809 -12.173 -16.922 1.00 69.00 307 ILE A C 1
ATOM 2554 O O . ILE A 1 307 ? 24.398 -12.234 -15.767 1.00 69.00 307 ILE A O 1
ATOM 2558 N N . PHE A 1 308 ? 23.989 -12.159 -17.978 1.00 71.75 308 PHE A N 1
ATOM 2559 C CA . PHE A 1 308 ? 22.536 -12.237 -17.828 1.00 71.75 308 PHE A CA 1
ATOM 2560 C C . PHE A 1 308 ? 22.125 -13.536 -17.142 1.00 71.75 308 PHE A C 1
ATOM 2562 O O . PHE A 1 308 ? 21.343 -13.490 -16.201 1.00 71.75 308 PHE A O 1
ATOM 2569 N N . ALA A 1 309 ? 22.692 -14.672 -17.553 1.00 80.69 309 ALA A N 1
ATOM 2570 C CA . ALA A 1 309 ? 22.405 -15.965 -16.945 1.00 80.69 309 ALA A CA 1
ATOM 2571 C C . ALA A 1 309 ? 22.790 -16.003 -15.456 1.00 80.69 309 ALA A C 1
ATOM 2573 O O . ALA A 1 309 ? 21.995 -16.458 -14.639 1.00 80.69 309 ALA A O 1
ATOM 2574 N N . LEU A 1 310 ? 23.967 -15.481 -15.089 1.00 75.31 310 LEU A N 1
ATOM 2575 C CA . LEU A 1 310 ? 24.420 -15.410 -13.695 1.00 75.31 310 LEU A CA 1
ATOM 2576 C C . LEU A 1 310 ? 23.549 -14.483 -12.846 1.00 75.31 310 LEU A C 1
ATOM 2578 O O . LEU A 1 310 ? 23.170 -14.862 -11.741 1.00 75.31 310 LEU A O 1
ATOM 2582 N N . LEU A 1 311 ? 23.210 -13.295 -13.357 1.00 73.88 311 LEU A N 1
ATOM 2583 C CA . LEU A 1 311 ? 22.339 -12.354 -12.652 1.00 73.88 311 LEU A CA 1
ATOM 2584 C C . LEU A 1 311 ? 20.939 -12.940 -12.460 1.00 73.88 311 LEU A C 1
ATOM 2586 O O . LEU A 1 311 ? 20.436 -12.922 -11.343 1.00 73.88 311 LEU A O 1
ATOM 2590 N N . PHE A 1 312 ? 20.339 -13.515 -13.507 1.00 78.56 312 PHE A N 1
ATOM 2591 C CA . PHE A 1 312 ? 19.027 -14.160 -13.412 1.00 78.56 312 PHE A CA 1
ATOM 2592 C C . PHE A 1 312 ? 19.037 -15.347 -12.444 1.00 78.56 312 PHE A C 1
ATOM 2594 O O . PHE A 1 312 ? 18.130 -15.466 -11.625 1.00 78.56 312 PHE A O 1
ATOM 2601 N N . ALA A 1 313 ? 20.059 -16.206 -12.501 1.00 81.56 313 ALA A N 1
ATOM 2602 C CA . ALA A 1 313 ? 20.167 -17.359 -11.612 1.00 81.56 313 ALA A CA 1
ATOM 2603 C C . ALA A 1 313 ? 20.347 -16.939 -10.147 1.00 81.56 313 ALA A C 1
ATOM 2605 O O . ALA A 1 313 ? 19.643 -17.447 -9.275 1.00 81.56 313 ALA A O 1
ATOM 2606 N N . ALA A 1 314 ? 21.246 -15.989 -9.871 1.00 79.31 314 ALA A N 1
ATOM 2607 C CA . ALA A 1 314 ? 21.472 -15.482 -8.518 1.00 79.31 314 ALA A CA 1
ATOM 2608 C C . ALA A 1 314 ? 20.196 -14.867 -7.935 1.00 79.31 314 ALA A C 1
ATOM 2610 O O . ALA A 1 314 ? 19.853 -15.097 -6.779 1.00 79.31 314 ALA A O 1
ATOM 2611 N N . LEU A 1 315 ? 19.464 -14.126 -8.758 1.00 76.12 315 LEU A N 1
ATOM 2612 C CA . LEU A 1 315 ? 18.244 -13.446 -8.363 1.00 76.12 315 LEU A CA 1
ATOM 2613 C C . LEU A 1 315 ? 17.098 -14.420 -8.114 1.00 76.12 315 LEU A C 1
ATOM 2615 O O . LEU A 1 315 ? 16.442 -14.319 -7.086 1.00 76.12 315 LEU A O 1
ATOM 2619 N N . TYR A 1 316 ? 16.922 -15.414 -8.984 1.00 80.50 316 TYR A N 1
ATOM 2620 C CA . TYR A 1 316 ? 15.953 -16.487 -8.779 1.00 80.50 316 TYR A CA 1
ATOM 2621 C C . TYR A 1 316 ? 16.187 -17.215 -7.446 1.00 80.50 316 TYR A C 1
ATOM 2623 O O . TYR A 1 316 ? 15.252 -17.438 -6.678 1.00 80.50 316 TYR A O 1
ATOM 2631 N N . VAL A 1 317 ? 17.450 -17.525 -7.132 1.00 83.69 317 VAL A N 1
ATOM 2632 C CA . VAL A 1 317 ? 17.831 -18.159 -5.861 1.00 83.69 317 VAL A CA 1
ATOM 2633 C C . VAL A 1 317 ? 17.562 -17.234 -4.670 1.00 83.69 317 VAL A C 1
ATOM 2635 O O . VAL A 1 317 ? 16.997 -17.678 -3.672 1.00 83.69 317 VAL A O 1
ATOM 2638 N N . LEU A 1 318 ? 17.916 -15.949 -4.770 1.00 82.81 318 LEU A N 1
ATOM 2639 C CA . LEU A 1 318 ? 17.661 -14.968 -3.712 1.00 82.81 318 LEU A CA 1
ATOM 2640 C C . LEU A 1 318 ? 16.169 -14.781 -3.441 1.00 82.81 318 LEU A C 1
ATOM 2642 O O . LEU A 1 318 ? 15.759 -14.786 -2.284 1.00 82.81 318 LEU A O 1
ATOM 2646 N N . THR A 1 319 ? 15.354 -14.658 -4.489 1.00 78.88 319 THR A N 1
ATOM 2647 C CA . THR A 1 319 ? 13.900 -14.569 -4.352 1.00 78.88 319 THR A CA 1
ATOM 2648 C C . THR A 1 319 ? 13.348 -15.824 -3.682 1.00 78.88 319 THR A C 1
ATOM 2650 O O . THR A 1 319 ? 12.542 -15.699 -2.767 1.00 78.88 319 THR A O 1
ATOM 2653 N N . GLY A 1 320 ? 13.834 -17.017 -4.046 1.00 79.44 320 GLY A N 1
ATOM 2654 C CA . GLY A 1 320 ? 13.481 -18.262 -3.357 1.00 79.44 320 GLY A CA 1
ATOM 2655 C C . GLY A 1 320 ? 13.804 -18.224 -1.859 1.00 79.44 320 GLY A C 1
ATOM 2656 O O . GLY A 1 320 ? 12.947 -18.529 -1.037 1.00 79.44 320 GLY A O 1
ATOM 2657 N N . PHE A 1 321 ? 14.996 -17.757 -1.477 1.00 87.19 321 PHE A N 1
ATOM 2658 C CA . PHE A 1 321 ? 15.370 -17.627 -0.062 1.00 87.19 321 PHE A CA 1
ATOM 2659 C C . PHE A 1 321 ? 14.544 -16.601 0.712 1.00 87.19 321 PHE A C 1
ATOM 2661 O O . PHE A 1 321 ? 14.320 -16.778 1.911 1.00 87.19 321 PHE A O 1
ATOM 2668 N N . VAL A 1 322 ? 14.106 -15.535 0.051 1.00 82.31 322 VAL A N 1
ATOM 2669 C CA . VAL A 1 322 ? 13.232 -14.524 0.647 1.00 82.31 322 VAL A CA 1
ATOM 2670 C C . VAL A 1 322 ? 11.821 -15.070 0.849 1.00 82.31 322 VAL A C 1
ATOM 2672 O O . VAL A 1 322 ? 11.242 -14.873 1.916 1.00 82.31 322 VAL A O 1
ATOM 2675 N N . VAL A 1 323 ? 11.286 -15.787 -0.142 1.00 78.62 323 VAL A N 1
ATOM 2676 C CA . VAL A 1 323 ? 9.976 -16.452 -0.052 1.00 78.62 323 VAL A CA 1
ATOM 2677 C C . VAL A 1 323 ? 9.983 -17.516 1.048 1.00 78.62 323 VAL A C 1
ATOM 2679 O O . VAL A 1 323 ? 9.042 -17.586 1.832 1.00 78.62 323 VAL A O 1
ATOM 2682 N N . ASP A 1 324 ? 11.081 -18.262 1.185 1.00 84.88 324 ASP A N 1
ATOM 2683 C CA . ASP A 1 324 ? 11.286 -19.236 2.263 1.00 84.88 324 ASP A CA 1
ATOM 2684 C C . ASP A 1 324 ? 11.517 -18.587 3.646 1.00 84.88 324 ASP A C 1
ATOM 2686 O O . ASP A 1 324 ? 11.696 -19.294 4.640 1.00 84.88 324 ASP A O 1
ATOM 2690 N N . GLY A 1 325 ? 11.589 -17.253 3.735 1.00 86.62 325 GLY A N 1
ATOM 2691 C CA . GLY A 1 325 ? 11.849 -16.526 4.981 1.00 86.62 325 GLY A CA 1
ATOM 2692 C C . GLY A 1 325 ? 13.266 -16.703 5.541 1.00 86.62 325 GLY A C 1
ATOM 2693 O O . GLY A 1 325 ? 13.530 -16.322 6.680 1.00 86.62 325 GLY A O 1
ATOM 2694 N N . ARG A 1 326 ? 14.201 -17.265 4.761 1.00 89.94 326 ARG A N 1
ATOM 2695 C CA . ARG A 1 326 ? 15.613 -17.434 5.160 1.00 89.94 326 ARG A CA 1
ATOM 2696 C C . ARG A 1 326 ? 16.385 -16.122 5.120 1.00 89.94 326 ARG A C 1
ATOM 2698 O O . ARG A 1 326 ? 17.389 -15.973 5.813 1.00 89.94 326 ARG A O 1
ATOM 2705 N N . VAL A 1 327 ? 15.940 -15.192 4.280 1.00 88.06 327 VAL A N 1
ATOM 2706 C CA . VAL A 1 327 ? 16.548 -13.878 4.087 1.00 88.06 327 VAL A CA 1
ATOM 2707 C C . VAL A 1 327 ? 15.496 -12.800 4.324 1.00 88.06 327 VAL A C 1
ATOM 2709 O O . VA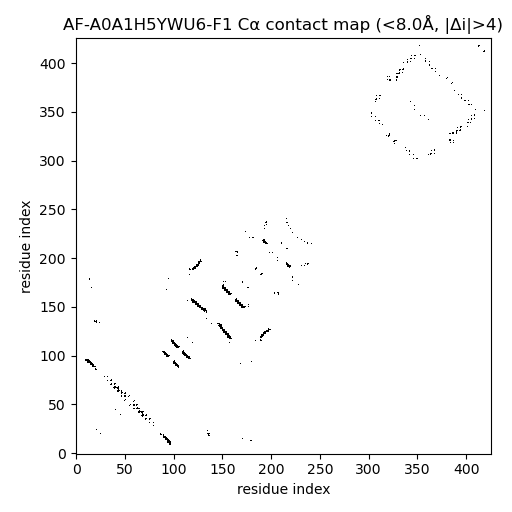L A 1 327 ? 14.402 -12.862 3.771 1.00 88.06 327 VAL A O 1
ATOM 2712 N N . SER A 1 328 ? 15.842 -11.798 5.136 1.00 84.75 328 SER A N 1
ATOM 2713 C CA . SER A 1 328 ? 14.993 -10.620 5.335 1.00 84.75 328 SER A CA 1
ATOM 2714 C C . SER A 1 328 ? 14.841 -9.829 4.030 1.00 84.75 328 SER A C 1
ATOM 2716 O O . SER A 1 328 ? 15.830 -9.556 3.346 1.00 84.75 328 SER A O 1
ATOM 2718 N N . GLN A 1 329 ? 13.607 -9.428 3.723 1.00 84.25 329 GLN A N 1
ATOM 2719 C CA . GLN A 1 329 ? 13.230 -8.650 2.534 1.00 84.25 329 GLN A CA 1
ATOM 2720 C C . GLN A 1 329 ? 13.884 -7.259 2.503 1.00 84.25 329 GLN A C 1
ATOM 2722 O O . GLN A 1 329 ? 14.148 -6.717 1.428 1.00 84.25 329 GLN A O 1
ATOM 2727 N N . ASP A 1 330 ? 14.230 -6.728 3.678 1.00 82.75 330 ASP A N 1
ATOM 2728 C CA . ASP A 1 330 ? 14.855 -5.412 3.845 1.00 82.75 330 ASP A CA 1
ATOM 2729 C C . ASP A 1 330 ? 16.385 -5.452 3.719 1.00 82.75 330 ASP A C 1
ATOM 2731 O O . ASP A 1 330 ? 17.061 -4.422 3.808 1.00 82.75 330 ASP A O 1
ATOM 2735 N N . ASN A 1 331 ? 16.978 -6.636 3.540 1.00 83.00 331 ASN A N 1
ATOM 2736 C CA . ASN A 1 331 ? 18.428 -6.776 3.556 1.00 83.00 331 ASN A CA 1
ATOM 2737 C C . ASN A 1 331 ? 19.063 -6.416 2.204 1.00 83.00 331 ASN A C 1
ATOM 2739 O O . ASN A 1 331 ? 19.512 -7.271 1.434 1.00 83.00 331 ASN A O 1
ATOM 2743 N N . MET A 1 332 ? 19.155 -5.111 1.947 1.00 87.12 332 MET A N 1
ATOM 2744 C CA . MET A 1 332 ? 19.791 -4.537 0.757 1.00 87.12 332 MET A CA 1
ATOM 2745 C C . MET A 1 332 ? 21.240 -5.012 0.560 1.00 87.12 332 MET A C 1
ATOM 2747 O O . MET A 1 332 ? 21.691 -5.164 -0.578 1.00 87.12 332 MET A O 1
ATOM 2751 N N . TRP A 1 333 ? 21.969 -5.301 1.643 1.00 89.50 333 TRP A N 1
ATOM 2752 C CA . TRP A 1 333 ? 23.370 -5.724 1.579 1.00 89.50 333 TRP A CA 1
ATOM 2753 C C . TRP A 1 333 ? 23.563 -7.064 0.879 1.00 89.50 333 TRP A C 1
ATOM 2755 O O . TRP A 1 333 ? 24.579 -7.253 0.216 1.00 89.50 333 TRP A O 1
ATOM 2765 N N . ILE A 1 334 ? 22.586 -7.968 0.962 1.00 88.62 334 ILE A N 1
ATOM 2766 C CA . ILE A 1 334 ? 22.645 -9.251 0.254 1.00 88.62 334 ILE A CA 1
ATOM 2767 C C . ILE A 1 334 ? 22.553 -9.024 -1.259 1.00 88.62 334 ILE A C 1
ATOM 2769 O O . ILE A 1 334 ? 23.342 -9.596 -2.011 1.00 88.62 334 ILE A O 1
ATOM 2773 N N . CYS A 1 335 ? 21.670 -8.125 -1.706 1.00 87.38 335 CYS A N 1
ATOM 2774 C CA . CYS A 1 335 ? 21.570 -7.755 -3.120 1.00 87.38 335 CYS A CA 1
ATOM 2775 C C . CYS A 1 335 ? 22.880 -7.132 -3.622 1.00 87.38 335 CYS A C 1
ATOM 2777 O O . CYS A 1 335 ? 23.399 -7.536 -4.662 1.00 87.38 335 CYS A O 1
ATOM 2779 N N . ILE A 1 336 ? 23.452 -6.196 -2.853 1.00 89.25 336 ILE A N 1
ATOM 2780 C CA . ILE A 1 336 ? 24.748 -5.576 -3.166 1.00 89.25 336 ILE A CA 1
ATOM 2781 C C . ILE A 1 336 ? 25.856 -6.637 -3.215 1.00 89.25 336 ILE A C 1
ATOM 2783 O O . ILE A 1 336 ? 26.625 -6.667 -4.172 1.00 89.25 336 ILE A O 1
ATOM 2787 N N . GLY A 1 337 ? 25.922 -7.543 -2.238 1.00 91.38 337 GLY A N 1
ATOM 2788 C CA . GLY A 1 337 ? 26.905 -8.627 -2.203 1.00 91.38 337 GLY A CA 1
ATOM 2789 C C . GLY A 1 337 ? 26.831 -9.524 -3.440 1.00 91.38 337 GLY A C 1
ATOM 2790 O O . GLY A 1 337 ? 27.855 -9.803 -4.066 1.00 91.38 337 GLY A O 1
ATOM 2791 N N . CYS A 1 338 ? 25.624 -9.905 -3.859 1.00 88.56 338 CYS A N 1
ATOM 2792 C CA . CYS A 1 338 ? 25.424 -10.687 -5.077 1.00 88.56 338 CYS A CA 1
ATOM 2793 C C . CYS A 1 338 ? 25.823 -9.920 -6.344 1.00 88.56 338 CYS A C 1
ATOM 2795 O O . CYS A 1 338 ? 26.445 -10.505 -7.232 1.00 88.56 338 CYS A O 1
ATOM 2797 N N . PHE A 1 339 ? 25.555 -8.613 -6.421 1.00 87.56 339 PHE A N 1
ATOM 2798 C CA . PHE A 1 339 ? 26.046 -7.783 -7.523 1.00 87.56 339 PHE A CA 1
ATOM 2799 C C . PHE A 1 339 ? 27.564 -7.708 -7.576 1.00 87.56 339 PHE A C 1
ATOM 2801 O O . PHE A 1 339 ? 28.137 -7.831 -8.656 1.00 87.56 339 PHE A O 1
ATOM 2808 N N . LEU A 1 340 ? 28.216 -7.521 -6.429 1.00 91.69 340 LEU A N 1
ATOM 2809 C CA . LEU A 1 340 ? 29.672 -7.465 -6.338 1.00 91.69 340 LEU A CA 1
ATOM 2810 C C . LEU A 1 340 ? 30.296 -8.796 -6.774 1.00 91.69 340 LEU A C 1
ATOM 2812 O O . LEU A 1 340 ? 31.259 -8.792 -7.540 1.00 91.69 340 LEU A O 1
ATOM 2816 N N . ALA A 1 341 ? 29.711 -9.926 -6.365 1.00 90.94 341 ALA A N 1
ATOM 2817 C CA . ALA A 1 341 ? 30.150 -11.258 -6.777 1.00 90.94 341 ALA A CA 1
ATOM 2818 C C . ALA A 1 341 ? 29.961 -11.496 -8.287 1.00 90.94 341 ALA A C 1
ATOM 2820 O O . ALA A 1 341 ? 30.871 -11.991 -8.959 1.00 90.94 341 ALA A O 1
ATOM 2821 N N . ALA A 1 342 ? 28.813 -11.100 -8.845 1.00 88.44 342 ALA A N 1
ATOM 2822 C CA . ALA A 1 342 ? 28.549 -11.189 -10.280 1.00 88.44 342 ALA A CA 1
ATOM 2823 C C . ALA A 1 342 ? 29.487 -10.278 -11.092 1.00 88.44 342 ALA A C 1
ATOM 2825 O O . ALA A 1 342 ? 30.018 -10.701 -12.121 1.00 88.44 342 ALA A O 1
ATOM 2826 N N . ALA A 1 343 ? 29.745 -9.059 -10.610 1.00 90.56 343 ALA A N 1
ATOM 2827 C CA . ALA A 1 343 ? 30.669 -8.111 -11.226 1.00 90.56 343 ALA A CA 1
ATOM 2828 C C . ALA A 1 343 ? 32.107 -8.641 -11.212 1.00 90.56 343 ALA A C 1
ATOM 2830 O O . ALA A 1 343 ? 32.764 -8.642 -12.250 1.00 90.56 343 ALA A O 1
ATOM 2831 N N . ALA A 1 344 ? 32.580 -9.152 -10.070 1.00 92.62 344 ALA A N 1
ATOM 2832 C CA . ALA A 1 344 ? 33.906 -9.752 -9.950 1.00 92.62 344 ALA A CA 1
ATOM 2833 C C . ALA A 1 344 ? 34.066 -10.946 -10.900 1.00 92.62 344 ALA A C 1
ATOM 2835 O O . ALA A 1 344 ? 35.038 -11.003 -11.649 1.00 92.62 344 ALA A O 1
ATOM 2836 N N . SER A 1 345 ? 33.078 -11.846 -10.938 1.00 89.50 345 SER A N 1
ATOM 2837 C CA . SER A 1 345 ? 33.074 -12.999 -11.849 1.00 89.50 345 SER A CA 1
ATOM 2838 C C . SER A 1 345 ? 33.152 -12.552 -13.310 1.00 89.50 345 SER A C 1
ATOM 2840 O O . SER A 1 345 ? 33.976 -13.047 -14.077 1.00 89.50 345 SER A O 1
ATOM 2842 N N . TYR A 1 346 ? 32.353 -11.553 -13.689 1.00 89.00 346 TYR A N 1
ATOM 2843 C CA . TYR A 1 346 ? 32.380 -10.984 -15.032 1.00 89.00 346 TYR A CA 1
ATOM 2844 C C . TYR A 1 346 ? 33.740 -10.365 -15.388 1.00 89.00 346 TYR A C 1
ATOM 2846 O O . TYR A 1 346 ? 34.256 -10.596 -16.481 1.00 89.00 346 TYR A O 1
ATOM 2854 N N . PHE A 1 347 ? 34.338 -9.603 -14.473 1.00 91.50 347 PHE A N 1
ATOM 2855 C CA . PHE A 1 347 ? 35.641 -8.976 -14.679 1.00 91.50 347 PHE A CA 1
ATOM 2856 C C . PHE A 1 347 ? 36.779 -9.995 -14.761 1.00 91.50 347 PHE A C 1
ATOM 2858 O O . PHE A 1 347 ? 37.691 -9.813 -15.563 1.00 91.50 347 PHE A O 1
ATOM 2865 N N . VAL A 1 348 ? 36.711 -11.092 -14.002 1.00 90.81 348 VAL A N 1
ATOM 2866 C CA . VAL A 1 348 ? 37.670 -12.202 -14.105 1.00 90.81 348 VAL A CA 1
ATOM 2867 C C . VAL A 1 348 ? 37.589 -12.871 -15.477 1.00 90.81 348 VAL A C 1
ATOM 2869 O O . VAL A 1 348 ? 38.631 -13.179 -16.047 1.00 90.81 348 VAL A O 1
ATOM 2872 N N . MET A 1 349 ? 36.389 -13.027 -16.041 1.00 87.38 349 MET A N 1
ATOM 2873 C CA . MET A 1 349 ? 36.182 -13.638 -17.362 1.00 87.38 349 MET A CA 1
ATOM 2874 C C . MET A 1 349 ? 36.495 -12.710 -18.548 1.00 87.38 349 MET A C 1
ATOM 2876 O O . MET A 1 349 ? 36.487 -13.163 -19.690 1.00 87.38 349 MET A O 1
ATOM 2880 N N . ALA A 1 350 ? 36.715 -11.411 -18.328 1.00 86.94 350 ALA A N 1
ATOM 2881 C CA . ALA A 1 350 ? 36.986 -10.472 -19.413 1.00 86.94 350 ALA A CA 1
ATOM 2882 C C . ALA A 1 350 ? 38.455 -10.555 -19.850 1.00 86.94 350 ALA A C 1
ATOM 2884 O O . ALA A 1 350 ? 39.332 -10.269 -19.048 1.00 86.94 350 ALA A O 1
ATOM 2885 N N . ASP A 1 351 ? 38.754 -10.867 -21.112 1.00 84.00 351 ASP A N 1
ATOM 2886 C CA . ASP A 1 351 ? 40.152 -10.984 -21.575 1.00 84.00 351 ASP A CA 1
ATOM 2887 C C . ASP A 1 351 ? 40.973 -9.715 -21.288 1.00 84.00 351 ASP A C 1
ATOM 2889 O O . ASP A 1 351 ? 42.077 -9.784 -20.758 1.00 84.00 351 ASP A O 1
ATOM 2893 N N . ARG A 1 352 ? 40.389 -8.534 -21.529 1.00 85.81 352 ARG A N 1
ATOM 2894 C CA . ARG A 1 352 ? 41.007 -7.236 -21.223 1.00 85.81 352 ARG A CA 1
ATOM 2895 C C . ARG A 1 352 ? 40.098 -6.401 -20.342 1.00 85.81 352 ARG A C 1
ATOM 2897 O O . ARG A 1 352 ? 38.966 -6.102 -20.722 1.00 85.81 352 ARG A O 1
ATOM 2904 N N . LEU A 1 353 ? 40.607 -5.986 -19.187 1.00 87.88 353 LEU A N 1
ATOM 2905 C CA . LEU A 1 353 ? 39.844 -5.183 -18.244 1.00 87.88 353 LEU A CA 1
ATOM 2906 C C . LEU A 1 353 ? 39.972 -3.695 -18.593 1.00 87.88 353 LEU A C 1
ATOM 2908 O O . LEU A 1 353 ? 40.986 -3.061 -18.323 1.00 87.88 353 LEU A O 1
ATOM 2912 N N . THR A 1 354 ? 38.932 -3.130 -19.199 1.00 89.69 354 THR A N 1
ATOM 2913 C CA . THR A 1 354 ? 38.854 -1.688 -19.496 1.00 89.69 354 THR A CA 1
ATOM 2914 C C . THR A 1 354 ? 37.698 -1.045 -18.741 1.00 89.69 354 THR A C 1
ATOM 2916 O O . THR A 1 354 ? 36.726 -1.724 -18.409 1.00 89.69 354 THR A O 1
ATOM 2919 N N . PHE A 1 355 ? 37.752 0.274 -18.530 1.00 88.81 355 PHE A N 1
ATOM 2920 C CA . PHE A 1 355 ? 36.674 1.053 -17.898 1.00 88.81 355 PHE A CA 1
ATOM 2921 C C . PHE A 1 355 ? 35.290 0.792 -18.533 1.00 88.81 355 PHE A C 1
ATOM 2923 O O . PHE A 1 355 ? 34.271 0.720 -17.846 1.00 88.81 355 PHE A O 1
ATOM 2930 N N . TRP A 1 356 ? 35.256 0.534 -19.845 1.00 87.75 356 TRP A N 1
ATOM 2931 C CA . TRP A 1 356 ? 34.041 0.181 -20.584 1.00 87.75 356 TRP A CA 1
ATOM 2932 C C . TRP A 1 356 ? 33.365 -1.108 -20.107 1.00 87.75 356 TRP A C 1
ATOM 2934 O O . TRP A 1 356 ? 32.152 -1.252 -20.260 1.00 87.75 356 TRP A O 1
ATOM 2944 N N . HIS A 1 357 ? 34.107 -2.044 -19.512 1.00 87.94 357 HIS A N 1
ATOM 2945 C CA . HIS A 1 357 ? 33.527 -3.268 -18.963 1.00 87.94 357 HIS A CA 1
ATOM 2946 C C . HIS A 1 357 ? 32.674 -2.970 -17.731 1.00 87.94 357 HIS A C 1
ATOM 2948 O O . HIS A 1 357 ? 31.579 -3.521 -17.629 1.00 87.94 357 HIS A O 1
ATOM 2954 N N . ALA A 1 358 ? 33.115 -2.065 -16.851 1.00 88.62 358 ALA A N 1
ATOM 2955 C CA . ALA A 1 358 ? 32.319 -1.626 -15.708 1.00 88.62 358 ALA A CA 1
ATOM 2956 C C . ALA A 1 358 ? 31.034 -0.924 -16.173 1.00 88.62 358 ALA A C 1
ATOM 2958 O O . ALA A 1 358 ? 29.939 -1.315 -15.769 1.00 88.62 358 ALA A O 1
ATOM 2959 N N . GLY A 1 359 ? 31.143 0.017 -17.118 1.00 87.00 359 GLY A N 1
ATOM 2960 C CA . GLY A 1 359 ? 29.976 0.676 -17.716 1.00 87.00 359 GLY A CA 1
ATOM 2961 C C . GLY A 1 359 ? 28.988 -0.313 -18.346 1.00 87.00 359 GLY A C 1
ATOM 2962 O O . GLY A 1 359 ? 27.785 -0.250 -18.098 1.00 87.00 359 GLY A O 1
ATOM 2963 N N . ARG A 1 360 ? 29.490 -1.297 -19.103 1.00 86.56 360 ARG A N 1
ATOM 2964 C CA . ARG A 1 360 ? 28.654 -2.340 -19.709 1.00 86.56 360 ARG A CA 1
ATOM 2965 C C . ARG A 1 360 ? 27.948 -3.191 -18.660 1.00 86.56 360 ARG A C 1
ATOM 2967 O O . ARG A 1 360 ? 26.755 -3.437 -18.812 1.00 86.56 360 ARG A O 1
ATOM 2974 N N . PHE A 1 361 ? 28.651 -3.643 -17.622 1.00 88.38 361 PHE A N 1
ATOM 2975 C CA . PHE A 1 361 ? 28.037 -4.436 -16.555 1.00 88.38 361 PHE A CA 1
ATOM 2976 C C . PHE A 1 361 ? 26.945 -3.638 -15.845 1.00 88.38 361 PHE A C 1
ATOM 2978 O O . PHE A 1 361 ? 25.858 -4.164 -15.653 1.00 88.38 361 PHE A O 1
ATOM 2985 N N . MET A 1 362 ? 27.189 -2.360 -15.546 1.00 90.00 362 MET A N 1
ATOM 2986 C CA . MET A 1 362 ? 26.209 -1.471 -14.919 1.00 90.00 362 MET A CA 1
ATOM 2987 C C . MET A 1 362 ? 24.919 -1.365 -15.743 1.00 90.00 362 MET A C 1
ATOM 2989 O O . MET A 1 362 ? 23.834 -1.604 -15.218 1.00 90.00 362 MET A O 1
ATOM 2993 N N . ILE A 1 363 ? 25.034 -1.084 -17.045 1.00 84.56 363 ILE A N 1
ATOM 2994 C CA . ILE A 1 363 ? 23.880 -0.997 -17.953 1.00 84.56 363 ILE A CA 1
ATOM 2995 C C . ILE A 1 363 ? 23.166 -2.351 -18.052 1.00 84.56 363 ILE A C 1
ATOM 2997 O O . ILE A 1 363 ? 21.942 -2.415 -17.988 1.00 84.56 363 ILE A O 1
ATOM 3001 N N . THR A 1 364 ? 23.926 -3.441 -18.181 1.00 84.69 364 THR A N 1
ATOM 3002 C CA . THR A 1 364 ? 23.379 -4.801 -18.315 1.00 84.69 364 THR A CA 1
ATOM 3003 C C . THR A 1 364 ? 22.630 -5.222 -17.052 1.00 84.69 364 THR A C 1
ATOM 3005 O O . THR A 1 364 ? 21.527 -5.754 -17.141 1.00 84.69 364 THR A O 1
ATOM 3008 N N . ALA A 1 365 ? 23.197 -4.942 -15.880 1.00 85.44 365 ALA A N 1
ATOM 3009 C CA . ALA A 1 365 ? 22.579 -5.195 -14.589 1.00 85.44 365 ALA A CA 1
ATOM 3010 C C . ALA A 1 365 ? 21.300 -4.370 -14.419 1.00 85.44 365 ALA A C 1
ATOM 3012 O O . ALA A 1 365 ? 20.267 -4.928 -14.065 1.00 85.44 365 ALA A O 1
ATOM 3013 N N . PHE A 1 366 ? 21.337 -3.078 -14.754 1.00 83.88 366 PHE A N 1
ATOM 3014 C CA . PHE A 1 366 ? 20.162 -2.211 -14.693 1.00 83.88 366 PHE A CA 1
ATOM 3015 C C . PHE A 1 366 ? 19.025 -2.712 -15.596 1.00 83.88 366 PHE A C 1
ATOM 3017 O O . PHE A 1 366 ? 17.899 -2.887 -15.134 1.00 83.88 366 PHE A O 1
ATOM 3024 N N . ILE A 1 367 ? 19.324 -3.015 -16.864 1.00 81.88 367 ILE A N 1
ATOM 3025 C CA . ILE A 1 367 ? 18.342 -3.565 -17.810 1.00 81.88 367 ILE A CA 1
ATOM 3026 C C . ILE A 1 367 ? 17.815 -4.916 -17.321 1.00 81.88 367 ILE A C 1
ATOM 3028 O O . ILE A 1 367 ? 16.610 -5.151 -17.373 1.00 81.88 367 ILE A O 1
ATOM 3032 N N . GLY A 1 368 ? 18.695 -5.792 -16.828 1.00 81.50 368 GLY A N 1
ATOM 3033 C CA . GLY A 1 368 ? 18.316 -7.087 -16.268 1.00 81.50 368 GLY A CA 1
ATOM 3034 C C . GLY A 1 368 ? 17.295 -6.948 -15.142 1.00 81.50 368 GLY A C 1
ATOM 3035 O O . GLY A 1 368 ? 16.281 -7.637 -15.157 1.00 81.50 368 GLY A O 1
ATOM 3036 N N . TRP A 1 369 ? 17.497 -5.998 -14.229 1.00 80.50 369 TRP A N 1
ATOM 3037 C CA . TRP A 1 369 ? 16.560 -5.740 -13.135 1.00 80.50 369 TRP A CA 1
ATOM 3038 C C . TRP A 1 369 ? 15.224 -5.171 -13.593 1.00 80.50 369 TRP A C 1
ATOM 3040 O O . TRP A 1 369 ? 14.183 -5.643 -13.140 1.00 80.50 369 TRP A O 1
ATOM 3050 N N . VAL A 1 370 ? 15.236 -4.222 -14.529 1.00 77.06 370 VAL A N 1
ATOM 3051 C CA . VAL A 1 370 ? 14.000 -3.675 -15.110 1.00 77.06 370 VAL A CA 1
ATOM 3052 C C . VAL A 1 370 ? 13.194 -4.773 -15.809 1.00 77.06 370 VAL A C 1
ATOM 3054 O O . VAL A 1 370 ? 11.980 -4.856 -15.629 1.00 77.06 370 VAL A O 1
ATOM 3057 N N . LEU A 1 371 ? 13.857 -5.647 -16.574 1.00 75.75 371 LEU A N 1
ATOM 3058 C CA . LEU A 1 371 ? 13.207 -6.775 -17.247 1.00 75.75 371 LEU A CA 1
ATOM 3059 C C . LEU A 1 371 ? 12.639 -7.786 -16.251 1.00 75.75 371 LEU A C 1
ATOM 3061 O O . LEU A 1 371 ? 11.528 -8.269 -16.441 1.00 75.75 371 LEU A O 1
ATOM 3065 N N . ILE A 1 372 ? 13.368 -8.083 -15.178 1.00 74.06 372 ILE A N 1
ATOM 3066 C CA . ILE A 1 372 ? 12.900 -8.997 -14.134 1.00 74.06 372 ILE A CA 1
ATOM 3067 C C . ILE A 1 372 ? 11.671 -8.435 -13.433 1.00 74.06 372 ILE A C 1
ATOM 3069 O O . ILE A 1 372 ? 10.698 -9.162 -13.276 1.00 74.06 372 ILE A O 1
ATOM 3073 N N . GLY A 1 373 ? 11.657 -7.145 -13.102 1.00 68.31 373 GLY A N 1
ATOM 3074 C CA . GLY A 1 373 ? 10.470 -6.497 -12.550 1.00 68.31 373 GLY A CA 1
ATOM 3075 C C . GLY A 1 373 ? 9.270 -6.491 -13.483 1.00 68.31 373 GLY A C 1
ATOM 3076 O O . GLY A 1 373 ? 8.138 -6.584 -13.023 1.00 68.31 373 GLY A O 1
ATOM 3077 N N . ALA A 1 374 ? 9.509 -6.404 -14.792 1.00 67.38 374 ALA A N 1
ATOM 3078 C CA . ALA A 1 374 ? 8.449 -6.470 -15.791 1.00 67.38 374 ALA A CA 1
ATOM 3079 C C . ALA A 1 374 ? 7.862 -7.885 -15.949 1.00 67.38 374 ALA A C 1
ATOM 3081 O O . ALA A 1 374 ? 6.698 -8.019 -16.325 1.00 67.38 374 ALA A O 1
ATOM 3082 N N . VAL A 1 375 ? 8.656 -8.931 -15.688 1.00 66.44 375 VAL A N 1
ATOM 3083 C CA . VAL A 1 375 ? 8.239 -10.343 -15.782 1.00 66.44 375 VAL A CA 1
ATOM 3084 C C . VAL A 1 375 ? 7.727 -10.880 -14.441 1.00 66.44 375 VAL A C 1
ATOM 3086 O O . VAL A 1 375 ? 6.959 -11.843 -14.423 1.00 66.44 375 VAL A O 1
ATOM 3089 N N . MET A 1 376 ? 8.112 -10.267 -13.318 1.00 66.62 376 MET A N 1
ATOM 3090 C CA . MET A 1 376 ? 7.614 -10.651 -12.002 1.00 66.62 376 MET A CA 1
ATOM 3091 C C . MET A 1 376 ? 6.093 -10.426 -11.959 1.00 66.62 376 MET A C 1
ATOM 3093 O O . MET A 1 376 ? 5.629 -9.339 -12.315 1.00 66.62 376 MET A O 1
ATOM 3097 N N . PRO A 1 377 ? 5.292 -11.429 -11.559 1.00 53.22 377 PRO A N 1
ATOM 3098 C CA . PRO A 1 377 ? 3.848 -11.279 -11.522 1.00 53.22 377 PRO A CA 1
ATOM 3099 C C . PRO A 1 377 ? 3.464 -10.103 -10.618 1.00 53.22 377 PRO A C 1
ATOM 3101 O O . PRO A 1 377 ? 3.693 -10.139 -9.411 1.00 53.22 377 PRO A O 1
ATOM 3104 N N . LEU A 1 378 ? 2.803 -9.091 -11.191 1.00 50.09 378 LEU A N 1
ATOM 3105 C CA . LEU A 1 378 ? 2.150 -7.979 -10.475 1.00 50.09 378 LEU A CA 1
ATOM 3106 C C . LEU A 1 378 ? 1.153 -8.448 -9.391 1.00 50.09 378 LEU A C 1
ATOM 3108 O O . LEU A 1 378 ? 0.606 -7.632 -8.655 1.00 50.09 378 LEU A O 1
ATOM 3112 N N . THR A 1 379 ? 0.883 -9.750 -9.315 1.00 41.56 379 THR A N 1
ATOM 3113 C CA . THR A 1 379 ? -0.060 -10.382 -8.396 1.00 41.56 379 THR A CA 1
ATOM 3114 C C . THR A 1 379 ? 0.510 -10.635 -7.004 1.00 41.56 379 THR A C 1
ATOM 3116 O O . THR A 1 379 ? -0.275 -10.857 -6.086 1.00 41.56 379 THR A O 1
ATOM 3119 N N . ASP A 1 380 ? 1.832 -10.585 -6.810 1.00 50.62 380 ASP A N 1
ATOM 3120 C CA . ASP A 1 380 ? 2.438 -10.889 -5.512 1.00 50.62 380 ASP A CA 1
ATOM 3121 C C . ASP A 1 380 ? 2.774 -9.603 -4.738 1.00 50.62 380 ASP A C 1
ATOM 3123 O O . ASP A 1 380 ? 3.906 -9.125 -4.693 1.00 50.62 380 ASP A O 1
ATOM 3127 N N . THR A 1 381 ? 1.751 -9.016 -4.108 1.00 57.66 381 THR A N 1
ATOM 3128 C CA . THR A 1 381 ? 1.895 -7.884 -3.160 1.00 57.66 381 THR A CA 1
ATOM 3129 C C . THR A 1 381 ? 2.523 -8.295 -1.817 1.00 57.66 381 THR A C 1
ATOM 3131 O O . THR A 1 381 ? 2.438 -7.556 -0.833 1.00 57.66 381 THR A O 1
ATOM 3134 N N . GLY A 1 382 ? 3.095 -9.500 -1.751 1.00 71.69 382 GLY A N 1
ATOM 3135 C CA . GLY A 1 382 ? 3.805 -10.036 -0.600 1.00 71.69 382 GLY A CA 1
ATOM 3136 C C . GLY A 1 382 ? 5.314 -9.793 -0.660 1.00 71.69 382 GLY A C 1
ATOM 3137 O O . GLY A 1 382 ? 5.806 -8.830 -1.248 1.00 71.69 382 GLY A O 1
ATOM 3138 N N . ALA A 1 383 ? 6.049 -10.730 -0.065 1.00 72.19 383 ALA A N 1
ATOM 3139 C CA . ALA A 1 383 ? 7.496 -10.697 0.134 1.00 72.19 383 ALA A CA 1
ATOM 3140 C C . ALA A 1 383 ? 8.332 -10.355 -1.111 1.00 72.19 383 ALA A C 1
ATOM 3142 O O . ALA A 1 383 ? 9.359 -9.678 -1.025 1.00 72.19 383 ALA A O 1
ATOM 3143 N N . GLY A 1 384 ? 7.899 -10.846 -2.275 1.00 70.38 384 GLY A N 1
ATOM 3144 C CA . GLY A 1 384 ? 8.608 -10.668 -3.539 1.00 70.38 384 GLY A CA 1
ATOM 3145 C C . GLY A 1 384 ? 8.629 -9.217 -4.021 1.00 70.38 384 GLY A C 1
ATOM 3146 O O . GLY A 1 384 ? 9.670 -8.748 -4.479 1.00 70.38 384 GLY A O 1
ATOM 3147 N N . GLY A 1 385 ? 7.516 -8.489 -3.876 1.00 73.56 385 GLY A N 1
ATOM 3148 C CA . GLY A 1 385 ? 7.420 -7.086 -4.293 1.00 73.56 385 GLY A CA 1
ATOM 3149 C C . GLY A 1 385 ? 8.270 -6.146 -3.431 1.00 73.56 385 GLY A C 1
ATOM 3150 O O . GLY A 1 385 ? 8.901 -5.215 -3.944 1.00 73.56 385 GLY A O 1
ATOM 3151 N N . GLU A 1 386 ? 8.343 -6.421 -2.127 1.00 76.88 386 GLU A N 1
ATOM 3152 C CA . GLU A 1 386 ? 9.192 -5.672 -1.192 1.00 76.88 386 GLU A CA 1
ATOM 3153 C C . GLU A 1 386 ? 10.676 -5.912 -1.489 1.00 76.88 386 GLU A C 1
ATOM 3155 O O . GLU A 1 386 ? 11.432 -4.959 -1.684 1.00 76.88 386 GLU A O 1
ATOM 3160 N N . PHE A 1 387 ? 11.078 -7.174 -1.668 1.00 79.00 387 PHE A N 1
ATOM 3161 C CA . PHE A 1 387 ? 12.450 -7.512 -2.049 1.00 79.00 387 PHE A CA 1
ATOM 3162 C C . PHE A 1 387 ? 12.861 -6.916 -3.400 1.00 79.00 387 PHE A C 1
ATOM 3164 O O . PHE A 1 387 ? 13.977 -6.415 -3.541 1.00 79.00 387 PHE A O 1
ATOM 3171 N N . TYR A 1 388 ? 11.962 -6.914 -4.388 1.00 82.12 388 TYR A N 1
ATOM 3172 C CA . TYR A 1 388 ? 12.217 -6.276 -5.678 1.00 82.12 388 TYR A CA 1
ATOM 3173 C C . TYR A 1 388 ? 12.500 -4.774 -5.524 1.00 82.12 388 TYR A C 1
ATOM 3175 O O . TYR A 1 388 ? 13.448 -4.255 -6.117 1.00 82.12 388 TYR A O 1
ATOM 3183 N N . SER A 1 389 ? 11.740 -4.084 -4.669 1.00 79.88 389 SER A N 1
ATOM 3184 C CA . SER A 1 389 ? 11.960 -2.663 -4.370 1.00 79.88 389 SER A CA 1
ATOM 3185 C C . SER A 1 389 ? 13.331 -2.426 -3.723 1.00 79.88 389 SER A C 1
ATOM 3187 O O . SER A 1 389 ? 14.081 -1.548 -4.162 1.00 79.88 389 SER A O 1
ATOM 3189 N N . THR A 1 390 ? 13.702 -3.256 -2.743 1.00 81.88 390 THR A N 1
ATOM 3190 C CA . THR A 1 390 ? 15.031 -3.242 -2.110 1.00 81.88 390 THR A CA 1
ATOM 3191 C C . THR A 1 390 ? 16.147 -3.463 -3.135 1.00 81.88 390 THR A C 1
ATOM 3193 O O . THR A 1 390 ? 17.186 -2.797 -3.104 1.00 81.88 390 THR A O 1
ATOM 3196 N N . ALA A 1 391 ? 15.933 -4.362 -4.090 1.00 81.25 391 ALA A N 1
ATOM 3197 C CA . ALA A 1 391 ? 16.934 -4.697 -5.083 1.00 81.25 391 ALA A CA 1
ATOM 3198 C C . ALA A 1 391 ? 17.080 -3.653 -6.206 1.00 81.25 391 ALA A C 1
ATOM 3200 O O . ALA A 1 391 ? 18.201 -3.401 -6.663 1.00 81.25 391 ALA A O 1
ATOM 3201 N N . ILE A 1 392 ? 16.003 -2.954 -6.591 1.00 82.88 392 ILE A N 1
ATOM 3202 C CA . ILE A 1 392 ? 16.119 -1.725 -7.397 1.00 82.88 392 ILE A CA 1
ATOM 3203 C C . ILE A 1 392 ? 16.967 -0.698 -6.642 1.00 82.88 392 ILE A C 1
ATOM 3205 O O . ILE A 1 392 ? 17.877 -0.113 -7.230 1.00 82.88 392 ILE A O 1
ATOM 3209 N N . GLY A 1 393 ? 16.723 -0.517 -5.339 1.00 83.06 393 GLY A N 1
ATOM 3210 C CA . GLY A 1 393 ? 17.533 0.354 -4.482 1.00 83.06 393 GLY A CA 1
ATOM 3211 C C . GLY A 1 393 ? 19.025 0.004 -4.537 1.00 83.06 393 GLY A C 1
ATOM 3212 O O . GLY A 1 393 ? 19.860 0.875 -4.782 1.00 83.06 393 GLY A O 1
ATOM 3213 N N . ALA A 1 394 ? 19.364 -1.283 -4.431 1.00 84.19 394 ALA A N 1
ATOM 3214 C CA . ALA A 1 394 ? 20.737 -1.765 -4.599 1.00 84.19 394 ALA A CA 1
ATOM 3215 C C . ALA A 1 394 ? 21.301 -1.488 -6.009 1.00 84.19 394 ALA A C 1
ATOM 3217 O O . ALA A 1 394 ? 22.478 -1.152 -6.151 1.00 84.19 394 ALA A O 1
ATOM 3218 N N . THR A 1 395 ? 20.466 -1.576 -7.048 1.00 83.50 395 THR A N 1
ATOM 3219 C CA . THR A 1 395 ? 20.852 -1.284 -8.439 1.00 83.50 395 THR A CA 1
ATOM 3220 C C . THR A 1 395 ? 21.183 0.197 -8.634 1.00 83.50 395 THR A C 1
ATOM 3222 O O . THR A 1 395 ? 22.119 0.525 -9.355 1.00 83.50 395 THR A O 1
ATOM 3225 N N . ILE A 1 396 ? 20.478 1.108 -7.957 1.00 83.19 396 ILE A N 1
ATOM 3226 C CA . ILE A 1 396 ? 20.780 2.551 -7.990 1.00 83.19 396 ILE A CA 1
ATOM 3227 C C . ILE A 1 396 ? 22.171 2.841 -7.402 1.00 83.19 396 ILE A C 1
ATOM 3229 O O . ILE A 1 396 ? 22.829 3.789 -7.822 1.00 83.19 396 ILE A O 1
ATOM 3233 N N . LEU A 1 397 ? 22.654 2.003 -6.478 1.00 87.44 397 LEU A N 1
ATOM 3234 C CA . LEU A 1 397 ? 23.986 2.124 -5.878 1.00 87.44 397 LEU A CA 1
ATOM 3235 C C . LEU A 1 397 ? 25.110 1.493 -6.721 1.00 87.44 397 LEU A C 1
ATOM 3237 O O . LEU A 1 397 ? 26.283 1.704 -6.407 1.00 87.44 397 LEU A O 1
ATOM 3241 N N . LEU A 1 398 ? 24.800 0.759 -7.800 1.00 87.25 398 LEU A N 1
ATOM 3242 C CA . LEU A 1 398 ? 25.812 0.149 -8.682 1.00 87.25 398 LEU A CA 1
ATOM 3243 C C . LEU A 1 398 ? 26.871 1.126 -9.206 1.00 87.25 398 LEU A C 1
ATOM 3245 O O . LEU A 1 398 ? 28.041 0.749 -9.187 1.00 87.25 398 LEU A O 1
ATOM 3249 N N . PRO A 1 399 ? 26.541 2.360 -9.644 1.00 88.19 399 PRO A N 1
ATOM 3250 C CA . PRO A 1 399 ? 27.545 3.309 -10.119 1.00 88.19 399 PRO A CA 1
ATOM 3251 C C . PRO A 1 399 ? 28.626 3.628 -9.081 1.00 88.19 399 PRO A C 1
ATOM 3253 O O . PRO A 1 399 ? 29.720 4.027 -9.465 1.00 88.19 399 PRO A O 1
ATOM 3256 N N . LEU A 1 400 ? 28.339 3.445 -7.787 1.00 88.12 400 LEU A N 1
ATOM 3257 C CA . LEU A 1 400 ? 29.294 3.632 -6.694 1.00 88.12 400 LEU A CA 1
ATOM 3258 C C . LEU A 1 400 ? 30.010 2.323 -6.340 1.00 88.12 400 LEU A C 1
ATOM 3260 O O . LEU A 1 400 ? 31.226 2.309 -6.165 1.00 88.12 400 LEU A O 1
ATOM 3264 N N . THR A 1 401 ? 29.276 1.213 -6.248 1.00 90.06 401 THR A N 1
ATOM 3265 C CA . THR A 1 401 ? 29.807 -0.053 -5.717 1.00 90.06 401 THR A CA 1
ATOM 3266 C C . THR A 1 401 ? 30.588 -0.871 -6.742 1.00 90.06 401 THR A C 1
ATOM 3268 O O . THR A 1 401 ? 31.483 -1.623 -6.362 1.00 90.06 401 THR A O 1
ATOM 3271 N N . ILE A 1 402 ? 30.325 -0.699 -8.041 1.00 93.31 402 ILE A N 1
ATOM 3272 C CA . ILE A 1 402 ? 30.952 -1.479 -9.119 1.00 93.31 402 ILE A CA 1
ATOM 3273 C C . ILE A 1 402 ? 32.468 -1.271 -9.240 1.00 93.31 402 ILE A C 1
ATOM 3275 O O . ILE A 1 402 ? 33.182 -2.141 -9.745 1.00 93.31 402 ILE A O 1
ATOM 3279 N N . TRP A 1 403 ? 32.977 -0.141 -8.750 1.00 93.25 403 TRP A N 1
ATOM 3280 C CA . TRP A 1 403 ? 34.402 0.177 -8.802 1.00 93.25 403 TRP A CA 1
ATOM 3281 C C . TRP A 1 403 ? 35.233 -0.683 -7.855 1.00 93.25 403 TRP A C 1
ATOM 3283 O O . TRP A 1 403 ? 36.401 -0.927 -8.145 1.00 93.25 403 TRP A O 1
ATOM 3293 N N . LEU A 1 404 ? 34.639 -1.196 -6.772 1.00 94.56 404 LEU A N 1
ATOM 3294 C CA . LEU A 1 404 ? 35.319 -2.085 -5.829 1.00 94.56 404 LEU A CA 1
ATOM 3295 C C . LEU A 1 404 ? 35.780 -3.394 -6.499 1.00 94.56 404 LEU A C 1
ATOM 3297 O O . LEU A 1 404 ? 36.986 -3.649 -6.517 1.00 94.56 404 LEU A O 1
ATOM 3301 N N . PRO A 1 405 ? 34.895 -4.211 -7.112 1.00 94.88 405 PRO A N 1
ATOM 3302 C CA . PRO A 1 405 ? 35.310 -5.441 -7.775 1.00 94.88 405 PRO A CA 1
ATOM 3303 C C . PRO A 1 405 ? 36.154 -5.152 -9.016 1.00 94.88 405 PRO A C 1
ATOM 3305 O O . PRO A 1 405 ? 37.069 -5.916 -9.309 1.00 94.88 405 PRO A O 1
ATOM 3308 N N . PHE A 1 406 ? 35.900 -4.043 -9.721 1.00 94.94 406 PHE A N 1
ATOM 3309 C CA . PHE A 1 406 ? 36.730 -3.626 -10.851 1.00 94.94 406 PHE A CA 1
ATOM 3310 C C . PHE A 1 406 ? 38.177 -3.361 -10.416 1.00 94.94 406 PHE A C 1
ATOM 3312 O O . PHE A 1 406 ? 39.099 -3.962 -10.963 1.00 94.94 406 PHE A O 1
ATOM 3319 N N . GLY A 1 407 ? 38.375 -2.509 -9.405 1.00 94.38 407 GLY A N 1
ATOM 3320 C CA . GLY A 1 407 ? 39.694 -2.161 -8.878 1.00 94.38 407 GLY A CA 1
ATOM 3321 C C . GLY A 1 407 ? 40.417 -3.363 -8.276 1.00 94.38 407 GLY A C 1
ATOM 3322 O O . GLY A 1 407 ? 41.608 -3.541 -8.521 1.00 94.38 407 GLY A O 1
ATOM 3323 N N . MET A 1 408 ? 39.692 -4.234 -7.567 1.00 96.31 408 MET A N 1
ATOM 3324 C CA . MET A 1 408 ? 40.240 -5.469 -7.000 1.00 96.31 408 MET A CA 1
ATOM 3325 C C . MET A 1 408 ? 40.760 -6.420 -8.086 1.00 96.31 408 MET A C 1
ATOM 3327 O O . MET A 1 408 ? 41.902 -6.870 -8.013 1.00 96.31 408 MET A O 1
ATOM 3331 N N . VAL A 1 409 ? 39.955 -6.709 -9.117 1.00 94.88 409 VAL A N 1
ATOM 3332 C CA . VAL A 1 409 ? 40.366 -7.600 -10.218 1.00 94.88 409 VAL A CA 1
ATOM 3333 C C . VAL A 1 409 ? 41.486 -6.972 -11.044 1.00 94.88 409 VAL A C 1
ATOM 3335 O O . VAL A 1 409 ? 42.428 -7.665 -11.428 1.00 94.88 409 VAL A O 1
ATOM 3338 N N . TRP A 1 410 ? 41.419 -5.663 -11.288 1.00 94.62 410 TRP A N 1
ATOM 3339 C CA . TRP A 1 410 ? 42.481 -4.927 -11.969 1.00 94.62 410 TRP A CA 1
ATOM 3340 C C . TRP A 1 410 ? 43.818 -5.036 -11.225 1.00 94.62 410 TRP A C 1
ATOM 3342 O O . TRP A 1 410 ? 44.837 -5.368 -11.831 1.00 94.62 410 TRP A O 1
ATOM 3352 N N . TRP A 1 411 ? 43.803 -4.811 -9.907 1.00 95.81 411 TRP A N 1
ATOM 3353 C CA . TRP A 1 411 ? 44.988 -4.898 -9.057 1.00 95.81 411 TRP A CA 1
ATOM 3354 C C . TRP A 1 411 ? 45.563 -6.316 -9.023 1.00 95.81 411 TRP A C 1
ATOM 3356 O O . TRP A 1 411 ? 46.765 -6.480 -9.223 1.00 95.81 411 TRP A O 1
ATOM 3366 N N . LEU A 1 412 ? 44.719 -7.343 -8.864 1.00 95.00 412 LEU A N 1
ATOM 3367 C CA . LEU A 1 412 ? 45.154 -8.743 -8.901 1.00 95.00 412 LEU A CA 1
ATOM 3368 C C . LEU A 1 412 ? 45.830 -9.083 -10.234 1.00 95.00 412 LEU A C 1
ATOM 3370 O O . LEU A 1 412 ? 46.931 -9.623 -10.244 1.00 95.00 412 LEU A O 1
ATOM 3374 N N . ARG A 1 413 ? 45.228 -8.708 -11.368 1.00 91.38 413 ARG A N 1
ATOM 3375 C CA . ARG A 1 413 ? 45.832 -8.951 -12.689 1.00 91.38 413 ARG A CA 1
ATOM 3376 C C . ARG A 1 413 ? 47.188 -8.278 -12.852 1.00 91.38 413 ARG A C 1
ATOM 3378 O O . ARG A 1 413 ? 48.080 -8.865 -13.455 1.00 91.38 413 ARG A O 1
ATOM 3385 N N . ARG A 1 414 ? 47.347 -7.078 -12.286 1.00 91.38 414 ARG A N 1
ATOM 3386 C CA . ARG A 1 414 ? 48.625 -6.363 -12.271 1.00 91.38 414 ARG A CA 1
ATOM 3387 C C . ARG A 1 414 ? 49.678 -7.081 -11.422 1.00 91.38 414 ARG A C 1
ATOM 3389 O O . ARG A 1 414 ? 50.817 -7.161 -11.853 1.00 91.38 414 ARG A O 1
ATOM 3396 N N . GLN A 1 415 ? 49.311 -7.614 -10.256 1.00 94.56 415 GLN A N 1
ATOM 3397 C CA . GLN A 1 415 ? 50.237 -8.358 -9.387 1.00 94.56 415 GLN A CA 1
ATOM 3398 C C . GLN A 1 415 ? 50.725 -9.671 -10.019 1.00 94.56 415 GLN A C 1
ATOM 3400 O O . GLN A 1 415 ? 51.860 -10.071 -9.793 1.00 94.56 415 GLN A O 1
ATOM 3405 N N . PHE A 1 416 ? 49.889 -10.330 -10.827 1.00 93.50 416 PHE A N 1
ATOM 3406 C CA . PHE A 1 416 ? 50.217 -11.613 -11.461 1.00 93.50 416 PHE A CA 1
ATOM 3407 C C . PHE A 1 416 ? 50.794 -11.495 -12.883 1.00 93.50 416 PHE A C 1
ATOM 3409 O O . PHE A 1 416 ? 50.881 -12.504 -13.577 1.00 93.50 416 PHE A O 1
ATOM 3416 N N . GLY A 1 417 ? 51.151 -10.291 -13.349 1.00 87.44 417 GLY A N 1
ATOM 3417 C CA . GLY A 1 417 ? 51.736 -10.095 -14.687 1.00 87.44 417 GLY A CA 1
ATOM 3418 C C . GLY A 1 417 ? 50.790 -10.425 -15.852 1.00 87.44 417 GLY A C 1
ATOM 3419 O O . GLY A 1 417 ? 51.219 -10.548 -16.992 1.00 87.44 417 GLY A O 1
ATOM 3420 N N . LEU A 1 418 ? 49.481 -10.547 -15.604 1.00 81.19 418 LEU A N 1
ATOM 3421 C CA . LEU A 1 418 ? 48.498 -10.960 -16.618 1.00 81.19 418 LEU A CA 1
ATOM 3422 C C . LEU A 1 418 ? 48.131 -9.844 -17.616 1.00 81.19 418 LEU A C 1
ATOM 3424 O O . LEU A 1 418 ? 47.297 -10.060 -18.491 1.00 81.19 418 LEU A O 1
ATOM 3428 N N . ASN A 1 419 ? 48.710 -8.648 -17.474 1.00 71.12 419 ASN A N 1
ATOM 3429 C CA . ASN A 1 419 ? 48.432 -7.483 -18.321 1.00 71.12 419 ASN A CA 1
ATOM 3430 C C . ASN A 1 419 ? 49.621 -7.082 -19.225 1.00 71.12 419 ASN A C 1
ATOM 3432 O O . ASN A 1 419 ? 49.525 -6.058 -19.896 1.00 71.12 419 ASN A O 1
ATOM 3436 N N . GLU A 1 420 ? 50.729 -7.832 -19.246 1.00 60.81 420 GLU A N 1
ATOM 3437 C CA . GLU A 1 420 ? 52.011 -7.369 -19.820 1.00 60.81 420 GLU A CA 1
ATOM 3438 C C . GLU A 1 420 ? 52.153 -7.453 -21.354 1.00 60.81 420 GLU A C 1
ATOM 3440 O O . GLU A 1 420 ? 53.220 -7.156 -21.880 1.00 60.81 420 GLU A O 1
ATOM 3445 N N . GLU A 1 421 ? 51.111 -7.783 -22.120 1.00 59.81 421 GLU A N 1
ATOM 3446 C CA . GLU A 1 421 ? 51.280 -7.963 -23.575 1.00 59.81 421 GLU A CA 1
ATOM 3447 C C . GLU A 1 421 ? 51.225 -6.683 -24.436 1.00 59.81 421 GLU A C 1
ATOM 3449 O O . GLU A 1 421 ? 51.394 -6.790 -25.649 1.00 59.81 421 GLU A O 1
ATOM 3454 N N . GLU A 1 422 ? 50.990 -5.473 -23.906 1.00 56.44 422 GLU A N 1
ATOM 3455 C CA . GLU A 1 422 ? 50.669 -4.348 -24.811 1.00 56.44 422 GLU A CA 1
ATOM 3456 C C . GLU A 1 422 ? 51.032 -2.924 -24.350 1.00 56.44 422 GLU A C 1
ATOM 3458 O O . GLU A 1 422 ? 50.317 -1.973 -24.655 1.00 56.44 422 GLU A O 1
ATOM 3463 N N . GLU A 1 423 ? 52.182 -2.732 -23.705 1.00 50.22 423 GLU A N 1
ATOM 3464 C CA . GLU A 1 423 ? 52.875 -1.434 -23.792 1.00 50.22 423 GLU A CA 1
ATOM 3465 C C . GLU A 1 423 ? 54.025 -1.545 -24.800 1.00 50.22 423 GLU A C 1
ATOM 3467 O O . GLU A 1 423 ? 55.203 -1.494 -24.459 1.00 50.22 423 GLU A O 1
ATOM 3472 N N . ALA A 1 424 ? 53.674 -1.722 -26.078 1.00 49.41 424 ALA A N 1
ATOM 3473 C CA . ALA A 1 424 ? 54.585 -1.335 -27.146 1.00 49.41 424 ALA A CA 1
ATOM 3474 C C . ALA A 1 424 ? 54.663 0.204 -27.125 1.00 49.41 424 ALA A C 1
ATOM 3476 O O . ALA A 1 424 ? 53.616 0.847 -27.255 1.00 49.41 424 ALA A O 1
ATOM 3477 N N . PRO A 1 425 ? 55.846 0.809 -26.914 1.00 59.44 425 PRO A N 1
ATOM 3478 C CA . PRO A 1 425 ? 55.978 2.259 -26.918 1.00 59.44 425 PRO A CA 1
ATOM 3479 C C . PRO A 1 425 ? 55.571 2.798 -28.295 1.00 59.44 425 PRO A C 1
ATOM 3481 O O . PRO A 1 425 ? 56.035 2.294 -29.319 1.00 59.44 425 PRO A O 1
ATOM 3484 N N . LEU A 1 426 ? 54.660 3.777 -28.293 1.00 51.69 426 LEU A N 1
ATOM 3485 C CA . LEU A 1 426 ? 54.267 4.562 -29.468 1.00 51.69 426 LEU A CA 1
ATOM 3486 C C . LEU A 1 426 ? 55.417 5.436 -29.971 1.00 51.69 426 LEU A C 1
ATOM 3488 O O . LEU A 1 426 ? 56.117 6.022 -29.111 1.00 51.69 426 LEU A O 1
#